Protein AF-A0A4S4LD70-F1 (afdb_monomer_lite)

Foldseek 3Di:
DPDPPPDDDDDDDPDDDDDDDDPDPPDDDDDDDDDDDDDDDDDPDPPPVVVVVVVVVVVVVVVVVVVVVVCVVVVVVVVVVVVVVVVCVPPVPPVVVVVVVVVVVVVVVVVVVVVVVVVVVVVVVVVVVVVVVVVVVVVVVVVVVVVVVVVVVVVVVVVVVVVVVVVVVCVVVVVVVVVVVVVVVVVVVVVVVVVVVVVVVVDPDDDDDDDDDPPPVVVPPPDDPDPVVLPVVPPPDPDPSVVVVVVVVCCVPPPNPDCPHDQDPALLSNLVVVVVCVVVVHAEEAEDDDADDPCQQAPPDDPVLVVQLVVVLVRLLVNLVSQLVSVVVVVVPDPDPDDRDYHYDDDLNSNFRHSVLVLLLQLQLVVPDDPPDPDFPPDDDDPCSLVVLVDPDDPDDGSHDPVSSVRVVSSVVSVVVSVVSSCVSPVVVVVQVVCCVVVVDDDDDDDDLDDCLVLQVVLLVCVVPPPDPPRSDSHPDPDGPHDNDPVVSVVD

Sequence (492 aa):
MLNTVLTQYPIFQLTIHPSLPQIHSALTHPFSPSKKATDPEEEERSVPSVLTSKLQSAFTNSSWRAKEEIVQYLLSPMHRIHGAHSKLAAGTDHDIAAGVLGFDGVCKCFEELELCREGELAQVLSESQIHLKTLFSELQKRYKHRDQLQIEFEAWLTEKAEQMREQINALPADIEHLIASLEKKAKELERMTAVQRKCRRSSRDSYRECKVPQGIASILAGFDSDLAFPLVLCSSAKGNCLKQITKAFVRRTFFAQSVQFIGGDTAHECVPLLESLCAKNKGTLFTYSVEVDEVEATGGGSKKSVLVYKQIVQEMIGSIDVAADFKDQRASRSSFTAGRRMWVAVKLSALLLDAQSLANLSVYLIKVHPAQSAITFPRYPRASDLDCLTSDQIKGETPLTEQDIYDIKDLHLDLVKICSHAQENLEYLEQSLKDAKASNYALGVKLVRGAYHLHEMIAHETATFGHNNMSLSISPDPHPPIWPTKPETNMC

Structure (mmCIF, N/CA/C/O backbone):
data_AF-A0A4S4LD70-F1
#
_entry.id   AF-A0A4S4LD70-F1
#
loop_
_atom_site.group_PDB
_atom_site.id
_atom_site.type_symbol
_atom_site.label_atom_id
_atom_site.label_alt_id
_atom_site.label_comp_id
_atom_site.label_asym_id
_atom_site.label_entity_id
_atom_site.label_seq_id
_atom_site.pdbx_PDB_ins_code
_atom_site.Cartn_x
_atom_site.Cartn_y
_atom_site.Cartn_z
_atom_site.occupancy
_atom_site.B_iso_or_equiv
_atom_site.auth_seq_id
_atom_site.auth_comp_id
_atom_site.auth_asym_id
_atom_site.auth_atom_id
_atom_site.pdbx_PDB_model_num
ATOM 1 N N . MET A 1 1 ? -30.820 7.039 20.838 1.00 37.97 1 MET A N 1
ATOM 2 C CA . MET A 1 1 ? -31.864 6.298 21.583 1.00 37.97 1 MET A CA 1
ATOM 3 C C . MET A 1 1 ? -31.243 5.193 22.458 1.00 37.97 1 MET A C 1
ATOM 5 O O . MET A 1 1 ? -31.610 4.037 22.346 1.00 37.97 1 MET A O 1
ATOM 9 N N . LEU A 1 2 ? -30.285 5.536 23.331 1.00 28.11 2 LEU A N 1
ATOM 10 C CA . LEU A 1 2 ? -29.690 4.619 24.324 1.00 28.11 2 LEU A CA 1
ATOM 11 C C . LEU A 1 2 ? -28.865 5.449 25.324 1.00 28.11 2 LEU A C 1
ATOM 13 O O . LEU A 1 2 ? -27.643 5.432 25.317 1.00 28.11 2 LEU A O 1
ATOM 17 N N . ASN A 1 3 ? -29.552 6.289 26.104 1.00 29.23 3 ASN A N 1
ATOM 18 C CA . ASN A 1 3 ? -28.925 7.073 27.176 1.00 29.23 3 ASN A CA 1
ATOM 19 C C . ASN A 1 3 ? -29.899 7.337 28.344 1.00 29.23 3 ASN A C 1
ATOM 21 O O . ASN A 1 3 ? -29.872 8.395 28.960 1.00 29.23 3 ASN A O 1
ATOM 25 N N . THR A 1 4 ? -30.823 6.407 28.624 1.00 31.30 4 THR A N 1
ATOM 26 C CA . THR A 1 4 ? -31.954 6.682 29.543 1.00 31.30 4 THR A CA 1
ATOM 27 C C . THR A 1 4 ? -32.299 5.536 30.502 1.00 31.30 4 THR A C 1
ATOM 29 O O . THR A 1 4 ? -33.419 5.485 30.986 1.00 31.30 4 THR A O 1
ATOM 32 N N . VAL A 1 5 ? -31.390 4.600 30.813 1.00 34.59 5 VAL A N 1
ATOM 33 C CA . VAL A 1 5 ? -31.757 3.434 31.663 1.00 34.59 5 VAL A CA 1
ATOM 34 C C . VAL A 1 5 ? -30.829 3.184 32.865 1.00 34.59 5 VAL A C 1
ATOM 36 O O . VAL A 1 5 ? -30.966 2.176 33.539 1.00 34.59 5 VAL A O 1
ATOM 39 N N . LEU A 1 6 ? -29.930 4.101 33.244 1.00 33.09 6 LEU A N 1
ATOM 40 C CA . LEU A 1 6 ? -29.049 3.873 34.410 1.00 33.09 6 LEU A CA 1
ATOM 41 C C . LEU A 1 6 ? -29.034 4.996 35.454 1.00 33.09 6 LEU A C 1
ATOM 43 O O . LEU A 1 6 ? -27.982 5.342 35.977 1.00 33.09 6 LEU A O 1
ATOM 47 N N . THR A 1 7 ? -30.207 5.508 35.830 1.00 32.62 7 THR A N 1
ATOM 48 C CA . THR A 1 7 ? -30.375 6.298 37.065 1.00 32.62 7 THR A CA 1
ATOM 49 C C . THR A 1 7 ? -31.773 6.115 37.665 1.00 32.62 7 THR A C 1
ATOM 51 O O . THR A 1 7 ? -32.602 7.019 37.640 1.00 32.62 7 THR A O 1
ATOM 54 N N . GLN A 1 8 ? -32.062 4.940 38.232 1.00 29.11 8 GLN A N 1
ATOM 55 C CA . GLN A 1 8 ? -33.254 4.757 39.071 1.00 29.11 8 GLN A CA 1
ATOM 56 C C . GLN A 1 8 ? -33.024 3.702 40.165 1.00 29.11 8 GLN A C 1
ATOM 58 O O . GLN A 1 8 ? -33.501 2.580 40.083 1.00 29.11 8 GLN A O 1
ATOM 63 N N . TYR A 1 9 ? -32.310 4.090 41.224 1.00 30.62 9 TYR A N 1
ATOM 64 C CA . TYR A 1 9 ? -32.499 3.518 42.560 1.00 30.62 9 TYR A CA 1
ATOM 65 C C . TYR A 1 9 ? -32.407 4.651 43.595 1.00 30.62 9 TYR A C 1
ATOM 67 O O . TYR A 1 9 ? -31.395 5.355 43.626 1.00 30.62 9 TYR A O 1
ATOM 75 N N . PRO A 1 10 ? -33.448 4.882 44.417 1.00 35.09 10 PRO A N 1
ATOM 76 C CA . PRO A 1 10 ? -33.406 5.895 45.459 1.00 35.09 10 PRO A CA 1
ATOM 77 C C . PRO A 1 10 ? -32.559 5.406 46.640 1.00 35.09 10 PRO A C 1
ATOM 79 O O . PRO A 1 10 ? -32.846 4.385 47.263 1.00 35.09 10 PRO A O 1
ATOM 82 N N . ILE A 1 11 ? -31.518 6.174 46.956 1.00 30.72 11 ILE A N 1
ATOM 83 C CA . ILE A 1 11 ? -30.788 6.095 48.221 1.00 30.72 11 ILE A CA 1
ATOM 84 C C . ILE A 1 11 ? -31.770 6.497 49.328 1.00 30.72 11 ILE A C 1
ATOM 86 O O . ILE A 1 11 ? -32.279 7.618 49.333 1.00 30.72 11 ILE A O 1
ATOM 90 N N . PHE A 1 12 ? -32.051 5.579 50.254 1.00 27.67 12 PHE A N 1
ATOM 91 C CA . PHE A 1 12 ? -32.821 5.861 51.462 1.00 27.67 12 PHE A CA 1
ATOM 92 C C . PHE A 1 12 ? -32.113 6.951 52.280 1.00 27.67 12 PHE A C 1
ATOM 94 O O . PHE A 1 12 ? -31.063 6.728 52.881 1.00 27.67 12 PHE A O 1
ATOM 101 N N . GLN A 1 13 ? -32.704 8.144 52.290 1.00 27.38 13 GLN A N 1
ATOM 102 C CA . GLN A 1 13 ? -32.365 9.232 53.198 1.00 27.38 13 GLN A CA 1
ATOM 103 C C . GLN A 1 13 ? -32.792 8.836 54.616 1.00 27.38 13 GLN A C 1
ATOM 105 O O . GLN A 1 13 ? -33.979 8.728 54.918 1.00 27.38 13 GLN A O 1
ATOM 110 N N . LEU A 1 14 ? -31.815 8.616 55.493 1.00 25.86 14 LEU A N 1
ATOM 111 C CA . LEU A 1 14 ? -32.036 8.436 56.923 1.00 25.86 14 LEU A CA 1
ATOM 112 C C . LEU A 1 14 ? -32.331 9.814 57.543 1.00 25.86 14 LEU A C 1
ATOM 114 O O . LEU A 1 14 ? -31.420 10.566 57.885 1.00 25.86 14 LEU A O 1
ATOM 118 N N . THR A 1 15 ? -33.605 10.189 57.641 1.00 25.92 15 THR A N 1
ATOM 119 C CA . THR A 1 15 ? -34.026 11.398 58.360 1.00 25.92 15 THR A CA 1
ATOM 120 C C . THR A 1 15 ? -34.048 11.097 59.859 1.00 25.92 15 THR A C 1
ATOM 122 O O . THR A 1 15 ? -34.952 10.433 60.360 1.00 25.92 15 THR A O 1
ATOM 125 N N . ILE A 1 16 ? -33.037 11.571 60.589 1.00 30.20 16 ILE A N 1
ATOM 126 C CA . ILE A 1 16 ? -33.043 11.573 62.056 1.00 30.20 16 ILE A CA 1
ATOM 127 C C . ILE A 1 16 ? -34.003 12.679 62.504 1.00 30.20 16 ILE A C 1
ATOM 129 O O . ILE A 1 16 ? -33.741 13.860 62.295 1.00 30.20 16 ILE A O 1
ATOM 133 N N . HIS A 1 17 ? -35.127 12.284 63.094 1.00 28.38 17 HIS A N 1
ATOM 134 C CA . HIS A 1 17 ? -36.124 13.182 63.670 1.00 28.38 17 HIS A CA 1
ATOM 135 C C . HIS A 1 17 ? -35.733 13.503 65.127 1.00 28.38 17 HIS A C 1
ATOM 137 O O . HIS A 1 17 ? -35.689 12.580 65.944 1.00 28.38 17 HIS A O 1
ATOM 143 N N . PRO A 1 18 ? -35.455 14.763 65.510 1.00 32.62 18 PRO A N 1
ATOM 144 C CA . PRO A 1 18 ? -35.261 15.123 66.904 1.00 32.62 18 PRO A CA 1
ATOM 145 C C . PRO A 1 18 ? -36.601 15.581 67.483 1.00 32.62 18 PRO A C 1
ATOM 147 O O . PRO A 1 18 ? -37.015 16.725 67.325 1.00 32.62 18 PRO A O 1
ATOM 150 N N . SER A 1 19 ? -37.298 14.681 68.167 1.00 30.94 19 SER A N 1
ATOM 151 C CA . SER A 1 19 ? -38.428 15.047 69.023 1.00 30.94 19 SER A CA 1
ATOM 152 C C . SER A 1 19 ? -38.286 14.349 70.371 1.00 30.94 19 SER A C 1
ATOM 154 O O . SER A 1 19 ? -38.843 13.277 70.592 1.00 30.94 19 SER A O 1
ATOM 156 N N . LEU A 1 20 ? -37.502 14.970 71.257 1.00 33.19 20 LEU A N 1
ATOM 157 C CA . LEU A 1 20 ? -37.539 14.723 72.697 1.00 33.19 20 LEU A CA 1
ATOM 158 C C . LEU A 1 20 ? -38.496 15.757 73.325 1.00 33.19 20 LEU A C 1
ATOM 160 O O . LEU A 1 20 ? -38.310 16.953 73.078 1.00 33.19 20 LEU A O 1
ATOM 164 N N . PRO A 1 21 ? -39.503 15.358 74.119 1.00 40.47 21 PRO A N 1
ATOM 165 C CA . PRO A 1 21 ? -40.355 16.308 74.818 1.00 40.47 21 PRO A CA 1
ATOM 166 C C . PRO A 1 21 ? -39.636 16.969 75.996 1.00 40.47 21 PRO A C 1
ATOM 168 O O . PRO A 1 21 ? -38.846 16.362 76.717 1.00 40.47 21 PRO A O 1
ATOM 171 N N . GLN A 1 22 ? -39.985 18.235 76.179 1.00 35.44 22 GLN A N 1
ATOM 172 C CA . GLN A 1 22 ? -39.567 19.151 77.226 1.00 35.44 22 GLN A CA 1
ATOM 173 C C . GLN A 1 22 ? -39.858 18.599 78.632 1.00 35.44 22 GLN A C 1
ATOM 175 O O . GLN A 1 22 ? -41.012 18.398 79.002 1.00 35.44 22 GLN A O 1
ATOM 180 N N . ILE A 1 23 ? -38.817 18.462 79.456 1.00 36.59 23 ILE A N 1
ATOM 181 C CA . ILE A 1 23 ? -38.931 18.507 80.920 1.00 36.59 23 ILE A CA 1
ATOM 182 C C . ILE A 1 23 ? -38.159 19.746 81.376 1.00 36.59 23 ILE A C 1
ATOM 184 O O . ILE A 1 23 ? -37.008 19.684 81.788 1.00 36.59 23 ILE A O 1
ATOM 188 N N . HIS A 1 24 ? -38.800 20.902 81.239 1.00 33.75 24 HIS A N 1
ATOM 189 C CA . HIS A 1 24 ? -38.368 22.160 81.843 1.00 33.75 24 HIS A CA 1
ATOM 190 C C . HIS A 1 24 ? -39.611 22.842 82.425 1.00 33.75 24 HIS A C 1
ATOM 192 O O . HIS A 1 24 ? -40.172 23.753 81.831 1.00 33.75 24 HIS A O 1
ATOM 198 N N . SER A 1 25 ? -40.102 22.336 83.561 1.00 39.16 25 SER A N 1
ATOM 199 C CA . SER A 1 25 ? -41.159 23.000 84.346 1.00 39.16 25 SER A CA 1
ATOM 200 C C . SER A 1 25 ? -41.253 22.461 85.782 1.00 39.16 25 SER A C 1
ATOM 202 O O . SER A 1 25 ? -42.330 22.140 86.281 1.00 39.16 25 SER A O 1
ATOM 204 N N . ALA A 1 26 ? -40.125 22.357 86.474 1.00 35.53 26 ALA A N 1
ATOM 205 C CA . ALA A 1 26 ? -40.116 22.268 87.929 1.00 35.53 26 ALA A CA 1
ATOM 206 C C . ALA A 1 26 ? -38.748 22.738 88.406 1.00 35.53 26 ALA A C 1
ATOM 208 O O . ALA A 1 26 ? -37.808 21.957 88.362 1.00 35.53 26 ALA A O 1
ATOM 209 N N . LEU A 1 27 ? -38.640 24.031 88.730 1.00 35.47 27 LEU A N 1
ATOM 210 C CA . LEU A 1 27 ? -37.676 24.679 89.643 1.00 35.47 27 LEU A CA 1
ATOM 211 C C . LEU A 1 27 ? -37.533 26.165 89.268 1.00 35.47 27 LEU A C 1
ATOM 213 O O . LEU A 1 27 ? -36.461 26.653 88.932 1.00 35.47 27 LEU A O 1
ATOM 217 N N . THR A 1 28 ? -38.639 26.903 89.338 1.00 33.50 28 THR A N 1
ATOM 218 C CA . THR A 1 28 ? -38.625 28.369 89.388 1.00 33.50 28 THR A CA 1
ATOM 219 C C . THR A 1 28 ? -39.731 28.825 90.328 1.00 33.50 28 THR A C 1
ATOM 221 O O . THR A 1 28 ? -40.881 28.896 89.916 1.00 33.50 28 THR A O 1
ATOM 224 N N . HIS A 1 29 ? -39.394 29.059 91.598 1.00 34.31 29 HIS A N 1
ATOM 225 C CA . HIS A 1 29 ? -39.866 30.190 92.411 1.00 34.31 29 HIS A CA 1
ATOM 226 C C . HIS A 1 29 ? -39.107 30.237 93.757 1.00 34.31 29 HIS A C 1
ATOM 228 O O . HIS A 1 29 ? -38.503 29.240 94.151 1.00 34.31 29 HIS A O 1
ATOM 234 N N . PRO A 1 30 ? -39.013 31.421 94.392 1.00 42.38 30 PRO A N 1
ATOM 235 C CA . PRO A 1 30 ? -37.763 31.931 94.943 1.00 42.38 30 PRO A CA 1
ATOM 236 C C . PRO A 1 30 ? -37.738 31.909 96.475 1.00 42.38 30 PRO A C 1
ATOM 238 O O . PRO A 1 30 ? -38.753 32.146 97.124 1.00 42.38 30 PRO A O 1
ATOM 241 N N . PHE A 1 31 ? -36.555 31.716 97.060 1.00 31.84 31 PHE A N 1
ATOM 242 C CA . PHE A 1 31 ? -36.331 31.961 98.485 1.00 31.84 31 PHE A CA 1
ATOM 243 C C . PHE A 1 31 ? -35.659 33.323 98.688 1.00 31.84 31 PHE A C 1
ATOM 245 O O . PHE A 1 31 ? -34.518 33.540 98.280 1.00 31.84 31 PHE A O 1
ATOM 252 N N . SER A 1 32 ? -36.387 34.244 99.324 1.00 33.91 32 SER A N 1
ATOM 253 C CA . SER A 1 32 ? -35.847 35.475 99.912 1.00 33.91 32 SER A CA 1
ATOM 254 C C . SER A 1 32 ? -35.203 35.189 101.278 1.00 33.91 32 SER A C 1
ATOM 256 O O . SER A 1 32 ? -35.685 34.315 102.000 1.00 33.91 32 SER A O 1
ATOM 258 N N . PRO A 1 33 ? -34.162 35.941 101.686 1.00 46.41 33 PRO A N 1
ATOM 259 C CA . PRO A 1 33 ? -33.491 35.735 102.963 1.00 46.41 33 PRO A CA 1
ATOM 260 C C . PRO A 1 33 ? -34.044 36.667 104.052 1.00 46.41 33 PRO A C 1
ATOM 262 O O . PRO A 1 33 ? -34.195 37.869 103.832 1.00 46.41 33 PRO A O 1
ATOM 265 N N . SER A 1 34 ? -34.252 36.153 105.268 1.00 33.19 34 SER A N 1
ATOM 266 C CA . SER A 1 34 ? -34.301 36.998 106.468 1.00 33.19 34 SER A CA 1
ATOM 267 C C . SER A 1 34 ? -33.831 36.264 107.731 1.00 33.19 34 SER A C 1
ATOM 269 O O . SER A 1 34 ? -34.464 35.340 108.221 1.00 33.19 34 SER A O 1
ATOM 271 N N . LYS A 1 35 ? -32.664 36.724 108.192 1.00 42.84 35 LYS A N 1
ATOM 272 C CA . LYS A 1 35 ? -32.090 36.850 109.545 1.00 42.84 35 LYS A CA 1
ATOM 273 C C . LYS A 1 35 ? -32.611 36.028 110.750 1.00 42.84 35 LYS A C 1
ATOM 275 O O . LYS A 1 35 ? -33.718 36.227 111.226 1.00 42.84 35 LYS A O 1
ATOM 280 N N . LYS A 1 36 ? -31.579 35.460 111.400 1.00 39.50 36 LYS A N 1
ATOM 281 C CA . LYS A 1 36 ? -31.213 35.432 112.839 1.00 39.50 36 LYS A CA 1
ATOM 282 C C . LYS A 1 36 ? -31.698 34.276 113.736 1.00 39.50 36 LYS A C 1
ATOM 284 O O . LYS A 1 36 ? -32.803 34.292 114.248 1.00 39.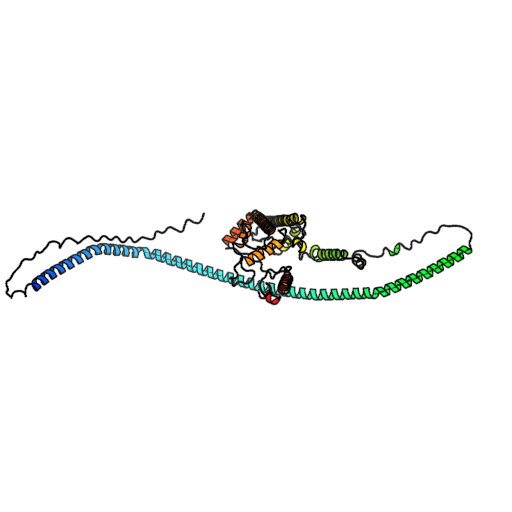50 36 LYS A O 1
ATOM 289 N N . ALA A 1 37 ? -30.692 33.451 114.056 1.00 44.53 37 ALA A N 1
ATOM 290 C CA . ALA A 1 37 ? -30.210 33.065 115.389 1.00 44.53 37 ALA A CA 1
ATOM 291 C C . ALA A 1 37 ? -31.118 32.222 116.290 1.00 44.53 37 ALA A C 1
ATOM 293 O O . ALA A 1 37 ? -31.974 32.776 116.969 1.00 44.53 37 ALA A O 1
ATOM 294 N N . THR A 1 38 ? -30.788 30.933 116.432 1.00 38.50 38 THR A N 1
ATOM 295 C CA . THR A 1 38 ? -30.469 30.284 117.725 1.00 38.50 38 THR A CA 1
ATOM 296 C C . THR A 1 38 ? -29.926 28.865 117.484 1.00 38.50 38 THR A C 1
ATOM 298 O O . THR A 1 38 ? -30.529 28.106 116.735 1.00 38.50 38 THR A O 1
ATOM 301 N N . ASP A 1 39 ? -28.786 28.539 118.100 1.00 44.09 39 ASP A N 1
ATOM 302 C CA . ASP A 1 39 ? -28.367 27.164 118.448 1.00 44.09 39 ASP A CA 1
ATOM 303 C C . ASP A 1 39 ? -29.426 26.533 119.386 1.00 44.09 39 ASP A C 1
ATOM 305 O O . ASP A 1 39 ? -30.077 27.301 120.107 1.00 44.09 39 ASP A O 1
ATOM 309 N N . PRO A 1 40 ? -29.623 25.194 119.436 1.00 49.53 40 PRO A N 1
ATOM 310 C CA . PRO A 1 40 ? -28.530 24.243 119.639 1.00 49.53 40 PRO A CA 1
ATOM 311 C C . PRO A 1 40 ? -28.607 22.902 118.887 1.00 49.53 40 PRO A C 1
ATOM 313 O O . PRO A 1 40 ? -29.585 22.533 118.241 1.00 49.53 40 PRO A O 1
ATOM 316 N N . GLU A 1 41 ? -27.478 22.217 119.021 1.00 51.91 41 GLU A N 1
ATOM 317 C CA . GLU A 1 41 ? -27.109 20.867 118.625 1.00 51.91 41 GLU A CA 1
ATOM 318 C C . GLU A 1 41 ? -28.108 19.755 119.013 1.00 51.91 41 GLU A C 1
ATOM 320 O O . GLU A 1 41 ? -28.939 19.910 119.902 1.00 51.91 41 GLU A O 1
ATOM 325 N N . GLU A 1 42 ? -27.899 18.597 118.371 1.00 51.12 42 GLU A N 1
ATOM 326 C CA . GLU A 1 42 ? -28.420 17.257 118.701 1.00 51.12 42 GLU A CA 1
ATOM 327 C C . GLU A 1 42 ? -29.809 16.844 118.175 1.00 51.12 42 GLU A C 1
ATOM 329 O O . GLU A 1 42 ? -30.696 16.528 118.954 1.00 51.12 42 GLU A O 1
ATOM 334 N N . GLU A 1 43 ? -29.972 16.655 116.854 1.00 47.66 43 GLU A N 1
ATOM 335 C CA . GLU A 1 43 ? -30.871 15.579 116.357 1.00 47.66 43 GLU A CA 1
ATOM 336 C C . GLU A 1 43 ? -30.625 15.109 114.904 1.00 47.66 43 GLU A C 1
ATOM 338 O O . GLU A 1 43 ? -31.490 14.523 114.256 1.00 47.66 43 GLU A O 1
ATOM 343 N N . GLU A 1 44 ? -29.428 15.311 114.349 1.00 47.53 44 GLU A N 1
ATOM 344 C CA . GLU A 1 44 ? -29.179 15.104 112.912 1.00 47.53 44 GLU A CA 1
ATOM 345 C C . GLU A 1 44 ? -28.406 13.809 112.592 1.00 47.53 44 GLU A C 1
ATOM 347 O O . GLU A 1 44 ? -27.402 13.808 111.882 1.00 47.53 44 GLU A O 1
ATOM 352 N N . ARG A 1 45 ? -28.854 12.660 113.126 1.00 48.91 45 ARG A N 1
ATOM 353 C CA . ARG A 1 45 ? -28.265 11.344 112.770 1.00 48.91 45 ARG A CA 1
ATOM 354 C C . ARG A 1 45 ? -29.231 10.205 112.423 1.00 48.91 45 ARG A C 1
ATOM 356 O O . ARG A 1 45 ? -28.745 9.136 112.066 1.00 48.91 45 ARG A O 1
ATOM 363 N N . SER A 1 46 ? -30.557 10.391 112.428 1.00 54.25 46 SER A N 1
ATOM 364 C CA . SER A 1 46 ? -31.503 9.303 112.065 1.00 54.25 46 SER A CA 1
ATOM 365 C C . SER A 1 46 ? -32.324 9.527 110.783 1.00 54.25 46 SER A C 1
ATOM 367 O O . SER A 1 46 ? -32.869 8.575 110.225 1.00 54.25 46 SER A O 1
ATOM 369 N N . VAL A 1 47 ? -32.367 10.750 110.246 1.00 56.00 47 VAL A N 1
ATOM 370 C CA . VAL A 1 47 ? -33.188 11.102 109.069 1.00 56.00 47 VAL A CA 1
ATOM 371 C C . VAL A 1 47 ? -32.669 10.522 107.732 1.00 56.00 47 VAL A C 1
ATOM 373 O O . VAL A 1 47 ? -33.495 10.098 106.915 1.00 56.00 47 VAL A O 1
ATOM 376 N N . PRO A 1 48 ? -31.346 10.396 107.477 1.00 57.25 48 PRO A N 1
ATOM 377 C CA . PRO A 1 48 ? -30.861 9.890 106.190 1.00 57.25 48 PRO A CA 1
ATOM 378 C C . PRO A 1 48 ? -31.232 8.423 105.913 1.00 57.25 48 PRO A C 1
ATOM 380 O O . PRO A 1 48 ? -31.509 8.069 104.766 1.00 57.25 48 PRO A O 1
ATOM 383 N N . SER A 1 49 ? -31.301 7.551 106.929 1.00 59.88 49 SER A N 1
ATOM 384 C CA . SER A 1 49 ? -31.537 6.111 106.702 1.00 59.88 49 SER A CA 1
ATOM 385 C C . SER A 1 49 ? -33.000 5.796 106.354 1.00 59.88 49 SER A C 1
ATOM 387 O O . SER A 1 49 ? -33.281 4.931 105.516 1.00 59.88 49 SER A O 1
ATOM 389 N N . VAL A 1 50 ? -33.946 6.556 106.912 1.00 67.62 50 VAL A N 1
ATOM 390 C CA . VAL A 1 50 ? -35.382 6.426 106.613 1.00 67.62 50 VAL A CA 1
ATOM 391 C C . VAL A 1 50 ? -35.698 6.924 105.200 1.00 67.62 50 VAL A C 1
ATOM 393 O O . VAL A 1 50 ? -36.513 6.326 104.495 1.00 67.62 50 VAL A O 1
ATOM 396 N N . LEU A 1 51 ? -35.023 7.981 104.741 1.00 72.12 51 LEU A N 1
ATOM 397 C CA . LEU A 1 51 ? -35.166 8.463 103.367 1.00 72.12 51 LEU A CA 1
ATOM 398 C C . LEU A 1 51 ? -34.533 7.492 102.360 1.00 72.12 51 LEU A C 1
ATOM 400 O O . LEU A 1 51 ? -35.140 7.189 101.333 1.00 72.12 51 LEU A O 1
ATOM 404 N N . THR A 1 52 ? -33.358 6.945 102.686 1.00 71.75 52 THR A N 1
ATOM 405 C CA . THR A 1 52 ? -32.660 5.979 101.822 1.00 71.75 52 THR A CA 1
ATOM 406 C C . THR A 1 52 ? -33.487 4.707 101.626 1.00 71.75 52 THR A C 1
ATOM 408 O O . THR A 1 52 ? -33.661 4.257 100.496 1.00 71.75 52 THR A O 1
ATOM 411 N N . SER A 1 53 ? -34.091 4.168 102.691 1.00 73.56 53 SER A N 1
ATOM 412 C CA . SER A 1 53 ? -34.936 2.966 102.597 1.00 73.56 53 SER A CA 1
ATOM 413 C C . SER A 1 53 ? -36.228 3.190 101.795 1.00 73.56 53 SER A C 1
ATOM 415 O O . SER A 1 53 ? -36.618 2.330 100.999 1.00 73.56 53 SER A O 1
ATOM 417 N N . LYS A 1 54 ? -36.869 4.361 101.924 1.00 74.06 54 LYS A N 1
ATOM 418 C CA . LYS A 1 54 ? -38.052 4.719 101.118 1.00 74.06 54 LYS A CA 1
ATOM 419 C C . LYS A 1 54 ? -37.716 4.926 99.642 1.00 74.06 54 LYS A C 1
ATOM 421 O O . LYS A 1 54 ? -38.448 4.430 98.785 1.00 74.06 54 LYS A O 1
ATOM 426 N N . LEU A 1 55 ? -36.610 5.607 99.338 1.00 77.38 55 LEU A N 1
ATOM 427 C CA . LEU A 1 55 ? -36.146 5.784 97.961 1.00 77.38 55 LEU A CA 1
ATOM 428 C C . LEU A 1 55 ? -35.766 4.444 97.334 1.00 77.38 55 LEU A C 1
ATOM 430 O O . LEU A 1 55 ? -36.184 4.163 96.215 1.00 77.38 55 LEU A O 1
ATOM 434 N N . GLN A 1 56 ? -35.057 3.582 98.063 1.00 80.12 56 GLN A N 1
ATOM 435 C CA . GLN A 1 56 ? -34.677 2.262 97.570 1.00 80.12 56 GLN A CA 1
ATOM 436 C C . GLN A 1 56 ? -35.905 1.421 97.210 1.00 80.12 56 GLN A C 1
ATOM 438 O O . GLN A 1 56 ? -35.969 0.877 96.110 1.00 80.12 56 GLN A O 1
ATOM 443 N N . SER A 1 57 ? -36.921 1.379 98.076 1.00 79.56 57 SER A N 1
ATOM 444 C CA . SER A 1 57 ? -38.195 0.705 97.785 1.00 79.56 57 SER A CA 1
ATOM 445 C C . SER A 1 57 ? -38.882 1.269 96.531 1.00 79.56 57 SER A C 1
ATOM 447 O O . SER A 1 57 ? -39.285 0.511 95.644 1.00 79.56 57 SER A O 1
ATOM 449 N N . ALA A 1 58 ? -38.948 2.597 96.395 1.00 80.00 58 ALA A N 1
ATOM 450 C CA . ALA A 1 58 ? -39.556 3.249 95.236 1.00 80.00 58 ALA A CA 1
ATOM 451 C C . ALA A 1 58 ? -38.799 2.962 93.925 1.00 80.00 58 ALA A C 1
ATOM 453 O O . ALA A 1 58 ? -39.425 2.638 92.914 1.00 80.00 58 ALA A O 1
ATOM 454 N N . PHE A 1 59 ? -37.462 3.007 93.943 1.00 82.25 59 PHE A N 1
ATOM 455 C CA . PHE A 1 59 ? -36.631 2.658 92.788 1.00 82.25 59 PHE A CA 1
ATOM 456 C C . PHE A 1 59 ? -36.755 1.181 92.418 1.00 82.25 59 PHE A C 1
ATOM 458 O O . PHE A 1 59 ? -36.839 0.861 91.235 1.00 82.25 59 PHE A O 1
ATOM 465 N N . THR A 1 60 ? -36.830 0.287 93.406 1.00 83.38 60 THR A N 1
ATOM 466 C CA . THR A 1 60 ? -36.976 -1.155 93.154 1.00 83.38 60 THR A CA 1
ATOM 467 C C . THR A 1 60 ? -38.326 -1.455 92.498 1.00 83.38 60 THR A C 1
ATOM 469 O O . THR A 1 60 ? -38.380 -2.163 91.494 1.00 83.38 60 THR A O 1
ATOM 472 N N . ASN A 1 61 ? -39.404 -0.834 92.984 1.00 80.31 61 ASN A N 1
ATOM 473 C CA . ASN A 1 61 ? -40.743 -0.989 92.410 1.00 80.31 61 ASN A CA 1
ATOM 474 C C . ASN A 1 61 ? -40.870 -0.355 91.015 1.00 80.31 61 ASN A C 1
ATOM 476 O O . ASN A 1 61 ? -41.504 -0.933 90.133 1.00 80.31 61 ASN A O 1
ATOM 480 N N . SER A 1 62 ? -40.254 0.810 90.793 1.00 77.75 62 SER A N 1
ATOM 481 C CA . SER A 1 62 ? -40.215 1.456 89.474 1.00 77.75 62 SER A CA 1
ATOM 482 C C . SER A 1 62 ? -39.410 0.627 88.465 1.00 77.75 62 SER A C 1
ATOM 484 O O . SER A 1 62 ? -39.874 0.367 87.357 1.00 77.75 62 SER A O 1
ATOM 486 N N . SER A 1 63 ? -38.245 0.116 88.882 1.00 75.75 63 SER A N 1
ATOM 487 C CA . SER A 1 63 ? -37.411 -0.773 88.068 1.00 75.75 63 SER A CA 1
ATOM 488 C C . SER A 1 63 ? -38.147 -2.058 87.690 1.00 75.75 63 SER A C 1
ATOM 490 O O . SER A 1 63 ? -38.050 -2.504 86.548 1.00 75.75 63 SER A O 1
ATOM 492 N N . TRP A 1 64 ? -38.907 -2.637 88.625 1.00 90.69 64 TRP A N 1
ATOM 493 C CA . TRP A 1 64 ? -39.709 -3.828 88.362 1.00 90.69 64 TRP A CA 1
ATOM 494 C C . TRP A 1 64 ? -40.788 -3.572 87.303 1.00 90.69 64 TRP A C 1
ATOM 496 O O . TRP A 1 64 ? -40.837 -4.289 86.306 1.00 90.69 64 TRP A O 1
ATOM 506 N N . ARG A 1 65 ? -41.581 -2.502 87.446 1.00 78.81 65 ARG A N 1
ATOM 507 C CA . ARG A 1 65 ? -42.623 -2.155 86.460 1.00 78.81 65 ARG A CA 1
ATOM 508 C C . ARG A 1 65 ? -42.053 -1.851 85.078 1.00 78.81 65 ARG A C 1
ATOM 510 O O . ARG A 1 65 ? -42.597 -2.326 84.090 1.00 78.81 65 ARG A O 1
ATOM 517 N N . ALA A 1 66 ? -40.931 -1.133 85.007 1.00 77.19 66 ALA A N 1
ATOM 518 C CA . ALA A 1 66 ? -40.266 -0.854 83.736 1.00 77.19 66 ALA A CA 1
ATOM 519 C C . ALA A 1 66 ? -39.799 -2.143 83.035 1.00 77.19 66 ALA A C 1
ATOM 521 O O . ALA A 1 66 ? -39.944 -2.276 81.822 1.00 77.19 66 ALA A O 1
ATOM 522 N N . LYS A 1 67 ? -39.281 -3.126 83.785 1.00 80.12 67 LYS A N 1
ATOM 523 C CA . LYS A 1 67 ? -38.929 -4.443 83.227 1.00 80.12 67 LYS A CA 1
ATOM 524 C C . LYS A 1 67 ? -40.159 -5.188 82.718 1.00 80.12 67 LYS A C 1
ATOM 526 O O . LYS A 1 67 ? -40.097 -5.789 81.652 1.00 80.12 67 LYS A O 1
ATOM 531 N N . GLU A 1 68 ? -41.260 -5.140 83.455 1.00 84.75 68 GLU A N 1
ATOM 532 C CA . GLU A 1 68 ? -42.499 -5.836 83.107 1.00 84.75 68 GLU A CA 1
ATOM 533 C C . GLU A 1 68 ? -43.162 -5.235 81.855 1.00 84.75 68 GLU A C 1
ATOM 535 O O . GLU A 1 68 ? -43.594 -5.973 80.970 1.00 84.75 68 GLU A O 1
ATOM 540 N N . GLU A 1 69 ? -43.127 -3.907 81.706 1.00 80.62 69 GLU A N 1
ATOM 541 C CA . GLU A 1 69 ? -43.540 -3.218 80.479 1.00 80.62 69 GLU A CA 1
ATOM 542 C C . GLU A 1 69 ? -42.637 -3.569 79.291 1.00 80.62 69 GLU A C 1
ATOM 544 O O . GLU A 1 69 ? -43.140 -3.916 78.224 1.00 80.62 69 GLU A O 1
ATOM 549 N N . ILE A 1 70 ? -41.309 -3.560 79.462 1.00 77.31 70 ILE A N 1
ATOM 550 C CA . ILE A 1 70 ? -40.370 -3.959 78.399 1.00 77.31 70 ILE A CA 1
ATOM 551 C C . ILE A 1 70 ? -40.637 -5.403 77.955 1.00 77.31 70 ILE A C 1
ATOM 553 O O . ILE A 1 70 ? -40.671 -5.689 76.759 1.00 77.31 70 ILE A O 1
ATOM 557 N N . VAL A 1 71 ? -40.874 -6.313 78.901 1.00 84.75 71 VAL A N 1
ATOM 558 C CA . VAL A 1 71 ? -41.196 -7.715 78.610 1.00 84.75 71 VAL A CA 1
ATOM 559 C C . VAL A 1 71 ? -42.512 -7.826 77.834 1.00 84.75 71 VAL A C 1
ATOM 561 O O . VAL A 1 71 ? -42.549 -8.511 76.812 1.00 84.75 71 VAL A O 1
ATOM 564 N N . GLN A 1 72 ? -43.562 -7.107 78.240 1.00 83.12 72 GLN A N 1
ATOM 565 C CA . GLN A 1 72 ? -44.851 -7.061 77.532 1.00 83.12 72 GLN A CA 1
ATOM 566 C C . GLN A 1 72 ? -44.708 -6.531 76.095 1.00 83.12 72 GLN A C 1
ATOM 568 O O . GLN A 1 72 ? -45.252 -7.121 75.158 1.00 83.12 72 GLN A O 1
ATOM 573 N N . TYR A 1 73 ? -43.930 -5.462 75.901 1.00 81.56 73 TYR A N 1
ATOM 574 C CA . TYR A 1 73 ? -43.707 -4.873 74.580 1.00 81.56 73 TYR A CA 1
ATOM 575 C C . TYR A 1 73 ? -42.833 -5.740 73.667 1.00 81.56 73 TYR A C 1
ATOM 577 O O . TYR A 1 73 ? -43.039 -5.719 72.455 1.00 81.56 73 TYR A O 1
ATOM 585 N N . LEU A 1 74 ? -41.891 -6.519 74.211 1.00 76.88 74 LEU A N 1
ATOM 586 C CA . LEU A 1 74 ? -40.964 -7.340 73.420 1.00 76.88 74 LEU A CA 1
ATOM 587 C C . LEU A 1 74 ? -41.463 -8.767 73.146 1.00 76.88 74 LEU A C 1
ATOM 589 O O . LEU A 1 74 ? -41.117 -9.338 72.109 1.00 76.88 74 LEU A O 1
ATOM 593 N N . LEU A 1 75 ? -42.316 -9.334 74.005 1.00 82.12 75 LEU A N 1
ATOM 594 C CA . LEU A 1 75 ? -42.850 -10.695 73.844 1.00 82.12 75 LEU A CA 1
ATOM 595 C C . LEU A 1 75 ? -43.659 -10.869 72.555 1.00 82.12 75 LEU A C 1
ATOM 597 O O . LEU A 1 75 ? -43.500 -11.860 71.843 1.00 82.12 75 LEU A O 1
ATOM 601 N N . SER A 1 76 ? -44.525 -9.908 72.231 1.00 81.56 76 SER A N 1
ATOM 602 C CA . SER A 1 76 ? -45.381 -9.994 71.041 1.00 81.56 76 SER A CA 1
ATOM 603 C C . SER A 1 76 ? -44.572 -9.925 69.727 1.00 81.56 76 SER A C 1
ATOM 605 O O . SER A 1 76 ? -44.760 -10.795 68.869 1.00 81.56 76 SER A O 1
ATOM 607 N N . PRO A 1 77 ? -43.601 -9.000 69.563 1.00 72.19 77 PRO A N 1
ATOM 608 C CA . PRO A 1 77 ? -42.632 -9.043 68.467 1.00 72.19 77 PRO A CA 1
ATOM 609 C C . PRO A 1 77 ? -41.826 -10.343 68.405 1.00 72.19 77 PRO A C 1
ATOM 611 O O . PRO A 1 77 ? -41.714 -10.919 67.325 1.00 72.19 77 PRO A O 1
ATOM 614 N N . MET A 1 78 ? -41.316 -10.850 69.535 1.00 73.12 78 MET A N 1
ATOM 615 C CA . MET A 1 78 ? -40.534 -12.093 69.546 1.00 73.12 78 MET A CA 1
ATOM 616 C C . MET A 1 78 ? -41.349 -13.302 69.081 1.00 73.12 78 MET A C 1
ATOM 618 O O . MET A 1 78 ? -40.862 -14.083 68.266 1.00 73.12 78 MET A O 1
ATOM 622 N N . HIS A 1 79 ? -42.608 -13.436 69.506 1.00 83.19 79 HIS A N 1
ATOM 623 C CA . HIS A 1 79 ? -43.478 -14.511 69.020 1.00 83.19 79 HIS A CA 1
ATOM 624 C C . HIS A 1 79 ? -43.781 -14.392 67.521 1.00 83.19 79 HIS A C 1
ATOM 626 O O . HIS A 1 79 ? -43.824 -15.405 66.821 1.00 83.19 79 HIS A O 1
ATOM 632 N N . ARG A 1 80 ? -43.943 -13.167 66.998 1.00 78.38 80 ARG A N 1
ATOM 633 C CA . ARG A 1 80 ? -44.118 -12.938 65.554 1.00 78.38 80 ARG A CA 1
ATOM 634 C C . ARG A 1 80 ? -42.865 -13.317 64.764 1.00 78.38 80 ARG A C 1
ATOM 636 O O . ARG A 1 80 ? -42.989 -13.974 63.734 1.00 78.38 80 ARG A O 1
ATOM 643 N N . ILE A 1 81 ? -41.680 -12.965 65.266 1.00 69.06 81 ILE A N 1
ATOM 644 C CA . ILE A 1 81 ? -40.389 -13.333 64.664 1.00 69.06 81 ILE A CA 1
ATOM 645 C C . ILE A 1 81 ? -40.207 -14.856 64.682 1.00 69.06 81 ILE A C 1
ATOM 647 O O . ILE A 1 81 ? -39.904 -15.449 63.650 1.00 69.06 81 ILE A O 1
ATOM 651 N N . HIS A 1 82 ? -40.475 -15.512 65.813 1.00 76.94 82 HIS A N 1
ATOM 652 C CA . HIS A 1 82 ? -40.380 -16.968 65.937 1.00 76.94 82 HIS A CA 1
ATOM 653 C C . HIS A 1 82 ? -41.352 -17.701 64.995 1.00 76.94 82 HIS A C 1
ATOM 655 O O . HIS A 1 82 ? -40.984 -18.678 64.338 1.00 76.94 82 HIS A O 1
ATOM 661 N N . GLY A 1 83 ? -42.589 -17.208 64.881 1.00 75.56 83 GLY A N 1
ATOM 662 C CA . GLY A 1 83 ? -43.581 -17.745 63.950 1.00 75.56 83 GLY A CA 1
ATOM 663 C C . GLY A 1 83 ? -43.188 -17.564 62.481 1.00 75.56 83 GLY A C 1
ATOM 664 O O . GLY A 1 83 ? -43.408 -18.468 61.677 1.00 75.56 83 GLY A O 1
ATOM 665 N N . ALA A 1 84 ? -42.575 -16.431 62.125 1.00 69.19 84 ALA A N 1
ATOM 666 C CA . ALA A 1 84 ? -42.052 -16.194 60.780 1.00 69.19 84 ALA A CA 1
ATOM 667 C C . ALA A 1 84 ? -40.866 -17.120 60.457 1.00 69.19 84 ALA A C 1
ATOM 669 O O . ALA A 1 84 ? -40.859 -17.748 59.400 1.00 69.19 84 ALA A O 1
ATOM 670 N N . HIS A 1 85 ? -39.924 -17.291 61.392 1.00 67.50 85 HIS A N 1
ATOM 671 C CA . HIS A 1 85 ? -38.793 -18.214 61.237 1.00 67.50 85 HIS A CA 1
ATOM 672 C C . HIS A 1 85 ? -39.233 -19.673 61.077 1.00 67.50 85 HIS A C 1
ATOM 674 O O . HIS A 1 85 ? -38.722 -20.373 60.207 1.00 67.50 85 HIS A O 1
ATOM 680 N N . SER A 1 86 ? -40.220 -20.120 61.858 1.00 73.62 86 SER A N 1
ATOM 681 C CA . SER A 1 86 ? -40.746 -21.490 61.753 1.00 73.62 86 SER A CA 1
ATOM 682 C C . SER A 1 86 ? -41.410 -21.757 60.395 1.00 73.62 86 SER A C 1
ATOM 684 O O . SER A 1 86 ? -41.321 -22.862 59.870 1.00 73.62 86 SER A O 1
ATOM 686 N N . LYS A 1 87 ? -42.052 -20.741 59.797 1.00 72.75 87 LYS A N 1
ATOM 687 C CA . LYS A 1 87 ? -42.641 -20.838 58.450 1.00 72.75 87 LYS A CA 1
ATOM 688 C C . LYS A 1 87 ? -41.586 -20.834 57.345 1.00 72.75 87 LYS A C 1
ATOM 690 O O . LYS A 1 87 ? -41.750 -21.561 56.373 1.00 72.75 87 LYS A O 1
ATOM 695 N N . LEU A 1 88 ? -40.508 -20.062 57.504 1.00 62.78 88 LEU A N 1
ATOM 696 C CA . LEU A 1 88 ? -39.381 -20.081 56.570 1.00 62.78 88 LEU A CA 1
ATOM 697 C C . LEU A 1 88 ? -38.682 -21.450 56.557 1.00 62.78 88 LEU A C 1
ATOM 699 O O . LEU A 1 88 ? -38.425 -21.987 55.482 1.00 62.78 88 LEU A O 1
ATOM 703 N N . ALA A 1 89 ? -38.446 -22.043 57.729 1.00 63.53 89 ALA A N 1
ATOM 704 C CA . ALA A 1 89 ? -37.756 -23.329 57.851 1.00 63.53 89 ALA A CA 1
ATOM 705 C C . ALA A 1 89 ? -38.525 -24.519 57.239 1.00 63.53 89 ALA A C 1
ATOM 707 O O . ALA A 1 89 ? -37.918 -25.514 56.863 1.00 63.53 89 ALA A O 1
ATOM 708 N N . ALA A 1 90 ? -39.856 -24.441 57.130 1.00 68.44 90 ALA A N 1
ATOM 709 C CA . ALA A 1 90 ? -40.682 -25.575 56.702 1.00 68.44 90 ALA A CA 1
ATOM 710 C C . ALA A 1 90 ? -40.920 -25.671 55.182 1.00 68.44 90 ALA A C 1
ATOM 712 O O . ALA A 1 90 ? -41.346 -26.724 54.716 1.00 68.44 90 ALA A O 1
ATOM 713 N N . GLY A 1 91 ? -40.688 -24.601 54.410 1.00 61.16 91 GLY A N 1
ATOM 714 C CA . GLY A 1 91 ? -41.038 -24.571 52.980 1.00 61.16 91 GLY A CA 1
ATOM 715 C C . GLY A 1 91 ? -39.988 -23.981 52.044 1.00 61.16 91 GLY A C 1
ATOM 716 O O . GLY A 1 91 ? -40.051 -24.231 50.848 1.00 61.16 91 GLY A O 1
ATOM 717 N N . THR A 1 92 ? -39.018 -23.221 52.554 1.00 59.75 92 THR A N 1
ATOM 718 C CA . THR A 1 92 ? -38.118 -22.439 51.687 1.00 59.75 92 THR A CA 1
ATOM 719 C C . THR A 1 92 ? -36.854 -23.210 51.296 1.00 59.75 92 THR A C 1
ATOM 721 O O . THR A 1 92 ? -36.282 -22.952 50.242 1.00 59.75 92 THR A O 1
ATOM 724 N N . ASP A 1 93 ? -36.433 -24.192 52.098 1.00 67.56 93 ASP A N 1
ATOM 725 C CA . ASP A 1 93 ? -35.136 -24.852 51.903 1.00 67.56 93 ASP A CA 1
ATOM 726 C C . ASP A 1 93 ? -35.111 -25.833 50.727 1.00 67.56 93 ASP A C 1
ATOM 728 O O . ASP A 1 93 ? -34.078 -25.955 50.075 1.00 67.56 93 ASP A O 1
ATOM 732 N N . HIS A 1 94 ? -36.218 -26.506 50.394 1.00 75.81 94 HIS A N 1
ATOM 733 C CA . HIS A 1 94 ? -36.189 -27.507 49.321 1.00 75.81 94 HIS A CA 1
ATOM 734 C C . HIS A 1 94 ? -36.100 -26.865 47.930 1.00 75.81 94 HIS A C 1
ATOM 736 O O . HIS A 1 94 ? -35.300 -27.309 47.106 1.00 75.81 94 HIS A O 1
ATOM 742 N N . ASP A 1 95 ? -36.883 -25.820 47.660 1.00 74.88 95 ASP A N 1
ATOM 743 C CA . ASP A 1 95 ? -36.872 -25.152 46.354 1.00 74.88 95 ASP A CA 1
ATOM 744 C C . ASP A 1 95 ? -35.588 -24.340 46.154 1.00 74.88 95 ASP A C 1
ATOM 746 O O . ASP A 1 95 ? -35.021 -24.337 45.062 1.00 74.88 95 ASP A O 1
ATOM 750 N N . ILE A 1 96 ? -35.070 -23.718 47.222 1.00 76.50 96 ILE A N 1
ATOM 751 C CA . ILE A 1 96 ? -33.764 -23.052 47.183 1.00 76.50 96 ILE A CA 1
ATOM 752 C C . ILE A 1 96 ? -32.652 -24.081 46.969 1.00 76.50 96 ILE A C 1
ATOM 754 O O . ILE A 1 96 ? -31.813 -23.875 46.096 1.00 76.50 96 ILE A O 1
ATOM 758 N N . ALA A 1 97 ? -32.644 -25.206 47.693 1.00 72.75 97 ALA A N 1
ATOM 759 C CA . ALA A 1 97 ? -31.643 -26.254 47.496 1.00 72.75 97 ALA A CA 1
ATOM 760 C C . ALA A 1 97 ? -31.711 -26.856 46.084 1.00 72.75 97 ALA A C 1
ATOM 762 O O . ALA A 1 97 ? -30.674 -27.045 45.451 1.00 72.75 97 ALA A O 1
ATOM 763 N N . ALA A 1 98 ? -32.913 -27.099 45.554 1.00 78.44 98 ALA A N 1
ATOM 764 C CA . ALA A 1 98 ? -33.102 -27.563 44.182 1.00 78.44 98 ALA A CA 1
ATOM 765 C C . ALA A 1 98 ? -32.606 -26.529 43.158 1.00 78.44 98 ALA A C 1
ATOM 767 O O . ALA A 1 98 ? -31.938 -26.897 42.193 1.00 78.44 98 ALA A O 1
ATOM 768 N N . GLY A 1 99 ? -32.864 -25.238 43.391 1.00 76.75 99 GLY A N 1
ATOM 769 C CA . GLY A 1 99 ? -32.348 -24.146 42.567 1.00 76.75 99 GLY A CA 1
ATOM 770 C C . GLY A 1 99 ? -30.822 -24.039 42.602 1.00 76.75 99 GLY A C 1
ATOM 771 O O . GLY A 1 99 ? -30.199 -23.898 41.554 1.00 76.75 99 GLY A O 1
ATOM 772 N N . VAL A 1 100 ? -30.208 -24.171 43.782 1.00 71.38 100 VAL A N 1
ATOM 773 C CA . VAL A 1 100 ? -28.745 -24.147 43.957 1.00 71.38 100 VAL A CA 1
ATOM 774 C C . VAL A 1 100 ? -28.088 -25.351 43.278 1.00 71.38 100 VAL A C 1
ATOM 776 O O . VAL A 1 100 ? -27.092 -25.180 42.581 1.00 71.38 100 VAL A O 1
ATOM 779 N N . LEU A 1 101 ? -28.658 -26.551 43.414 1.00 77.62 101 LEU A N 1
ATOM 780 C CA . LEU A 1 101 ? -28.162 -27.753 42.733 1.00 77.62 101 LEU A CA 1
ATOM 781 C C . LEU A 1 101 ? -28.348 -27.674 41.211 1.00 77.62 101 LEU A C 1
ATOM 783 O O . LEU A 1 101 ? -27.471 -28.094 40.459 1.00 77.62 101 LEU A O 1
ATOM 787 N N . GLY A 1 102 ? -29.465 -27.109 40.746 1.00 84.69 102 GLY A N 1
ATOM 788 C CA . GLY A 1 102 ? -29.694 -26.853 39.324 1.00 84.69 102 GLY A CA 1
ATOM 789 C C . GLY A 1 102 ? -28.687 -25.853 38.755 1.00 84.69 102 GLY A C 1
ATOM 790 O O . GLY A 1 102 ? -28.132 -26.081 37.682 1.00 84.69 102 GLY A O 1
ATOM 791 N N . PHE A 1 103 ? -28.402 -24.781 39.496 1.00 77.25 103 PHE A N 1
ATOM 792 C CA . PHE A 1 103 ? -27.391 -23.796 39.126 1.00 77.25 103 PHE A CA 1
ATOM 793 C C . PHE A 1 103 ? -25.980 -24.404 39.077 1.00 77.25 103 PHE A C 1
ATOM 795 O O . PHE A 1 103 ? -25.280 -24.202 38.090 1.00 77.25 103 PHE A O 1
ATOM 802 N N . ASP A 1 104 ? -25.590 -25.210 40.071 1.00 82.06 104 ASP A N 1
ATOM 803 C CA . ASP A 1 104 ? -24.318 -25.954 40.072 1.00 82.06 104 ASP A CA 1
ATOM 804 C C . ASP A 1 104 ? -24.175 -26.858 38.834 1.00 82.06 104 ASP A C 1
ATOM 806 O O . ASP A 1 104 ? -23.126 -26.877 38.190 1.00 82.06 104 ASP A O 1
ATOM 810 N N . GLY A 1 105 ? -25.250 -27.547 38.436 1.00 86.44 105 GLY A N 1
ATOM 811 C CA . GLY A 1 105 ? -25.268 -28.358 37.215 1.00 86.44 105 GLY A CA 1
ATOM 812 C C . GLY A 1 105 ? -25.044 -27.542 35.936 1.00 86.44 105 GLY A C 1
ATOM 813 O O . GLY A 1 105 ? -24.292 -27.967 35.058 1.00 86.44 105 GLY A O 1
ATOM 814 N N . VAL A 1 106 ? -25.648 -26.353 35.837 1.00 86.12 106 VAL A N 1
ATOM 815 C CA . VAL A 1 106 ? -25.439 -25.442 34.699 1.00 86.12 106 VAL A CA 1
ATOM 816 C C . VAL A 1 106 ? -24.006 -24.908 34.677 1.00 86.12 106 VAL A C 1
ATOM 818 O O . VAL A 1 106 ? -23.397 -24.883 33.610 1.00 86.12 106 VAL A O 1
ATOM 821 N N . CYS A 1 107 ? -23.447 -24.535 35.832 1.00 76.62 107 CYS A N 1
ATOM 822 C CA . CYS A 1 107 ? -22.058 -24.083 35.933 1.00 76.62 107 CYS A CA 1
ATOM 823 C C . CYS A 1 107 ? -21.073 -25.166 35.476 1.00 76.62 107 CYS A C 1
ATOM 825 O O . CYS A 1 107 ? -20.208 -24.877 34.655 1.00 76.62 107 CYS A O 1
ATOM 827 N N . LYS A 1 108 ? -21.251 -26.422 35.904 1.00 86.56 108 LYS A N 1
ATOM 828 C CA . LYS A 1 108 ? -20.415 -27.551 35.450 1.00 86.56 108 LYS A CA 1
ATOM 829 C C . LYS A 1 108 ? -20.511 -27.785 33.944 1.00 86.56 108 LYS A C 1
ATOM 831 O O . LYS A 1 108 ? -19.492 -27.935 33.282 1.00 86.56 108 LYS A O 1
ATOM 836 N N . CYS A 1 109 ? -21.724 -27.755 33.389 1.00 89.19 109 CYS A N 1
ATOM 837 C CA . CYS A 1 109 ? -21.922 -27.884 31.944 1.00 89.19 109 CYS A CA 1
ATOM 838 C C . CYS A 1 109 ? -21.242 -26.742 31.168 1.00 89.19 109 CYS A C 1
ATOM 840 O O . CYS A 1 109 ? -20.717 -26.959 30.077 1.00 89.19 109 CYS A O 1
ATOM 842 N N . PHE A 1 110 ? -21.259 -25.525 31.717 1.00 84.69 110 PHE A N 1
ATOM 843 C CA . PHE A 1 110 ? -20.584 -24.373 31.127 1.00 84.69 110 PHE A CA 1
ATOM 844 C C . PHE A 1 110 ? -19.055 -24.513 31.186 1.00 84.69 110 PHE A C 1
ATOM 846 O O . PHE A 1 110 ? -18.388 -24.278 30.182 1.00 84.69 110 PHE A O 1
ATOM 853 N N . GLU A 1 111 ? -18.501 -24.958 32.317 1.00 84.25 111 GLU A N 1
ATOM 854 C CA . GLU A 1 111 ? -17.066 -25.233 32.473 1.00 84.25 111 GLU A CA 1
ATOM 855 C C . GLU A 1 111 ? -16.574 -26.316 31.498 1.00 84.25 111 GLU A C 1
ATOM 857 O O . GLU A 1 111 ? -15.543 -26.140 30.850 1.00 84.25 111 GLU A O 1
ATOM 862 N N . GLU A 1 112 ? -17.327 -27.407 31.329 1.00 88.19 112 GLU A N 1
ATOM 863 C CA . GLU A 1 112 ? -17.005 -28.470 30.365 1.00 88.19 112 GLU A CA 1
ATOM 864 C C . GLU A 1 112 ? -17.017 -27.966 28.912 1.00 88.19 112 GLU A C 1
ATOM 866 O O . GLU A 1 112 ? -16.153 -28.344 28.114 1.00 88.19 112 GLU A O 1
ATOM 871 N N . LEU A 1 113 ? -17.966 -27.089 28.566 1.00 86.19 113 LEU A N 1
ATOM 872 C CA . LEU A 1 113 ? -18.060 -26.489 27.235 1.00 86.19 113 LEU A CA 1
ATOM 873 C C . LEU A 1 113 ? -16.883 -25.542 26.953 1.00 86.19 113 LEU A C 1
ATOM 875 O O . LEU A 1 113 ? -16.305 -25.595 25.866 1.00 86.19 113 LEU A O 1
ATOM 879 N N . GLU A 1 114 ? -16.505 -24.704 27.921 1.00 82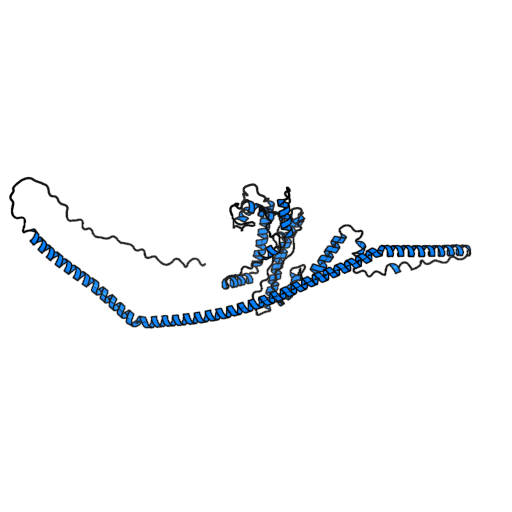.50 114 GLU A N 1
ATOM 880 C CA . GLU A 1 114 ? -15.349 -23.807 27.794 1.00 82.50 114 GLU A CA 1
ATOM 881 C C . GLU A 1 114 ? -14.033 -24.591 27.692 1.00 82.50 114 GLU A C 1
ATOM 883 O O . GLU A 1 114 ? -13.204 -24.275 26.840 1.00 82.50 114 GLU A O 1
ATOM 888 N N . LEU A 1 115 ? -13.872 -25.682 28.452 1.00 85.81 115 LEU A N 1
ATOM 889 C CA . LEU A 1 115 ? -12.714 -26.576 28.324 1.00 85.81 115 LEU A CA 1
ATOM 890 C C . LEU A 1 115 ? -12.632 -27.231 26.936 1.00 85.81 115 LEU A C 1
ATOM 892 O O . LEU A 1 115 ? -11.550 -27.307 26.348 1.00 85.81 115 LEU A O 1
ATOM 896 N N . CYS A 1 116 ? -13.763 -27.680 26.379 1.00 88.81 116 CYS A N 1
ATOM 897 C CA . CYS A 1 116 ? -13.796 -28.215 25.013 1.00 88.81 116 CYS A CA 1
ATOM 898 C C . CYS A 1 116 ? -13.395 -27.147 23.986 1.00 88.81 116 CYS A C 1
ATOM 900 O O . CYS A 1 116 ? -12.582 -27.412 23.097 1.00 88.81 116 CYS A O 1
ATOM 902 N N . ARG A 1 117 ? -13.911 -25.923 24.140 1.00 87.00 117 ARG A N 1
ATOM 903 C CA . ARG A 1 117 ? -13.609 -24.796 23.253 1.00 87.00 117 ARG A CA 1
ATOM 904 C C . ARG A 1 117 ? -12.143 -24.369 23.332 1.00 87.00 117 ARG A C 1
ATOM 906 O O . ARG A 1 117 ? -11.552 -24.038 22.304 1.00 87.00 117 ARG A O 1
ATOM 913 N N . GLU A 1 118 ? -11.543 -24.393 24.519 1.00 88.31 118 GLU A N 1
ATOM 914 C CA . GLU A 1 118 ? -10.113 -24.135 24.706 1.00 88.31 118 GLU A CA 1
ATOM 915 C C . GLU A 1 118 ? -9.261 -25.181 23.970 1.00 88.31 118 GLU A C 1
ATOM 917 O O . GLU A 1 118 ? -8.297 -24.825 23.287 1.00 88.31 118 GLU A O 1
ATOM 922 N N . GLY A 1 119 ? -9.662 -26.457 24.018 1.00 89.69 119 GLY A N 1
ATOM 923 C CA . GLY A 1 119 ? -9.024 -27.539 23.265 1.00 89.69 119 GLY A CA 1
ATOM 924 C C . GLY A 1 119 ? -9.091 -27.345 21.746 1.00 89.69 119 GLY A C 1
ATOM 925 O O . GLY A 1 119 ? -8.066 -27.437 21.064 1.00 89.69 119 GLY A O 1
ATOM 926 N N . GLU A 1 120 ? -10.270 -27.014 21.212 1.00 90.62 120 GLU A N 1
ATOM 927 C CA . GLU A 1 120 ? -10.453 -26.708 19.785 1.00 90.62 120 GLU A CA 1
ATOM 928 C C . GLU A 1 120 ? -9.613 -25.497 19.356 1.00 90.62 120 GLU A C 1
ATOM 930 O O . GLU A 1 120 ? -8.942 -25.527 18.321 1.00 90.62 120 GLU A O 1
ATOM 935 N N . LEU A 1 121 ? -9.589 -24.441 20.174 1.00 84.62 121 LEU A N 1
ATOM 936 C CA . LEU A 1 121 ? -8.802 -23.244 19.898 1.00 84.62 121 LEU A CA 1
ATOM 937 C C . LEU A 1 121 ? -7.296 -23.544 19.898 1.00 84.62 121 LEU A C 1
ATOM 939 O O . LEU A 1 121 ? -6.576 -23.073 19.013 1.00 84.62 121 LEU A O 1
ATOM 943 N N . ALA A 1 122 ? -6.815 -24.353 20.845 1.00 88.94 122 ALA A N 1
ATOM 944 C CA . ALA A 1 122 ? -5.423 -24.789 20.901 1.00 88.94 122 ALA A CA 1
ATOM 945 C C . ALA A 1 122 ? -5.036 -25.630 19.672 1.00 88.94 122 ALA A C 1
ATOM 947 O O . ALA A 1 122 ? -3.944 -25.453 19.119 1.00 88.94 122 ALA A O 1
ATOM 948 N N . GLN A 1 123 ? -5.937 -26.497 19.198 1.00 93.56 123 GLN A N 1
ATOM 949 C CA . GLN A 1 123 ? -5.731 -27.269 17.974 1.00 93.56 123 GLN A CA 1
ATOM 950 C C . GLN A 1 123 ? -5.634 -26.356 16.743 1.00 93.56 123 GLN A C 1
ATOM 952 O O . GLN A 1 123 ? -4.651 -26.436 16.003 1.00 93.56 123 GLN A O 1
ATOM 957 N N . VAL A 1 124 ? -6.591 -25.441 16.554 1.00 87.81 124 VAL A N 1
ATOM 958 C CA . VAL A 1 124 ? -6.597 -24.492 15.424 1.00 87.81 124 VAL A CA 1
ATOM 959 C C . VAL A 1 124 ? -5.354 -23.599 15.440 1.00 87.81 124 VAL A C 1
ATOM 961 O O . VAL A 1 124 ? -4.766 -23.315 14.389 1.00 87.81 124 VAL A O 1
ATOM 964 N N . LEU A 1 125 ? -4.907 -23.177 16.626 1.00 86.38 125 LEU A N 1
ATOM 965 C CA . LEU A 1 125 ? -3.676 -22.410 16.786 1.00 86.38 125 LEU A CA 1
ATOM 966 C C . LEU A 1 125 ? -2.447 -23.228 16.367 1.00 86.38 125 LEU A C 1
ATOM 968 O O . LEU A 1 125 ? -1.602 -22.721 15.627 1.00 86.38 125 LEU A O 1
ATOM 972 N N . SER A 1 126 ? -2.355 -24.489 16.794 1.00 94.12 126 SER A N 1
ATOM 973 C CA . SER A 1 126 ? -1.265 -25.401 16.423 1.00 94.12 126 SER A CA 1
ATOM 974 C C . SER A 1 126 ? -1.212 -25.643 14.909 1.00 94.12 126 SER A C 1
ATOM 976 O O . SER A 1 126 ? -0.158 -25.494 14.284 1.00 94.12 126 SER A O 1
ATOM 978 N N . GLU A 1 127 ? -2.360 -25.915 14.283 1.00 92.88 127 GLU A N 1
ATOM 979 C CA . GLU A 1 127 ? -2.478 -26.085 12.829 1.00 92.88 127 GLU A CA 1
ATOM 980 C C . GLU A 1 127 ? -2.057 -24.815 12.074 1.00 92.88 127 GLU A C 1
ATOM 982 O O . GLU A 1 127 ? -1.274 -24.878 11.120 1.00 92.88 127 GLU A O 1
ATOM 987 N N . SER A 1 128 ? -2.490 -23.644 12.551 1.00 84.50 128 SER A N 1
ATOM 988 C CA . SER A 1 128 ? -2.105 -22.345 11.986 1.00 84.50 128 SER A CA 1
ATOM 989 C C . SER A 1 128 ? -0.599 -22.087 12.104 1.00 84.50 128 SER A C 1
ATOM 991 O O . SER A 1 128 ? 0.029 -21.605 11.158 1.00 84.50 128 SER A O 1
ATOM 993 N N . GLN A 1 129 ? 0.016 -22.446 13.235 1.00 90.88 129 GLN A N 1
ATOM 994 C CA . GLN A 1 129 ? 1.462 -22.329 13.436 1.00 90.88 129 GLN A CA 1
ATOM 995 C C . GLN A 1 129 ? 2.253 -23.253 12.501 1.00 90.88 129 GLN A C 1
ATOM 997 O O . GLN A 1 129 ? 3.275 -22.834 11.948 1.00 90.88 129 GLN A O 1
ATOM 1002 N N . ILE A 1 130 ? 1.796 -24.493 12.296 1.00 94.94 130 ILE A N 1
ATOM 1003 C CA . ILE A 1 130 ? 2.403 -25.428 11.338 1.00 94.94 130 ILE A CA 1
ATOM 1004 C C . ILE A 1 130 ? 2.302 -24.855 9.923 1.00 94.94 130 ILE A C 1
ATOM 1006 O O . ILE A 1 130 ? 3.312 -24.779 9.220 1.00 94.94 130 ILE A O 1
ATOM 1010 N N . HIS A 1 131 ? 1.119 -24.377 9.531 1.00 92.75 131 HIS A N 1
ATOM 1011 C CA . HIS A 1 131 ? 0.897 -23.787 8.215 1.00 92.75 131 HIS A CA 1
ATOM 1012 C C . HIS A 1 131 ? 1.803 -22.573 7.962 1.00 92.75 131 HIS A C 1
ATOM 1014 O O . HIS A 1 131 ? 2.446 -22.485 6.913 1.00 92.75 131 HIS A O 1
ATOM 1020 N N . LEU A 1 132 ? 1.934 -21.676 8.946 1.00 84.94 132 LEU A N 1
ATOM 1021 C CA . LEU A 1 132 ? 2.844 -20.531 8.870 1.00 84.94 132 LEU A CA 1
ATOM 1022 C C . LEU A 1 132 ? 4.300 -20.970 8.687 1.00 84.94 132 LEU A C 1
ATOM 1024 O O . LEU A 1 132 ? 4.983 -20.447 7.807 1.00 84.94 132 LEU A O 1
ATOM 1028 N N . LYS A 1 133 ? 4.778 -21.962 9.450 1.00 92.50 133 LYS A N 1
ATOM 1029 C CA . LYS A 1 133 ? 6.139 -22.507 9.285 1.00 92.50 133 LYS A CA 1
ATOM 1030 C C . LYS A 1 133 ? 6.364 -23.057 7.875 1.00 92.50 133 LYS A C 1
ATOM 1032 O O . LYS A 1 133 ? 7.412 -22.802 7.278 1.00 92.50 133 LYS A O 1
ATOM 1037 N N . THR A 1 134 ? 5.381 -23.764 7.318 1.00 93.44 134 THR A N 1
ATOM 1038 C CA . THR A 1 134 ? 5.437 -24.263 5.938 1.00 93.44 134 THR A CA 1
ATOM 1039 C C . THR A 1 134 ? 5.521 -23.118 4.929 1.00 93.44 134 THR A C 1
ATOM 1041 O O . THR A 1 134 ? 6.385 -23.148 4.050 1.00 93.44 134 THR A O 1
ATOM 1044 N N . LEU A 1 135 ? 4.688 -22.081 5.074 1.00 89.81 135 LEU A N 1
ATOM 1045 C CA . LEU A 1 135 ? 4.713 -20.905 4.200 1.00 89.81 135 LE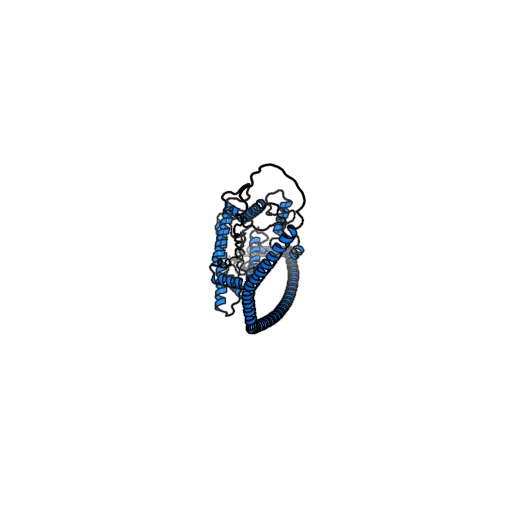U A CA 1
ATOM 1046 C C . LEU A 1 135 ? 6.045 -20.150 4.275 1.00 89.81 135 LEU A C 1
ATOM 1048 O O . LEU A 1 135 ? 6.578 -19.767 3.236 1.00 89.81 135 LEU A O 1
ATOM 1052 N N . PHE A 1 136 ? 6.618 -19.976 5.469 1.00 90.19 136 PHE A N 1
ATOM 1053 C CA . PHE A 1 136 ? 7.932 -19.345 5.630 1.00 90.19 136 PHE A CA 1
ATOM 1054 C C . PHE A 1 136 ? 9.048 -20.154 4.964 1.00 90.19 136 PHE A C 1
ATOM 1056 O O . PHE A 1 136 ? 9.910 -19.574 4.303 1.00 90.19 136 PHE A O 1
ATOM 1063 N N . SER A 1 137 ? 9.015 -21.485 5.076 1.00 94.31 137 SER A N 1
ATOM 1064 C CA . SER A 1 137 ? 9.979 -22.356 4.392 1.00 94.31 137 SER A CA 1
ATOM 1065 C C . SER A 1 137 ? 9.875 -22.230 2.869 1.00 94.31 137 SER A C 1
ATOM 1067 O O . SER A 1 137 ? 10.888 -22.074 2.184 1.00 94.31 137 SER A O 1
ATOM 1069 N N . GLU A 1 138 ? 8.656 -22.237 2.330 1.00 92.38 138 GLU A N 1
ATOM 1070 C CA . GLU A 1 138 ? 8.407 -22.069 0.896 1.00 92.38 138 GLU A CA 1
ATOM 1071 C C . GLU A 1 138 ? 8.831 -20.680 0.400 1.00 92.38 138 GLU A C 1
ATOM 1073 O O . GLU A 1 138 ? 9.480 -20.549 -0.640 1.00 92.38 138 GLU A O 1
ATOM 1078 N N . LEU A 1 139 ? 8.544 -19.633 1.174 1.00 87.06 139 LEU A N 1
ATOM 1079 C CA . LEU A 1 139 ? 8.981 -18.274 0.874 1.00 87.06 139 LEU A CA 1
ATOM 1080 C C . LEU A 1 139 ? 10.514 -18.172 0.843 1.00 87.06 139 LEU A C 1
ATOM 1082 O O . LEU A 1 139 ? 11.075 -17.594 -0.087 1.00 87.06 139 LEU A O 1
ATOM 1086 N N . GLN A 1 140 ? 11.203 -18.785 1.808 1.00 93.06 140 GLN A N 1
ATOM 1087 C CA . GLN A 1 140 ? 12.665 -18.820 1.845 1.00 93.06 140 GLN A CA 1
ATOM 1088 C C . GLN A 1 140 ? 13.253 -19.561 0.634 1.00 93.06 140 GLN A C 1
ATOM 1090 O O . GLN A 1 140 ? 14.247 -19.108 0.066 1.00 93.06 140 GLN A O 1
ATOM 1095 N N . LYS A 1 141 ? 12.631 -20.666 0.193 1.00 95.06 141 LYS A N 1
ATOM 1096 C CA . LYS A 1 141 ? 13.024 -21.368 -1.042 1.00 95.06 141 LYS A CA 1
ATOM 1097 C C . LYS A 1 141 ? 12.879 -20.471 -2.270 1.00 95.06 141 LYS A C 1
ATOM 1099 O O . LYS A 1 141 ? 13.792 -20.415 -3.090 1.00 95.06 141 LYS A O 1
ATOM 1104 N N . ARG A 1 142 ? 11.773 -19.731 -2.380 1.00 89.94 142 ARG A N 1
ATOM 1105 C CA . ARG A 1 142 ? 11.543 -18.800 -3.497 1.00 89.94 142 ARG A CA 1
ATOM 1106 C C . ARG A 1 142 ? 12.520 -17.632 -3.501 1.00 89.94 142 ARG A C 1
ATOM 1108 O O . ARG A 1 142 ? 12.964 -17.244 -4.575 1.00 89.94 142 ARG A O 1
ATOM 1115 N N . TYR A 1 143 ? 12.899 -17.111 -2.333 1.00 91.25 143 TYR A N 1
ATOM 1116 C CA . TYR A 1 143 ? 13.948 -16.092 -2.252 1.00 91.25 143 TYR A CA 1
ATOM 1117 C C . TYR A 1 143 ? 15.299 -16.626 -2.723 1.00 91.25 143 TYR A C 1
ATOM 1119 O O . TYR A 1 143 ? 15.913 -15.997 -3.576 1.00 91.25 143 TYR A O 1
ATOM 1127 N N . LYS A 1 144 ? 15.706 -17.823 -2.279 1.00 95.69 144 LYS A N 1
ATOM 1128 C CA . LYS A 1 144 ? 16.929 -18.469 -2.784 1.00 95.69 144 LYS A CA 1
ATOM 1129 C C . LYS A 1 144 ? 16.897 -18.660 -4.300 1.00 95.69 144 LYS A C 1
ATOM 1131 O O . LYS A 1 144 ? 17.891 -18.409 -4.969 1.00 95.69 144 LYS A O 1
ATOM 1136 N N . HIS A 1 145 ? 15.754 -19.076 -4.844 1.00 95.06 145 HIS A N 1
ATOM 1137 C CA . HIS A 1 145 ? 15.596 -19.232 -6.287 1.00 95.06 145 HIS A CA 1
ATOM 1138 C C . HIS A 1 145 ? 15.695 -17.895 -7.036 1.00 95.06 145 HIS A C 1
ATOM 1140 O O . HIS A 1 145 ? 16.364 -17.822 -8.059 1.00 95.06 145 HIS A O 1
ATOM 1146 N N . ARG A 1 146 ? 15.079 -16.827 -6.517 1.00 95.50 146 ARG A N 1
ATOM 1147 C CA . ARG A 1 146 ? 15.207 -15.480 -7.088 1.00 95.50 146 ARG A CA 1
ATOM 1148 C C . ARG A 1 146 ? 16.660 -15.003 -7.079 1.00 95.50 146 ARG A C 1
ATOM 1150 O O . ARG A 1 146 ? 17.113 -14.472 -8.083 1.00 95.50 146 ARG A O 1
ATOM 1157 N N . ASP A 1 147 ? 17.367 -15.184 -5.968 1.00 92.06 147 ASP A N 1
ATOM 1158 C CA . ASP A 1 147 ? 18.762 -14.751 -5.845 1.00 92.06 147 ASP A CA 1
ATOM 1159 C C . ASP A 1 147 ? 19.654 -15.517 -6.842 1.00 92.06 147 ASP A C 1
ATOM 1161 O O . ASP A 1 147 ? 20.508 -14.924 -7.493 1.00 92.06 147 ASP A O 1
ATOM 1165 N N . GLN A 1 148 ? 19.378 -16.809 -7.054 1.00 95.25 148 GLN A N 1
ATOM 1166 C CA . GLN A 1 148 ? 20.028 -17.611 -8.093 1.00 95.25 148 GLN A CA 1
ATOM 1167 C C . GLN A 1 148 ? 19.732 -17.090 -9.510 1.00 95.25 148 GLN A C 1
ATOM 1169 O O . GLN A 1 148 ? 20.656 -16.913 -10.300 1.00 95.25 148 GLN A O 1
ATOM 1174 N N . LEU A 1 149 ? 18.466 -16.787 -9.824 1.00 91.19 149 LEU A N 1
ATOM 1175 C CA . LEU A 1 149 ? 18.085 -16.202 -11.116 1.00 91.19 149 LEU A CA 1
ATOM 1176 C C . LEU A 1 149 ? 18.751 -14.845 -11.356 1.00 91.19 149 LEU A C 1
ATOM 1178 O O . LEU A 1 149 ? 19.085 -14.522 -12.492 1.00 91.19 149 LEU A O 1
ATOM 1182 N N . GLN A 1 150 ? 18.945 -14.046 -10.306 1.00 91.94 150 GLN A N 1
ATOM 1183 C CA . GLN A 1 150 ? 19.641 -12.770 -10.417 1.00 91.94 150 GLN A CA 1
ATOM 1184 C C . GLN A 1 150 ? 21.116 -12.971 -10.782 1.00 91.94 150 GLN A C 1
ATOM 1186 O O . GLN A 1 150 ? 21.598 -12.312 -11.698 1.00 91.94 150 GLN A O 1
ATOM 1191 N N . ILE A 1 151 ? 21.803 -13.914 -10.130 1.00 94.94 151 ILE A N 1
ATOM 1192 C CA . ILE A 1 151 ? 23.193 -14.264 -10.459 1.00 94.94 151 ILE A CA 1
ATOM 1193 C C . ILE A 1 151 ? 23.296 -14.752 -11.911 1.00 94.94 151 ILE A C 1
ATOM 1195 O O . ILE A 1 151 ? 24.168 -14.308 -12.656 1.00 94.94 151 ILE A O 1
ATOM 1199 N N . GLU A 1 152 ? 22.390 -15.636 -12.335 1.00 94.62 152 GLU A N 1
ATOM 1200 C CA . GLU A 1 152 ? 22.342 -16.141 -13.714 1.00 94.62 152 GLU A CA 1
ATOM 1201 C C . GLU A 1 152 ? 22.089 -15.021 -14.729 1.00 94.62 152 GLU A C 1
ATOM 1203 O O . GLU A 1 152 ? 22.731 -14.973 -15.779 1.00 94.62 152 GLU A O 1
ATOM 1208 N N . PHE A 1 153 ? 21.190 -14.089 -14.408 1.00 91.81 153 PHE A N 1
ATOM 1209 C CA . PHE A 1 153 ? 20.889 -12.943 -15.257 1.00 91.81 153 PHE A CA 1
ATOM 1210 C C . PHE A 1 153 ? 22.071 -11.972 -15.372 1.00 91.81 153 PHE A C 1
ATOM 1212 O O . PHE A 1 153 ? 22.382 -11.526 -16.474 1.00 91.81 153 PHE A O 1
ATOM 1219 N N . GLU A 1 154 ? 22.751 -11.662 -14.267 1.00 92.50 154 GLU A N 1
ATOM 1220 C CA . GLU A 1 154 ? 23.943 -10.804 -14.260 1.00 92.50 154 GLU A CA 1
ATOM 1221 C C . GLU A 1 154 ? 25.097 -11.437 -15.053 1.00 92.50 154 GLU A C 1
ATOM 1223 O O . GLU A 1 154 ? 25.757 -10.751 -15.841 1.00 92.50 154 GLU A O 1
ATOM 1228 N N . ALA A 1 155 ? 25.299 -12.752 -14.918 1.00 94.38 155 ALA A N 1
ATOM 1229 C CA . ALA A 1 155 ? 26.281 -13.495 -15.703 1.00 94.38 155 ALA A CA 1
ATOM 1230 C C . ALA A 1 155 ? 25.954 -13.452 -17.204 1.00 94.38 155 ALA A C 1
ATOM 1232 O O . ALA A 1 155 ? 26.814 -13.107 -18.015 1.00 94.38 155 ALA A O 1
ATOM 1233 N N . TRP A 1 156 ? 24.698 -13.717 -17.570 1.00 96.94 156 TRP A N 1
ATOM 1234 C CA . TRP A 1 156 ? 24.235 -13.637 -18.956 1.00 96.94 156 TRP A CA 1
ATOM 1235 C C . TRP A 1 156 ? 24.392 -12.229 -19.543 1.00 96.94 156 TRP A C 1
ATOM 1237 O O . TRP A 1 156 ? 24.839 -12.067 -20.680 1.00 96.94 156 TRP A O 1
ATOM 1247 N N . LEU A 1 157 ? 24.054 -11.192 -18.772 1.00 90.81 157 LEU A N 1
ATOM 1248 C CA . LEU A 1 157 ? 24.184 -9.805 -19.210 1.00 90.81 157 LEU A CA 1
ATOM 1249 C C . LEU A 1 157 ? 25.653 -9.437 -19.454 1.00 90.81 157 LEU A C 1
ATOM 1251 O O . LEU A 1 157 ? 25.960 -8.769 -20.441 1.00 90.81 157 LEU A O 1
ATOM 1255 N N . THR A 1 158 ? 26.549 -9.904 -18.584 1.00 93.31 158 THR A N 1
ATOM 1256 C CA . THR A 1 158 ? 27.998 -9.706 -18.720 1.00 93.31 158 THR A CA 1
ATOM 1257 C C . THR A 1 158 ? 28.526 -10.392 -19.980 1.00 93.31 158 THR A C 1
ATOM 1259 O O . THR A 1 158 ? 29.168 -9.735 -20.795 1.00 93.31 158 THR A O 1
ATOM 1262 N N . GLU A 1 159 ? 28.151 -11.655 -20.210 1.00 96.94 159 GLU A N 1
ATOM 1263 C CA . GLU A 1 159 ? 28.515 -12.409 -21.418 1.00 96.94 159 GLU A CA 1
ATOM 1264 C C . GLU A 1 159 ? 28.056 -11.684 -22.697 1.00 96.94 159 GLU A C 1
ATOM 1266 O O . GLU A 1 159 ? 28.812 -11.535 -23.659 1.00 96.94 159 GLU A O 1
ATOM 1271 N N . LYS A 1 160 ? 26.815 -11.175 -22.721 1.00 93.44 160 LYS A N 1
ATOM 1272 C CA . LYS A 1 160 ? 26.297 -10.419 -23.873 1.00 93.44 160 LYS A CA 1
ATOM 1273 C C . LYS A 1 160 ? 26.982 -9.074 -24.061 1.00 93.44 160 LYS A C 1
ATOM 1275 O O . LYS A 1 160 ? 27.229 -8.685 -25.203 1.00 93.44 160 LYS A O 1
ATOM 1280 N N . ALA A 1 161 ? 27.318 -8.380 -22.979 1.00 90.38 161 ALA A N 1
ATOM 1281 C CA . ALA A 1 161 ? 28.077 -7.139 -23.052 1.00 90.38 161 ALA A CA 1
ATOM 1282 C C . ALA A 1 161 ? 29.493 -7.371 -23.608 1.00 90.38 161 ALA A C 1
ATOM 1284 O O . ALA A 1 161 ? 29.976 -6.561 -24.400 1.00 90.38 161 ALA A O 1
ATOM 1285 N N . GLU A 1 162 ? 30.140 -8.478 -23.243 1.00 95.75 162 GLU A N 1
ATOM 1286 C CA . GLU A 1 162 ? 31.445 -8.881 -23.776 1.00 95.75 162 GLU A CA 1
ATOM 1287 C C . GLU A 1 162 ? 31.363 -9.237 -25.263 1.00 95.75 162 GLU A C 1
ATOM 1289 O O . GLU A 1 162 ? 32.127 -8.683 -26.051 1.00 95.75 162 GLU A O 1
ATOM 1294 N N . GLN A 1 163 ? 30.369 -10.029 -25.681 1.00 94.31 163 GLN A N 1
ATOM 1295 C CA . GLN A 1 163 ? 30.131 -10.337 -27.101 1.00 94.31 163 GLN A CA 1
ATOM 1296 C C . GLN A 1 163 ? 29.922 -9.067 -27.939 1.00 94.31 163 GLN A C 1
ATOM 1298 O O . GLN A 1 163 ? 30.506 -8.918 -29.013 1.00 94.31 163 GLN A O 1
ATOM 1303 N N . MET A 1 164 ? 29.120 -8.115 -27.451 1.00 91.31 164 MET A N 1
ATOM 1304 C CA . MET A 1 164 ? 28.931 -6.834 -28.142 1.00 91.31 164 MET A CA 1
ATOM 1305 C C . MET A 1 164 ? 30.222 -6.014 -28.183 1.00 91.31 164 MET A C 1
ATOM 1307 O O . MET A 1 164 ? 30.527 -5.400 -29.203 1.00 91.31 164 MET A O 1
ATOM 1311 N N . ARG A 1 165 ? 31.001 -6.005 -27.097 1.00 93.19 165 ARG A N 1
ATOM 1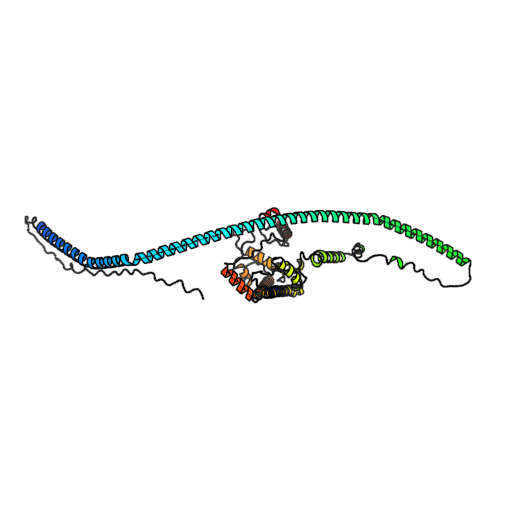312 C CA . ARG A 1 165 ? 32.295 -5.318 -27.048 1.00 93.19 165 ARG A CA 1
ATOM 1313 C C . ARG A 1 165 ? 33.271 -5.899 -28.070 1.00 93.19 165 ARG A C 1
ATOM 1315 O O . ARG A 1 165 ? 33.945 -5.129 -28.747 1.00 93.19 165 ARG A O 1
ATOM 1322 N N . GLU A 1 166 ? 33.329 -7.220 -28.212 1.00 95.25 166 GLU A N 1
ATOM 1323 C CA . GLU A 1 166 ? 34.149 -7.892 -29.225 1.00 95.25 166 GLU A CA 1
ATOM 1324 C C . GLU A 1 166 ? 33.722 -7.511 -30.646 1.00 95.25 166 GLU A C 1
ATOM 1326 O O . GLU A 1 166 ? 34.571 -7.136 -31.453 1.00 95.25 166 GLU A O 1
ATOM 1331 N N . GLN A 1 167 ? 32.417 -7.504 -30.937 1.00 93.56 167 GLN A N 1
ATOM 1332 C CA . GLN A 1 167 ? 31.893 -7.066 -32.237 1.00 93.56 167 GLN A CA 1
ATOM 1333 C C . GLN A 1 167 ? 32.232 -5.600 -32.539 1.00 93.56 167 GLN A C 1
ATOM 1335 O O . GLN A 1 167 ? 32.662 -5.277 -33.645 1.00 93.56 167 GLN A O 1
ATOM 1340 N N . ILE A 1 168 ? 32.088 -4.709 -31.554 1.00 91.50 168 ILE A N 1
ATOM 1341 C CA . ILE A 1 168 ? 32.446 -3.291 -31.699 1.00 91.50 168 ILE A CA 1
ATOM 1342 C C . ILE A 1 168 ? 33.950 -3.134 -31.949 1.00 91.50 168 ILE A C 1
ATOM 1344 O O . ILE A 1 168 ? 34.347 -2.329 -32.788 1.00 91.50 168 ILE A O 1
ATOM 1348 N N . ASN A 1 169 ? 34.786 -3.910 -31.259 1.00 92.44 169 ASN A N 1
ATOM 1349 C CA . ASN A 1 169 ? 36.237 -3.873 -31.437 1.00 92.44 169 ASN A CA 1
ATOM 1350 C C . ASN A 1 169 ? 36.696 -4.486 -32.772 1.00 92.44 169 ASN A C 1
ATOM 1352 O O . ASN A 1 169 ? 37.752 -4.102 -33.270 1.00 92.44 169 ASN A O 1
ATOM 1356 N N . ALA A 1 170 ? 35.926 -5.409 -33.357 1.00 92.88 170 ALA A N 1
ATOM 1357 C CA . ALA A 1 170 ? 36.186 -5.979 -34.682 1.00 92.88 170 ALA A CA 1
ATOM 1358 C C . ALA A 1 170 ? 35.768 -5.040 -35.830 1.00 92.88 170 ALA A C 1
ATOM 1360 O O . ALA A 1 170 ? 36.366 -5.069 -36.907 1.00 92.88 170 ALA A O 1
ATOM 1361 N N . LEU A 1 171 ? 34.798 -4.153 -35.583 1.00 93.06 171 LEU A N 1
ATOM 1362 C CA . LEU A 1 171 ? 34.219 -3.262 -36.589 1.00 93.06 171 LEU A CA 1
ATOM 1363 C C . LEU A 1 171 ? 35.248 -2.417 -37.373 1.00 93.06 171 LEU A C 1
ATOM 1365 O O . LEU A 1 171 ? 35.087 -2.296 -38.587 1.00 93.06 171 LEU A O 1
ATOM 1369 N N . PRO A 1 172 ? 36.314 -1.846 -36.770 1.00 96.06 172 PRO A N 1
ATOM 1370 C CA . PRO A 1 172 ? 37.329 -1.117 -37.531 1.00 96.06 172 PRO A CA 1
ATOM 1371 C C . PRO A 1 172 ? 38.028 -1.987 -38.582 1.00 96.06 172 PRO A C 1
ATOM 1373 O O . PRO A 1 172 ? 38.230 -1.532 -39.703 1.00 96.06 172 PRO A O 1
ATOM 1376 N N . ALA A 1 173 ? 38.352 -3.243 -38.258 1.00 94.81 173 ALA A N 1
ATOM 1377 C CA . ALA A 1 173 ? 38.983 -4.158 -39.208 1.00 94.81 173 ALA A CA 1
ATOM 1378 C C . ALA A 1 173 ? 38.033 -4.508 -40.363 1.00 94.81 173 ALA A C 1
ATOM 1380 O O . ALA A 1 173 ? 38.447 -4.524 -41.524 1.00 94.81 173 ALA A O 1
ATOM 1381 N N . ASP A 1 174 ? 36.748 -4.711 -40.063 1.00 93.00 174 ASP A N 1
ATOM 1382 C CA . ASP A 1 174 ? 35.718 -4.944 -41.079 1.00 93.00 174 ASP A CA 1
ATOM 1383 C C . ASP A 1 174 ? 35.542 -3.728 -42.003 1.00 93.00 174 ASP A C 1
ATOM 1385 O O . ASP A 1 174 ? 35.412 -3.883 -43.222 1.00 93.00 174 ASP A O 1
ATOM 1389 N N . ILE A 1 175 ? 35.596 -2.509 -41.450 1.00 91.94 175 ILE A N 1
ATOM 1390 C CA . ILE A 1 175 ? 35.561 -1.258 -42.221 1.00 91.94 175 ILE A CA 1
ATOM 1391 C C . ILE A 1 175 ? 36.784 -1.157 -43.141 1.00 91.94 175 ILE A C 1
ATOM 1393 O O . ILE A 1 175 ? 36.618 -0.875 -44.328 1.00 91.94 175 ILE A O 1
ATOM 1397 N N . GLU A 1 176 ? 37.991 -1.440 -42.648 1.00 95.62 176 GLU A N 1
ATOM 1398 C CA . GLU A 1 176 ? 39.214 -1.434 -43.466 1.00 95.62 176 GLU A CA 1
ATOM 1399 C C . GLU A 1 176 ? 39.155 -2.478 -44.596 1.00 95.62 176 GLU A C 1
ATOM 1401 O O . GLU A 1 176 ? 39.494 -2.192 -45.749 1.00 95.62 176 GLU A O 1
ATOM 1406 N N . HIS A 1 177 ? 38.636 -3.678 -44.317 1.00 94.31 177 HIS A N 1
ATOM 1407 C CA . HIS A 1 177 ? 38.394 -4.693 -45.343 1.00 94.31 177 HIS A CA 1
ATOM 1408 C C . HIS A 1 177 ? 37.382 -4.232 -46.402 1.00 94.31 177 HIS A C 1
ATOM 1410 O O . HIS A 1 177 ? 37.573 -4.491 -47.599 1.00 94.31 177 HIS A O 1
ATOM 1416 N N . LEU A 1 178 ? 36.323 -3.529 -45.990 1.00 93.06 178 LEU A N 1
ATOM 1417 C CA . LEU A 1 178 ? 35.335 -2.960 -46.902 1.00 93.06 178 LEU A CA 1
ATOM 1418 C C . LEU A 1 178 ? 35.959 -1.871 -47.788 1.00 93.06 178 LEU A C 1
ATOM 1420 O O . LEU A 1 178 ? 35.756 -1.894 -49.004 1.00 93.06 178 LEU A O 1
ATOM 1424 N N . ILE A 1 179 ? 36.754 -0.967 -47.204 1.00 93.62 179 ILE A N 1
ATOM 1425 C CA . ILE A 1 179 ? 37.486 0.084 -47.927 1.00 93.62 179 ILE A CA 1
ATOM 1426 C C . ILE A 1 179 ? 38.401 -0.550 -48.981 1.00 93.62 179 ILE A C 1
ATOM 1428 O O . ILE A 1 179 ? 38.284 -0.229 -50.165 1.00 93.62 179 ILE A O 1
ATOM 1432 N N . ALA A 1 180 ? 39.223 -1.533 -48.603 1.00 95.44 180 ALA A N 1
ATOM 1433 C CA . ALA A 1 180 ? 40.117 -2.228 -49.532 1.00 95.44 180 ALA A CA 1
ATOM 1434 C C . ALA A 1 180 ? 39.363 -2.941 -50.677 1.00 95.44 180 ALA A C 1
ATOM 1436 O O . ALA A 1 180 ? 39.802 -2.943 -51.834 1.00 95.44 180 ALA A O 1
ATOM 1437 N N . SER A 1 181 ? 38.200 -3.534 -50.384 1.00 94.25 181 SER A N 1
ATOM 1438 C CA . SER A 1 181 ? 37.329 -4.164 -51.386 1.00 94.25 181 SER A CA 1
ATOM 1439 C C . SER A 1 181 ? 36.755 -3.142 -52.376 1.00 94.25 181 SER A C 1
ATOM 1441 O O . SER A 1 181 ? 36.743 -3.384 -53.590 1.00 94.25 181 SER A O 1
ATOM 1443 N N . LEU A 1 182 ? 36.327 -1.976 -51.883 1.00 92.00 182 LEU A N 1
ATOM 1444 C CA . LEU A 1 182 ? 35.834 -0.875 -52.711 1.00 92.00 182 LEU A CA 1
ATOM 1445 C C . LEU A 1 182 ? 36.940 -0.291 -53.596 1.00 92.00 182 LEU A C 1
ATOM 1447 O O . LEU A 1 182 ? 36.716 -0.105 -54.792 1.00 92.00 182 LEU A O 1
ATOM 1451 N N . GLU A 1 183 ? 38.148 -0.092 -53.066 1.00 95.50 183 GLU A N 1
ATOM 1452 C CA . GLU A 1 183 ? 39.303 0.357 -53.852 1.00 95.50 183 GLU A CA 1
ATOM 1453 C C . GLU A 1 183 ? 39.669 -0.631 -54.968 1.00 95.50 183 GLU A C 1
ATOM 1455 O O . GLU A 1 183 ? 39.967 -0.231 -56.099 1.00 95.50 183 GLU A O 1
ATOM 1460 N N . LYS A 1 184 ? 39.618 -1.940 -54.684 1.00 96.44 184 LYS A N 1
ATOM 1461 C CA . LYS A 1 184 ? 39.857 -2.986 -55.688 1.00 96.44 184 LYS A CA 1
ATOM 1462 C C . LYS A 1 184 ? 38.827 -2.920 -56.817 1.00 96.44 184 LYS A C 1
ATOM 1464 O O . LYS A 1 184 ? 39.212 -2.961 -57.987 1.00 96.44 184 LYS A O 1
ATOM 1469 N N . LYS A 1 185 ? 37.540 -2.783 -56.479 1.00 94.88 185 LYS A N 1
ATOM 1470 C CA . LYS A 1 185 ? 36.457 -2.641 -57.465 1.00 94.88 185 LYS A CA 1
ATOM 1471 C C . LYS A 1 185 ? 36.583 -1.351 -58.274 1.00 94.88 185 LYS A C 1
ATOM 1473 O O . LYS A 1 185 ? 36.384 -1.383 -59.485 1.00 94.88 185 LYS A O 1
ATOM 1478 N N . ALA A 1 186 ? 36.964 -0.239 -57.645 1.00 93.62 186 ALA A N 1
ATOM 1479 C CA . ALA A 1 186 ? 37.201 1.025 -58.339 1.00 93.62 186 ALA A CA 1
ATOM 1480 C C . ALA A 1 186 ? 38.303 0.884 -59.406 1.00 93.62 186 ALA A C 1
ATOM 1482 O O . ALA A 1 186 ? 38.083 1.231 -60.567 1.00 93.62 186 ALA A O 1
ATOM 1483 N N . LYS A 1 187 ? 39.440 0.261 -59.057 1.00 95.25 187 LYS A N 1
ATOM 1484 C CA . LYS A 1 187 ? 40.540 -0.023 -60.002 1.00 95.25 187 LYS A CA 1
ATOM 1485 C C . LYS A 1 187 ? 40.114 -0.932 -61.161 1.00 95.25 187 LYS A C 1
ATOM 1487 O O . LYS A 1 187 ? 40.585 -0.771 -62.286 1.00 95.25 187 LYS A O 1
ATOM 1492 N N . GLU A 1 188 ? 39.241 -1.906 -60.918 1.00 94.19 188 GLU A N 1
ATOM 1493 C CA . GLU A 1 188 ? 38.692 -2.767 -61.973 1.00 94.19 188 GLU A CA 1
ATOM 1494 C C . GLU A 1 188 ? 37.794 -1.983 -62.941 1.00 94.19 188 GLU A C 1
ATOM 1496 O O . GLU A 1 188 ? 37.919 -2.115 -64.161 1.00 94.19 188 GLU A O 1
ATOM 1501 N N . LEU A 1 189 ? 36.961 -1.088 -62.412 1.00 89.38 189 LEU A N 1
ATOM 1502 C CA . LEU A 1 189 ? 36.069 -0.235 -63.196 1.00 89.38 189 LEU A CA 1
ATOM 1503 C C . LEU A 1 189 ? 36.849 0.778 -64.056 1.00 89.38 189 LEU A C 1
ATOM 1505 O O . LEU A 1 189 ? 36.510 1.020 -65.219 1.00 89.38 189 LEU A O 1
ATOM 1509 N N . GLU A 1 190 ? 37.957 1.311 -63.539 1.00 93.31 190 GLU A N 1
ATOM 1510 C CA . GLU A 1 190 ? 38.905 2.125 -64.311 1.00 93.31 190 GLU A CA 1
ATOM 1511 C C . GLU A 1 190 ? 39.533 1.342 -65.476 1.00 93.31 190 GLU A C 1
ATOM 1513 O O . GLU A 1 190 ? 39.638 1.857 -66.594 1.00 93.31 190 GLU A O 1
ATOM 1518 N N . ARG A 1 191 ? 39.887 0.066 -65.271 1.00 92.44 191 ARG A N 1
ATOM 1519 C CA . ARG A 1 191 ? 40.376 -0.798 -66.362 1.00 92.44 191 ARG A CA 1
ATOM 1520 C C . ARG A 1 191 ? 39.300 -1.032 -67.418 1.00 92.44 191 ARG A C 1
ATOM 1522 O O . ARG A 1 191 ? 39.588 -0.914 -68.609 1.00 92.44 191 ARG A O 1
ATOM 1529 N N . MET A 1 192 ? 38.063 -1.312 -67.008 1.00 86.88 192 MET A N 1
ATOM 1530 C CA . MET A 1 192 ? 36.943 -1.505 -67.937 1.00 86.88 192 MET A CA 1
ATOM 1531 C C . MET A 1 192 ? 36.673 -0.246 -68.770 1.00 86.88 192 MET A C 1
ATOM 1533 O O . MET A 1 192 ? 36.548 -0.321 -69.994 1.00 86.88 192 MET A O 1
ATOM 1537 N N . THR A 1 193 ? 36.653 0.930 -68.138 1.00 86.88 193 THR A N 1
ATOM 1538 C CA . THR A 1 193 ? 36.452 2.206 -68.844 1.00 86.88 193 THR A CA 1
ATOM 1539 C C . THR A 1 193 ? 37.612 2.544 -69.785 1.00 86.88 193 THR A C 1
ATOM 1541 O O . THR A 1 193 ? 37.375 3.054 -70.885 1.00 86.88 193 THR A O 1
ATOM 1544 N N . ALA A 1 194 ? 38.857 2.210 -69.431 1.00 82.38 194 ALA A N 1
ATOM 1545 C CA . ALA A 1 194 ? 40.008 2.345 -70.325 1.00 82.38 194 ALA A CA 1
ATOM 1546 C C . ALA A 1 194 ? 39.895 1.435 -71.566 1.00 82.38 194 ALA A C 1
ATOM 1548 O O . ALA A 1 194 ? 40.125 1.894 -72.690 1.00 82.38 194 ALA A O 1
ATOM 1549 N N . VAL A 1 195 ? 39.468 0.177 -71.395 1.00 80.25 195 VAL A N 1
ATOM 1550 C CA . VAL A 1 195 ? 39.199 -0.759 -72.504 1.00 80.25 195 VAL A CA 1
ATOM 1551 C C . VAL A 1 195 ? 38.072 -0.242 -73.402 1.00 80.25 195 VAL A C 1
ATOM 1553 O O . VAL A 1 195 ? 38.195 -0.260 -74.629 1.00 80.25 195 VAL A O 1
ATOM 1556 N N . GLN A 1 196 ? 37.007 0.308 -72.818 1.00 75.56 196 GLN A N 1
ATOM 1557 C CA . GLN A 1 196 ? 35.881 0.871 -73.563 1.00 75.56 196 GLN A CA 1
ATOM 1558 C C . GLN A 1 196 ? 36.272 2.138 -74.346 1.00 75.56 196 GLN A C 1
ATOM 1560 O O . GLN A 1 196 ? 35.853 2.313 -75.494 1.00 75.56 196 GLN A O 1
ATOM 1565 N N . ARG A 1 197 ? 37.143 2.993 -73.785 1.00 72.19 197 ARG A N 1
ATOM 1566 C CA . ARG A 1 197 ? 37.752 4.131 -74.503 1.00 72.19 197 ARG A CA 1
ATOM 1567 C C . ARG A 1 197 ? 38.638 3.672 -75.665 1.00 72.19 197 ARG A C 1
ATOM 1569 O O . ARG A 1 197 ? 38.640 4.325 -76.708 1.00 72.19 197 ARG A O 1
ATOM 1576 N N . LYS A 1 198 ? 39.348 2.547 -75.519 1.00 68.25 198 LYS A N 1
ATOM 1577 C CA . LYS A 1 198 ? 40.154 1.947 -76.595 1.00 68.25 198 LYS A CA 1
ATOM 1578 C C . LYS A 1 198 ? 39.272 1.357 -77.707 1.00 68.25 198 LYS A C 1
ATOM 1580 O O . LYS A 1 198 ? 39.549 1.608 -78.874 1.00 68.25 198 LYS A O 1
ATOM 1585 N N . CYS A 1 199 ? 38.160 0.698 -77.367 1.00 60.88 199 CYS A N 1
ATOM 1586 C CA . CYS A 1 199 ? 37.186 0.198 -78.349 1.00 60.88 199 CYS A CA 1
ATOM 1587 C C . CYS A 1 199 ? 36.478 1.331 -79.116 1.00 60.88 199 CYS A C 1
ATOM 1589 O O . CYS A 1 199 ? 36.325 1.246 -80.332 1.00 60.88 199 CYS A O 1
ATOM 1591 N N . ARG A 1 200 ? 36.128 2.445 -78.452 1.00 54.75 200 ARG A N 1
ATOM 1592 C CA . ARG A 1 200 ? 35.516 3.621 -79.108 1.00 54.75 200 ARG A CA 1
ATOM 1593 C C . ARG A 1 200 ? 36.423 4.327 -80.122 1.00 54.75 200 ARG A C 1
ATOM 1595 O O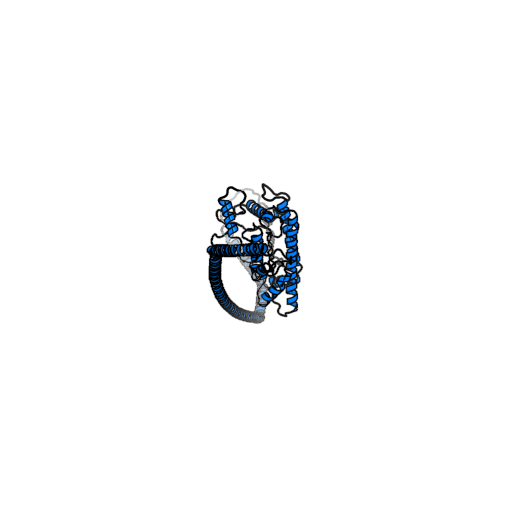 . ARG A 1 200 ? 35.916 5.059 -80.964 1.00 54.75 200 ARG A O 1
ATOM 1602 N N . ARG A 1 201 ? 37.744 4.117 -80.077 1.00 52.28 201 ARG A N 1
ATOM 1603 C CA . ARG A 1 201 ? 38.671 4.637 -81.099 1.00 52.28 201 ARG A CA 1
ATOM 1604 C C . ARG A 1 201 ? 38.782 3.739 -82.336 1.00 52.28 201 ARG A C 1
ATOM 1606 O O . ARG A 1 201 ? 39.323 4.196 -83.333 1.00 52.28 201 ARG A O 1
ATOM 1613 N N . SER A 1 202 ? 38.247 2.515 -82.293 1.00 48.84 202 SER A N 1
ATOM 1614 C CA . SER A 1 202 ? 38.325 1.551 -83.400 1.00 48.84 202 SER A CA 1
ATOM 1615 C C . SER A 1 202 ? 37.005 1.338 -84.150 1.00 48.84 202 SER A C 1
ATOM 1617 O O . SER A 1 202 ? 37.001 0.632 -85.149 1.00 48.84 202 SER A O 1
ATOM 1619 N N . SER A 1 203 ? 35.900 1.945 -83.707 1.00 46.41 203 SER A N 1
ATOM 1620 C CA . SER A 1 203 ? 34.606 1.857 -84.392 1.00 46.41 203 SER A CA 1
ATOM 1621 C C . SER A 1 203 ? 33.887 3.204 -84.326 1.00 46.41 203 SER A C 1
ATOM 1623 O O . SER A 1 203 ? 33.086 3.463 -83.427 1.00 46.41 203 SER A O 1
ATOM 1625 N N . ARG A 1 204 ? 34.188 4.088 -85.286 1.00 43.91 204 ARG A N 1
ATOM 1626 C CA . ARG A 1 204 ? 33.172 5.013 -85.800 1.00 43.91 204 ARG A CA 1
ATOM 1627 C C . ARG A 1 204 ? 32.300 4.170 -86.715 1.00 43.91 204 ARG A C 1
ATOM 1629 O O . ARG A 1 204 ? 32.652 4.016 -87.869 1.00 43.91 204 ARG A O 1
ATOM 1636 N N . ASP A 1 205 ? 31.279 3.544 -86.150 1.00 44.34 205 ASP A N 1
ATOM 1637 C CA . ASP A 1 205 ? 29.989 3.367 -86.808 1.00 44.34 205 ASP A CA 1
ATOM 1638 C C . ASP A 1 205 ? 28.997 2.724 -85.835 1.00 44.34 205 ASP A C 1
ATOM 1640 O O . ASP A 1 205 ? 29.316 1.798 -85.091 1.00 44.34 205 ASP A O 1
ATOM 1644 N N . SER A 1 206 ? 27.784 3.270 -85.874 1.00 44.31 206 SER A N 1
ATOM 1645 C CA . SER A 1 206 ? 26.554 2.839 -85.208 1.00 44.31 206 SER A CA 1
ATOM 1646 C C . SER A 1 206 ? 26.408 3.091 -83.697 1.00 44.31 206 SER A C 1
ATOM 1648 O O . SER A 1 206 ? 26.882 2.358 -82.832 1.00 44.31 206 SER A O 1
ATOM 1650 N N . TYR A 1 207 ? 25.600 4.110 -83.393 1.00 43.12 207 TYR A N 1
ATOM 1651 C CA . TYR A 1 207 ? 24.883 4.282 -82.130 1.00 43.12 207 TYR A CA 1
ATOM 1652 C C . TYR A 1 207 ? 23.994 3.059 -81.835 1.00 43.12 207 TYR A C 1
ATOM 1654 O O . TYR A 1 207 ? 23.197 2.657 -82.682 1.00 43.12 207 TYR A O 1
ATOM 1662 N N . ARG A 1 208 ? 24.060 2.524 -80.610 1.00 43.88 208 ARG A N 1
ATOM 1663 C CA . ARG A 1 208 ? 22.934 1.836 -79.958 1.00 43.88 208 ARG A CA 1
ATOM 1664 C C . ARG A 1 208 ? 23.000 2.005 -78.441 1.00 43.88 208 ARG A C 1
ATOM 1666 O O . ARG A 1 208 ? 24.078 2.082 -77.859 1.00 43.88 208 ARG A O 1
ATOM 1673 N N . GLU A 1 209 ? 21.811 2.121 -77.862 1.00 46.78 209 GLU A N 1
ATOM 1674 C CA . GLU A 1 209 ? 21.475 2.451 -76.476 1.00 46.78 209 GLU A CA 1
ATOM 1675 C C . GLU A 1 209 ? 22.236 1.631 -75.422 1.00 46.78 209 GLU A C 1
ATOM 1677 O O . GLU A 1 209 ? 22.248 0.401 -75.457 1.00 46.78 209 GLU A O 1
ATOM 1682 N N . CYS A 1 210 ? 22.793 2.316 -74.418 1.00 36.09 210 CYS A N 1
ATOM 1683 C CA . CYS A 1 210 ? 23.290 1.684 -73.197 1.00 36.09 210 CYS A CA 1
ATOM 1684 C C . CYS A 1 210 ? 22.218 1.764 -72.100 1.00 36.09 210 CYS A C 1
ATOM 1686 O O . CYS A 1 210 ? 21.964 2.836 -71.553 1.00 36.09 210 CYS A O 1
ATOM 1688 N N . LYS A 1 211 ? 21.628 0.614 -71.754 1.00 47.47 211 LYS A N 1
ATOM 1689 C CA . LYS A 1 211 ? 20.858 0.412 -70.518 1.00 47.47 211 LYS A CA 1
ATOM 1690 C C . LYS A 1 211 ? 21.781 0.492 -69.296 1.00 47.47 211 LYS A C 1
ATOM 1692 O O . LYS A 1 211 ? 22.867 -0.085 -69.290 1.00 47.47 211 LYS A O 1
ATOM 1697 N N . VAL A 1 212 ? 21.317 1.191 -68.262 1.00 35.19 212 VAL A N 1
ATOM 1698 C CA . VAL A 1 212 ? 21.951 1.299 -66.937 1.00 35.19 212 VAL A CA 1
ATOM 1699 C C . VAL A 1 212 ? 21.942 -0.075 -66.234 1.00 35.19 212 VAL A C 1
ATOM 1701 O O . VAL A 1 212 ? 20.920 -0.761 -66.307 1.00 35.19 212 VAL A O 1
ATOM 1704 N N . PRO A 1 213 ? 23.021 -0.510 -65.547 1.00 40.94 213 PRO A N 1
ATOM 1705 C CA . PRO A 1 213 ? 23.055 -1.820 -64.898 1.00 40.94 213 PRO A CA 1
ATOM 1706 C C . PRO A 1 213 ? 22.216 -1.854 -63.611 1.00 40.94 213 PRO A C 1
ATOM 1708 O O . PRO A 1 213 ? 22.416 -1.060 -62.695 1.00 40.94 213 PRO A O 1
ATOM 1711 N N . GLN A 1 214 ? 21.335 -2.849 -63.521 1.00 45.50 214 GLN A N 1
ATOM 1712 C CA . GLN A 1 214 ? 20.436 -3.205 -62.409 1.00 45.50 214 GLN A CA 1
ATOM 1713 C C . GLN A 1 214 ? 21.148 -3.711 -61.126 1.00 45.50 214 GLN A C 1
ATOM 1715 O O . GLN A 1 214 ? 20.581 -4.482 -60.361 1.00 45.50 214 GLN A O 1
ATOM 1720 N N . GLY A 1 215 ? 22.396 -3.308 -60.872 1.00 41.88 215 GLY A N 1
ATOM 1721 C CA . GLY A 1 215 ? 23.246 -3.893 -59.823 1.00 41.88 215 GLY A CA 1
ATOM 1722 C C . GLY A 1 215 ? 23.229 -3.196 -58.457 1.00 41.88 215 GLY A C 1
ATOM 1723 O O . GLY A 1 215 ? 23.858 -3.694 -57.530 1.00 41.88 215 GLY A O 1
ATOM 1724 N N . ILE A 1 216 ? 22.551 -2.052 -58.312 1.00 40.62 216 ILE A N 1
ATOM 1725 C CA . ILE A 1 216 ? 22.593 -1.248 -57.070 1.00 40.62 216 ILE A CA 1
ATOM 1726 C C . ILE A 1 216 ? 21.370 -1.511 -56.165 1.00 40.62 216 ILE A C 1
ATOM 1728 O O . ILE A 1 216 ? 21.437 -1.296 -54.959 1.00 40.62 216 ILE A O 1
ATOM 1732 N N . ALA A 1 217 ? 20.280 -2.073 -56.701 1.00 40.19 217 ALA A N 1
ATOM 1733 C CA . ALA A 1 217 ? 19.057 -2.344 -55.936 1.00 40.19 217 ALA A CA 1
ATOM 1734 C C . ALA A 1 217 ? 19.184 -3.514 -54.933 1.00 40.19 217 ALA A C 1
ATOM 1736 O O . ALA A 1 217 ? 18.429 -3.578 -53.968 1.00 40.19 217 ALA A O 1
ATOM 1737 N N . SER A 1 218 ? 20.150 -4.417 -55.113 1.00 40.75 218 SER A N 1
ATOM 1738 C CA . SER A 1 218 ? 20.242 -5.663 -54.334 1.00 40.75 218 SER A CA 1
ATOM 1739 C C . SER A 1 218 ? 20.938 -5.522 -52.974 1.00 40.75 218 SER A C 1
ATOM 1741 O O . SER A 1 218 ? 20.880 -6.444 -52.170 1.00 40.75 218 SER A O 1
ATOM 1743 N N . ILE A 1 219 ? 21.592 -4.388 -52.695 1.00 41.91 219 ILE A N 1
ATOM 1744 C CA . ILE A 1 219 ? 22.322 -4.167 -51.429 1.00 41.91 219 ILE A CA 1
ATOM 1745 C C . ILE A 1 219 ? 21.397 -3.607 -50.329 1.00 41.91 219 ILE A C 1
ATOM 1747 O O . ILE A 1 219 ? 21.706 -3.717 -49.148 1.00 41.91 219 ILE A O 1
ATOM 1751 N N . LEU A 1 220 ? 20.220 -3.081 -50.689 1.00 36.66 220 LEU A N 1
ATOM 1752 C CA . LEU A 1 220 ? 19.264 -2.492 -49.739 1.00 36.66 220 LEU A CA 1
ATOM 1753 C C . LEU A 1 220 ? 18.192 -3.471 -49.223 1.00 36.66 220 LEU A C 1
ATOM 1755 O O . LEU A 1 220 ? 17.377 -3.084 -48.395 1.00 36.66 220 LEU A O 1
ATOM 1759 N N . ALA A 1 221 ? 18.191 -4.730 -49.673 1.00 39.88 221 ALA A N 1
ATOM 1760 C CA . ALA A 1 221 ? 17.148 -5.711 -49.344 1.00 39.88 221 ALA A CA 1
ATOM 1761 C C . ALA A 1 221 ? 17.545 -6.734 -48.255 1.00 39.88 221 ALA A C 1
ATOM 1763 O O . ALA A 1 221 ? 16.827 -7.706 -48.050 1.00 39.88 221 ALA A O 1
ATOM 1764 N N . GLY A 1 222 ? 18.694 -6.558 -47.590 1.00 36.81 222 GLY A N 1
ATOM 1765 C CA . GLY A 1 222 ? 19.318 -7.605 -46.764 1.00 36.81 222 GLY A CA 1
ATOM 1766 C C . GLY A 1 222 ? 19.255 -7.450 -45.241 1.00 36.81 222 GLY A C 1
ATOM 1767 O O . GLY A 1 222 ? 19.893 -8.244 -44.559 1.00 36.81 222 GLY A O 1
ATOM 1768 N N . PHE A 1 223 ? 18.552 -6.459 -44.687 1.00 35.03 223 PHE A N 1
ATOM 1769 C CA . PHE A 1 223 ? 18.482 -6.275 -43.231 1.00 35.03 223 PHE A CA 1
ATOM 1770 C C . PHE A 1 223 ? 17.071 -6.542 -42.704 1.00 35.03 223 PHE A C 1
ATOM 1772 O O . PHE A 1 223 ? 16.178 -5.717 -42.877 1.00 35.03 223 PHE A O 1
ATOM 1779 N N . ASP A 1 224 ? 16.911 -7.691 -42.040 1.00 35.94 224 ASP A N 1
ATOM 1780 C CA . ASP A 1 224 ? 15.756 -8.031 -41.206 1.00 35.94 224 ASP A CA 1
ATOM 1781 C C . ASP A 1 224 ? 15.581 -6.970 -40.112 1.00 35.94 224 ASP A C 1
ATOM 1783 O O . ASP A 1 224 ? 16.396 -6.802 -39.198 1.00 35.94 224 ASP A O 1
ATOM 1787 N N . SER A 1 225 ? 14.516 -6.197 -40.254 1.00 47.31 225 SER A N 1
ATOM 1788 C CA . SER A 1 225 ? 14.232 -4.998 -39.487 1.00 47.31 225 SER A CA 1
ATOM 1789 C C . SER A 1 225 ? 13.156 -5.274 -38.447 1.00 47.31 225 SER A C 1
ATOM 1791 O O . SER A 1 225 ? 12.013 -4.911 -38.677 1.00 47.31 225 SER A O 1
ATOM 1793 N N . ASP A 1 226 ? 13.516 -5.870 -37.307 1.00 46.28 226 ASP A N 1
ATOM 1794 C CA . ASP A 1 226 ? 12.613 -5.868 -36.138 1.00 46.28 226 ASP A CA 1
ATOM 1795 C C . ASP A 1 226 ? 13.290 -5.704 -34.763 1.00 46.28 226 ASP A C 1
ATOM 1797 O O . ASP A 1 226 ? 12.604 -5.519 -33.762 1.00 46.28 226 ASP A O 1
ATOM 1801 N N . LEU A 1 227 ? 14.626 -5.643 -34.673 1.00 46.50 227 LEU A N 1
ATOM 1802 C CA . LEU A 1 227 ? 15.303 -5.251 -33.417 1.00 46.50 227 LEU A CA 1
ATOM 1803 C C . LEU A 1 227 ? 16.592 -4.427 -33.577 1.00 46.50 227 LEU A C 1
ATOM 1805 O O . LEU A 1 227 ? 17.033 -3.806 -32.613 1.00 46.50 227 LEU A O 1
ATOM 1809 N N . ALA A 1 228 ? 17.187 -4.362 -34.772 1.00 42.50 228 ALA A N 1
ATOM 1810 C CA . ALA A 1 228 ? 18.471 -3.679 -34.975 1.00 42.50 228 ALA A CA 1
ATOM 1811 C C . ALA A 1 228 ? 18.346 -2.175 -35.298 1.00 42.50 228 ALA A C 1
ATOM 1813 O O . ALA A 1 228 ? 19.274 -1.402 -35.053 1.00 42.50 228 ALA A O 1
ATOM 1814 N N . PHE A 1 229 ? 17.197 -1.732 -35.815 1.00 43.97 229 PHE A N 1
ATOM 1815 C CA . PHE A 1 229 ? 17.029 -0.358 -36.305 1.00 43.97 229 PHE A CA 1
ATOM 1816 C C . PHE A 1 229 ? 17.084 0.747 -35.223 1.00 43.97 229 PHE A C 1
ATOM 1818 O O . PHE A 1 229 ? 17.587 1.829 -35.531 1.00 43.97 229 PHE A O 1
ATOM 1825 N N . PRO A 1 230 ? 16.661 0.531 -33.957 1.00 43.91 230 PRO A N 1
ATOM 1826 C CA . PRO A 1 230 ? 16.762 1.581 -32.937 1.00 43.91 230 PRO A CA 1
ATOM 1827 C C . PRO A 1 230 ? 18.174 1.755 -32.355 1.00 43.91 230 PRO A C 1
ATOM 1829 O O . PRO A 1 230 ? 18.504 2.838 -31.881 1.00 43.91 230 PRO A O 1
ATOM 1832 N N . LEU A 1 231 ? 19.012 0.712 -32.376 1.00 44.19 231 LEU A N 1
ATOM 1833 C CA . LEU A 1 231 ? 20.334 0.726 -31.733 1.00 44.19 231 LEU A CA 1
ATOM 1834 C C . LEU A 1 231 ? 21.421 1.337 -32.629 1.00 44.19 231 LEU A C 1
ATOM 1836 O O . LEU A 1 231 ? 22.271 2.077 -32.138 1.00 44.19 231 LEU A O 1
ATOM 1840 N N . VAL A 1 232 ? 21.363 1.104 -33.945 1.00 47.47 232 VAL A N 1
ATOM 1841 C CA . VAL A 1 232 ? 22.399 1.562 -34.895 1.00 47.47 232 VAL A CA 1
ATOM 1842 C C . VAL A 1 232 ? 22.282 3.058 -35.233 1.00 47.47 232 VAL A C 1
ATOM 1844 O O . VAL A 1 232 ? 23.274 3.703 -35.557 1.00 47.47 232 VAL A O 1
ATOM 1847 N N . LEU A 1 233 ? 21.101 3.666 -35.078 1.00 42.66 233 LEU A N 1
ATOM 1848 C CA . LEU A 1 233 ? 20.902 5.114 -35.268 1.00 42.66 233 LEU A CA 1
ATOM 1849 C C . LEU A 1 233 ? 21.278 5.960 -34.037 1.00 42.66 233 LEU A C 1
ATOM 1851 O O . LEU A 1 233 ? 21.276 7.192 -34.101 1.00 42.66 233 LEU A O 1
ATOM 1855 N N . CYS A 1 234 ? 21.615 5.325 -32.912 1.00 44.22 234 CYS A N 1
ATOM 1856 C CA . CYS A 1 234 ? 21.733 6.010 -31.627 1.00 44.22 234 CYS A CA 1
ATOM 1857 C C . CYS A 1 234 ? 23.121 6.630 -31.367 1.00 44.22 234 CYS A C 1
ATOM 1859 O O . CYS A 1 234 ? 23.264 7.438 -30.452 1.00 44.22 234 CYS A O 1
ATOM 1861 N N . SER A 1 235 ? 24.127 6.344 -32.202 1.00 47.97 235 SER A N 1
ATOM 1862 C CA . SER A 1 235 ? 25.487 6.893 -32.062 1.00 47.97 235 SER A CA 1
ATOM 1863 C C . SER A 1 235 ? 25.597 8.388 -32.406 1.00 47.97 235 SER A C 1
ATOM 1865 O O . SER A 1 235 ? 26.648 8.984 -32.185 1.00 47.97 235 SER A O 1
ATOM 1867 N N . SER A 1 236 ? 24.541 9.010 -32.951 1.00 51.31 236 SER A N 1
ATOM 1868 C CA . SER A 1 236 ? 24.578 10.414 -33.402 1.00 51.31 236 SER A CA 1
ATOM 1869 C C . SER A 1 236 ? 23.387 11.282 -32.950 1.00 51.31 236 SER A C 1
ATOM 1871 O O . SER A 1 236 ? 23.380 12.491 -33.177 1.00 51.31 236 SER A O 1
ATOM 1873 N N . ALA A 1 237 ? 22.385 10.724 -32.260 1.00 47.66 237 ALA A N 1
ATOM 1874 C CA . ALA A 1 237 ? 21.161 11.453 -31.910 1.00 47.66 237 ALA A CA 1
ATOM 1875 C C . ALA A 1 237 ? 21.093 11.830 -30.417 1.00 47.66 237 ALA A C 1
ATOM 1877 O O . ALA A 1 237 ? 20.856 10.995 -29.547 1.00 47.66 237 ALA A O 1
ATOM 1878 N N . LYS A 1 238 ? 21.255 13.128 -30.126 1.00 54.16 238 LYS A N 1
ATOM 1879 C CA . LYS A 1 238 ? 21.083 13.749 -28.798 1.00 54.16 238 LYS A CA 1
ATOM 1880 C C . LYS A 1 238 ? 19.770 13.330 -28.106 1.00 54.16 238 LYS A C 1
ATOM 1882 O O . LYS A 1 238 ? 18.705 13.444 -28.707 1.00 54.16 238 LYS A O 1
ATOM 1887 N N . GLY A 1 239 ? 19.857 12.967 -26.818 1.00 56.66 239 GLY A N 1
ATOM 1888 C CA . GLY A 1 239 ? 18.835 13.055 -25.749 1.00 56.66 239 GLY A CA 1
ATOM 1889 C C . GLY A 1 239 ? 17.479 12.346 -25.928 1.00 56.66 239 GLY A C 1
ATOM 1890 O O . GLY A 1 239 ? 17.078 11.542 -25.089 1.00 56.66 239 GLY A O 1
ATOM 1891 N N . ASN A 1 240 ? 16.750 12.630 -27.007 1.00 64.56 240 ASN A N 1
ATOM 1892 C CA . ASN A 1 240 ? 15.368 12.183 -27.199 1.00 64.56 240 ASN A CA 1
ATOM 1893 C C . ASN A 1 240 ? 15.245 10.711 -27.615 1.00 64.56 240 ASN A C 1
ATOM 1895 O O . ASN A 1 240 ? 14.247 10.078 -27.277 1.00 64.56 240 ASN A O 1
ATOM 1899 N N . CYS A 1 241 ? 16.238 10.150 -28.313 1.00 66.31 241 CYS A N 1
ATOM 1900 C CA . CYS A 1 241 ? 16.210 8.739 -28.717 1.00 66.31 241 CYS A CA 1
ATOM 1901 C C . CYS A 1 241 ? 16.336 7.810 -27.497 1.00 66.31 241 CYS A C 1
ATOM 1903 O O . CYS A 1 241 ? 15.518 6.908 -27.318 1.00 66.31 241 CYS A O 1
ATOM 1905 N N . LEU A 1 242 ? 17.263 8.123 -26.584 1.00 74.38 242 LEU A N 1
ATOM 1906 C CA . LEU A 1 242 ? 17.441 7.384 -25.333 1.00 74.38 242 LEU A CA 1
ATOM 1907 C C . LEU A 1 242 ? 16.167 7.405 -24.475 1.00 74.38 242 LEU A C 1
ATOM 1909 O O . LEU A 1 242 ? 15.750 6.365 -23.981 1.00 74.38 242 LEU A O 1
ATOM 1913 N N . LYS A 1 243 ? 15.484 8.555 -24.373 1.00 72.06 243 LYS A N 1
ATOM 1914 C CA . LYS A 1 243 ? 14.202 8.670 -23.652 1.00 72.06 243 LYS A CA 1
ATOM 1915 C C . LYS A 1 243 ? 13.133 7.722 -24.205 1.00 72.06 243 LYS A C 1
ATOM 1917 O O . LYS A 1 243 ? 12.409 7.101 -23.429 1.00 72.06 243 LYS A O 1
ATOM 1922 N N . GLN A 1 244 ? 13.026 7.604 -25.530 1.00 76.06 244 GLN A N 1
ATOM 1923 C CA . GLN A 1 244 ? 12.043 6.718 -26.162 1.00 76.06 244 GLN A CA 1
ATOM 1924 C C . GLN A 1 244 ? 12.397 5.242 -25.976 1.00 76.06 244 GLN A C 1
ATOM 1926 O O . GLN A 1 244 ? 11.510 4.445 -25.679 1.00 76.06 244 GLN A O 1
ATOM 1931 N N . ILE A 1 245 ? 13.682 4.888 -26.075 1.00 79.69 245 ILE A N 1
ATOM 1932 C CA . ILE A 1 245 ? 14.162 3.523 -25.827 1.00 79.69 245 ILE A CA 1
ATOM 1933 C C . ILE A 1 245 ? 13.915 3.130 -24.369 1.00 79.69 245 ILE A C 1
ATOM 1935 O O . ILE A 1 245 ? 13.320 2.086 -24.117 1.00 79.69 245 ILE A O 1
ATOM 1939 N N . THR A 1 246 ? 14.274 3.986 -23.408 1.00 78.44 246 THR A N 1
ATOM 1940 C CA . THR A 1 246 ? 14.015 3.744 -21.983 1.00 78.44 246 THR A CA 1
ATOM 1941 C C . THR A 1 246 ? 12.521 3.603 -21.710 1.00 78.44 246 THR A C 1
ATOM 1943 O O . THR A 1 246 ? 12.110 2.664 -21.035 1.00 78.44 246 THR A O 1
ATOM 1946 N N . LYS A 1 247 ? 11.679 4.474 -22.284 1.00 77.19 247 LYS A N 1
ATOM 1947 C CA . LYS A 1 247 ? 10.217 4.376 -22.147 1.00 77.19 247 LYS A CA 1
ATOM 1948 C C . LYS A 1 247 ? 9.676 3.064 -22.719 1.00 77.19 247 LYS A C 1
ATOM 1950 O O . LYS A 1 247 ? 8.831 2.433 -22.087 1.00 77.19 247 LYS A O 1
ATOM 1955 N N . ALA A 1 248 ? 10.144 2.656 -23.897 1.00 77.38 248 ALA A N 1
ATOM 1956 C CA . ALA A 1 248 ? 9.730 1.412 -24.537 1.00 77.38 248 ALA A CA 1
ATOM 1957 C C . ALA A 1 248 ? 10.178 0.190 -23.729 1.00 77.38 248 ALA A C 1
ATOM 1959 O O . ALA A 1 248 ? 9.376 -0.715 -23.507 1.00 77.38 248 ALA A O 1
ATOM 1960 N N . PHE A 1 249 ? 11.416 0.198 -23.230 1.00 81.81 249 PHE A N 1
ATOM 1961 C CA . PHE A 1 249 ? 11.941 -0.844 -22.358 1.00 81.81 249 PHE A CA 1
ATOM 1962 C C . PHE A 1 249 ? 11.107 -0.949 -21.083 1.00 81.81 249 PHE A C 1
ATOM 1964 O O . PHE A 1 249 ? 10.580 -2.020 -20.810 1.00 81.81 249 PHE A O 1
ATOM 1971 N N . VAL A 1 250 ? 10.890 0.164 -20.372 1.00 77.56 250 VAL A N 1
ATOM 1972 C CA . VAL A 1 250 ? 10.093 0.201 -19.138 1.00 77.56 250 VAL A CA 1
ATOM 1973 C C . VAL A 1 250 ? 8.663 -0.285 -19.382 1.00 77.56 250 VAL A C 1
ATOM 1975 O O . VAL A 1 250 ? 8.188 -1.160 -18.662 1.00 77.56 250 VAL A O 1
ATOM 1978 N N . ARG A 1 251 ? 7.981 0.200 -20.433 1.00 74.88 251 ARG A N 1
ATOM 1979 C CA . ARG A 1 251 ? 6.635 -0.291 -20.782 1.00 74.88 251 ARG A CA 1
ATOM 1980 C C . ARG A 1 251 ? 6.647 -1.778 -21.125 1.00 74.88 251 ARG A C 1
ATOM 1982 O O . ARG A 1 251 ? 5.752 -2.507 -20.712 1.00 74.88 251 ARG A O 1
ATOM 1989 N N . ARG A 1 252 ? 7.647 -2.269 -21.855 1.00 73.81 252 ARG A N 1
ATOM 1990 C CA . ARG A 1 252 ? 7.686 -3.681 -22.240 1.00 73.81 252 ARG A CA 1
ATOM 1991 C C . ARG A 1 252 ? 7.936 -4.592 -21.042 1.00 73.81 252 ARG A C 1
ATOM 1993 O O . ARG A 1 252 ? 7.220 -5.578 -20.889 1.00 73.81 252 ARG A O 1
ATOM 2000 N N . THR A 1 253 ? 8.906 -4.258 -20.198 1.00 68.88 253 THR A N 1
ATOM 2001 C CA . THR A 1 253 ? 9.345 -5.114 -19.091 1.00 68.88 253 THR A CA 1
ATOM 2002 C C . THR A 1 253 ? 8.443 -5.014 -17.869 1.00 68.88 253 THR A C 1
ATOM 2004 O O . THR A 1 253 ? 8.142 -6.049 -17.278 1.00 68.88 253 THR A O 1
ATOM 2007 N N . PHE A 1 254 ? 7.957 -3.820 -17.519 1.00 64.94 254 PHE A N 1
ATOM 2008 C CA . PHE A 1 254 ? 7.160 -3.603 -16.305 1.00 64.94 254 PHE A CA 1
ATOM 2009 C C . PHE A 1 254 ? 5.643 -3.535 -16.542 1.00 64.94 254 PHE A C 1
ATOM 2011 O O . PHE A 1 254 ? 4.902 -3.810 -15.603 1.00 64.94 254 PHE A O 1
ATOM 2018 N N . PHE A 1 255 ? 5.175 -3.211 -17.759 1.00 64.38 255 PHE A N 1
ATOM 2019 C CA . PHE A 1 255 ? 3.736 -3.060 -18.050 1.00 64.38 255 PHE A CA 1
ATOM 2020 C C . PHE A 1 255 ? 3.183 -4.195 -18.928 1.00 64.38 255 PHE A C 1
ATOM 2022 O O . PHE A 1 255 ? 2.136 -4.750 -18.622 1.00 64.38 255 PHE A O 1
ATOM 2029 N N . ALA A 1 256 ? 3.860 -4.557 -20.025 1.00 58.97 256 ALA A N 1
ATOM 2030 C CA . ALA A 1 256 ? 3.274 -5.434 -21.047 1.00 58.97 256 ALA A CA 1
ATOM 2031 C C . ALA A 1 256 ? 3.604 -6.926 -20.879 1.00 58.97 256 ALA A C 1
ATOM 2033 O O . ALA A 1 256 ? 2.770 -7.779 -21.167 1.00 58.97 256 ALA A O 1
ATOM 2034 N N . GLN A 1 257 ? 4.832 -7.260 -20.476 1.00 49.44 257 GLN A N 1
ATOM 2035 C CA . GLN A 1 257 ? 5.301 -8.652 -20.420 1.00 49.44 257 GLN A CA 1
ATOM 2036 C C . GLN A 1 257 ? 5.283 -9.225 -18.995 1.00 49.44 257 GLN A C 1
ATOM 2038 O O . GLN A 1 257 ? 5.305 -10.441 -18.813 1.00 49.44 257 GLN A O 1
ATOM 2043 N N . SER A 1 258 ? 5.157 -8.349 -17.996 1.00 47.50 258 SER A N 1
ATOM 2044 C CA . SER A 1 258 ? 5.085 -8.706 -16.586 1.00 47.50 258 SER A CA 1
ATOM 2045 C C . SER A 1 258 ? 3.807 -8.133 -15.985 1.00 47.50 258 SER A C 1
ATOM 2047 O O . SER A 1 258 ? 3.793 -6.999 -15.525 1.00 47.50 258 SER A O 1
ATOM 2049 N N . VAL A 1 259 ? 2.765 -8.954 -15.841 1.00 53.72 259 VAL A N 1
ATOM 2050 C CA . VAL A 1 259 ? 1.605 -8.676 -14.955 1.00 53.72 259 VAL A CA 1
ATOM 2051 C C . VAL A 1 259 ? 2.034 -8.663 -13.464 1.00 53.72 259 VAL A C 1
ATOM 2053 O O . VAL A 1 259 ? 1.259 -8.929 -12.552 1.00 53.72 259 VAL A O 1
ATOM 2056 N N . GLN A 1 260 ? 3.322 -8.446 -13.186 1.00 57.62 260 GLN A N 1
ATOM 2057 C CA . GLN A 1 260 ? 3.912 -8.490 -11.855 1.00 57.62 260 GLN A CA 1
ATOM 2058 C C . GLN A 1 260 ? 3.695 -7.183 -11.089 1.00 57.62 260 GLN A C 1
ATOM 2060 O O . GLN A 1 260 ? 3.625 -7.231 -9.864 1.00 57.62 260 GLN A O 1
ATOM 2065 N N . PHE A 1 261 ? 3.577 -6.045 -11.785 1.00 63.12 261 PHE A N 1
ATOM 2066 C CA . PHE A 1 261 ? 3.573 -4.726 -11.141 1.00 63.12 261 PHE A CA 1
ATOM 2067 C C . PHE A 1 261 ? 2.348 -3.866 -11.463 1.00 63.12 261 PHE A C 1
ATOM 2069 O O . PHE A 1 261 ? 1.938 -3.090 -10.605 1.00 63.12 261 PHE A O 1
ATOM 2076 N N . ILE A 1 262 ? 1.747 -4.006 -12.650 1.00 71.31 262 ILE A N 1
ATOM 2077 C CA . ILE A 1 262 ? 0.621 -3.170 -13.094 1.00 71.31 262 ILE A CA 1
ATOM 2078 C C . ILE A 1 262 ? -0.487 -4.068 -13.641 1.00 71.31 262 ILE A C 1
ATOM 2080 O O . ILE A 1 262 ? -0.228 -4.972 -14.433 1.00 71.31 262 ILE A O 1
ATOM 2084 N N . GLY A 1 263 ? -1.713 -3.852 -13.157 1.00 74.44 263 GLY A N 1
ATOM 2085 C CA . GLY A 1 263 ? -2.871 -4.681 -13.500 1.00 74.44 263 GLY A CA 1
ATOM 2086 C C . GLY A 1 263 ? -3.580 -4.289 -14.796 1.00 74.44 263 GLY A C 1
ATOM 2087 O O . GLY A 1 263 ? -4.226 -5.143 -15.394 1.00 74.44 263 GLY A O 1
ATOM 2088 N N . GLY A 1 264 ? -3.441 -3.033 -15.223 1.00 82.31 264 GLY A N 1
ATOM 2089 C CA . GLY A 1 264 ? -4.075 -2.447 -16.403 1.00 82.31 264 GLY A CA 1
ATOM 2090 C C . GLY A 1 264 ? -3.836 -0.935 -16.446 1.00 82.31 264 GLY A C 1
ATOM 2091 O O . GLY A 1 264 ? -3.425 -0.358 -15.436 1.00 82.31 264 GLY A O 1
ATOM 2092 N N . ASP A 1 265 ? -4.088 -0.304 -17.595 1.00 83.19 265 ASP A N 1
ATOM 2093 C CA . ASP A 1 265 ? -4.019 1.158 -17.740 1.00 83.19 265 ASP A CA 1
ATOM 2094 C C . ASP A 1 265 ? -5.289 1.827 -17.161 1.00 83.19 265 ASP A C 1
ATOM 2096 O O . ASP A 1 265 ? -5.271 3.011 -16.829 1.00 83.19 265 ASP A O 1
ATOM 2100 N N . THR A 1 266 ? -6.377 1.064 -16.972 1.00 86.44 266 THR A N 1
ATOM 2101 C CA . THR A 1 266 ? -7.619 1.502 -16.307 1.00 86.44 266 THR A CA 1
ATOM 2102 C C . THR A 1 266 ? -8.063 0.530 -15.206 1.00 86.44 266 THR A C 1
ATOM 2104 O O . THR A 1 266 ? -7.651 -0.634 -15.167 1.00 86.44 266 THR A O 1
ATOM 2107 N N . ALA A 1 267 ? -8.959 0.978 -14.317 1.00 87.31 267 ALA A N 1
ATOM 2108 C CA . ALA A 1 267 ? -9.533 0.116 -13.279 1.00 87.31 267 ALA A CA 1
ATOM 2109 C C . ALA A 1 267 ? -10.269 -1.104 -13.872 1.00 87.31 267 ALA A C 1
ATOM 2111 O O . ALA A 1 267 ? -10.126 -2.219 -13.369 1.00 87.31 267 ALA A O 1
ATOM 2112 N N . HIS A 1 268 ? -10.990 -0.919 -14.983 1.00 88.81 268 HIS A N 1
ATOM 2113 C CA . HIS A 1 268 ? -11.712 -1.991 -15.677 1.00 88.81 268 HIS A CA 1
ATOM 2114 C C . HIS A 1 268 ? -10.770 -3.040 -16.280 1.00 88.81 268 HIS A C 1
ATOM 2116 O O . HIS A 1 268 ? -11.031 -4.238 -16.186 1.00 88.81 268 HIS A O 1
ATOM 2122 N N . GLU A 1 269 ? -9.644 -2.613 -16.853 1.00 88.56 269 GLU A N 1
ATOM 2123 C CA . GLU A 1 269 ? -8.641 -3.530 -17.409 1.00 88.56 269 GLU A CA 1
ATOM 2124 C C . GLU A 1 269 ? -7.997 -4.425 -16.345 1.00 88.56 269 GLU A C 1
ATOM 2126 O O . GLU A 1 269 ? -7.527 -5.516 -16.661 1.00 88.56 269 GLU A O 1
ATOM 2131 N N . CYS A 1 270 ? -8.029 -4.018 -15.073 1.00 87.44 270 CYS A N 1
ATOM 2132 C CA . CYS A 1 270 ? -7.538 -4.838 -13.972 1.00 87.44 270 CYS A CA 1
ATOM 2133 C C . CYS A 1 270 ? -8.470 -6.015 -13.624 1.00 87.44 270 CYS A C 1
ATOM 2135 O O . CYS A 1 270 ? -8.032 -6.946 -12.943 1.00 87.44 270 CYS A O 1
ATOM 2137 N N . VAL A 1 271 ? -9.739 -6.012 -14.058 1.00 87.19 271 VAL A N 1
ATOM 2138 C CA . VAL A 1 271 ? -10.752 -7.003 -13.641 1.00 87.19 271 VAL A CA 1
ATOM 2139 C C . VAL A 1 271 ? -10.332 -8.456 -13.914 1.00 87.19 271 VAL A C 1
ATOM 2141 O O . VAL A 1 271 ? -10.374 -9.251 -12.971 1.00 87.19 271 VAL A O 1
ATOM 2144 N N . PRO A 1 272 ? -9.830 -8.840 -15.105 1.00 87.19 272 PRO A N 1
ATOM 2145 C CA . PRO A 1 272 ? -9.375 -10.214 -15.348 1.00 87.19 272 PRO A CA 1
ATOM 2146 C C . PRO A 1 272 ? -8.242 -10.658 -14.405 1.00 87.19 272 PRO A C 1
ATOM 2148 O O . PRO A 1 272 ? -8.176 -11.815 -13.974 1.00 87.19 272 PRO A O 1
ATOM 2151 N N . LEU A 1 273 ? -7.347 -9.737 -14.030 1.00 83.88 273 LEU A N 1
ATOM 2152 C CA . LEU A 1 273 ? -6.301 -10.021 -13.047 1.00 83.88 273 LEU A CA 1
ATOM 2153 C C . LEU A 1 273 ? -6.897 -10.223 -11.649 1.00 83.88 273 LEU A C 1
ATOM 2155 O O . LEU A 1 273 ? -6.504 -11.158 -10.944 1.00 83.88 273 LEU A O 1
ATOM 2159 N N . LEU A 1 274 ? -7.863 -9.391 -11.254 1.00 83.12 274 LEU A N 1
ATOM 2160 C CA . LEU A 1 274 ? -8.583 -9.550 -9.990 1.00 83.12 274 LEU A CA 1
ATOM 2161 C C . LEU A 1 274 ? -9.303 -10.897 -9.913 1.00 83.12 274 LEU A C 1
ATOM 2163 O O . LEU A 1 274 ? -9.250 -11.556 -8.872 1.00 83.12 274 LEU A O 1
ATOM 2167 N N . GLU A 1 275 ? -9.921 -11.353 -11.005 1.00 83.62 275 GLU A N 1
ATOM 2168 C CA . GLU A 1 275 ? -10.538 -12.679 -11.081 1.00 83.62 275 GLU A CA 1
ATOM 2169 C C . GLU A 1 275 ? -9.522 -13.785 -10.791 1.00 83.62 275 GLU A C 1
ATOM 2171 O O . GLU A 1 275 ? -9.767 -14.633 -9.928 1.00 83.62 275 GLU A O 1
ATOM 2176 N N . SER A 1 276 ? -8.361 -13.733 -11.449 1.00 84.19 276 SER A N 1
ATOM 2177 C CA . SER A 1 276 ? -7.266 -14.698 -11.286 1.00 84.19 276 SER A CA 1
ATOM 2178 C C . SER A 1 276 ? -6.691 -14.709 -9.866 1.00 84.19 276 SER A C 1
ATOM 2180 O O . SER A 1 276 ? -6.440 -15.775 -9.294 1.00 84.19 276 SER A O 1
ATOM 2182 N N . LEU A 1 277 ? -6.495 -13.534 -9.260 1.00 82.69 277 LEU A N 1
ATOM 2183 C CA . LEU A 1 277 ? -5.998 -13.411 -7.887 1.00 82.69 277 LEU A CA 1
ATOM 2184 C C . LEU A 1 277 ? -7.037 -13.899 -6.872 1.00 82.69 277 LEU A C 1
ATOM 2186 O O . LEU A 1 277 ? -6.703 -14.655 -5.956 1.00 82.69 277 LEU A O 1
ATOM 2190 N N . CYS A 1 278 ? -8.304 -13.545 -7.068 1.00 77.25 278 CYS A N 1
ATOM 2191 C CA . CYS A 1 278 ? -9.384 -13.950 -6.181 1.00 77.25 278 CYS A CA 1
ATOM 2192 C C . CYS A 1 278 ? -9.687 -15.456 -6.286 1.00 77.25 278 CYS A C 1
ATOM 2194 O O . CYS A 1 278 ? -9.924 -16.106 -5.264 1.00 77.25 278 CYS A O 1
ATOM 2196 N N . ALA A 1 279 ? -9.593 -16.052 -7.482 1.00 79.25 279 ALA A N 1
ATOM 2197 C CA . ALA A 1 279 ? -9.667 -17.506 -7.670 1.00 79.25 279 ALA A CA 1
ATOM 2198 C C . ALA A 1 279 ? -8.583 -18.251 -6.869 1.00 79.25 279 ALA A C 1
ATOM 2200 O O . ALA A 1 279 ? -8.801 -19.369 -6.414 1.00 79.25 279 ALA A O 1
ATOM 2201 N N . LYS A 1 280 ? -7.441 -17.599 -6.621 1.00 80.81 280 LYS A N 1
ATOM 2202 C CA . LYS A 1 280 ? -6.334 -18.104 -5.791 1.00 80.81 280 LYS A CA 1
ATOM 2203 C C . LYS A 1 280 ? -6.435 -17.693 -4.318 1.00 80.81 280 LYS A C 1
ATOM 2205 O O . LYS A 1 280 ? -5.448 -17.801 -3.597 1.00 80.81 280 LYS A O 1
ATOM 2210 N N . ASN A 1 281 ? -7.593 -17.201 -3.874 1.00 74.62 281 ASN A N 1
ATOM 2211 C CA . ASN A 1 281 ? -7.831 -16.729 -2.507 1.00 74.62 281 ASN A CA 1
ATOM 2212 C C . ASN A 1 281 ? -6.870 -15.610 -2.051 1.00 74.62 281 ASN A C 1
ATOM 2214 O O . ASN A 1 281 ? -6.435 -15.582 -0.903 1.00 74.62 281 ASN A O 1
ATOM 2218 N N . LYS A 1 282 ? -6.520 -14.683 -2.953 1.00 76.19 282 LYS A N 1
ATOM 2219 C CA . LYS A 1 282 ? -5.700 -13.509 -2.622 1.00 76.19 282 LYS A CA 1
ATOM 2220 C C . LYS A 1 282 ? -6.573 -12.266 -2.479 1.00 76.19 282 LYS A C 1
ATOM 2222 O O . LYS A 1 282 ? -7.399 -11.995 -3.347 1.00 76.19 282 LYS A O 1
ATOM 2227 N N . GLY A 1 283 ? -6.370 -11.513 -1.396 1.00 74.94 283 GLY A N 1
ATOM 2228 C CA . GLY A 1 283 ? -6.939 -10.174 -1.234 1.00 74.94 283 GLY A CA 1
ATOM 2229 C C . GLY A 1 283 ? -6.265 -9.174 -2.173 1.00 74.94 283 GLY A C 1
ATOM 2230 O O . GLY A 1 283 ? -5.077 -9.306 -2.474 1.00 74.94 283 GLY A O 1
ATOM 2231 N N . THR A 1 284 ? -7.021 -8.185 -2.643 1.00 78.00 284 THR A N 1
ATOM 2232 C CA . THR A 1 284 ? -6.561 -7.213 -3.640 1.00 78.00 284 THR A CA 1
ATOM 2233 C C . THR A 1 284 ? -6.822 -5.785 -3.168 1.00 78.00 284 THR A C 1
ATOM 2235 O O . THR A 1 284 ? -7.888 -5.475 -2.635 1.00 78.00 284 THR A O 1
ATOM 2238 N N . LEU A 1 285 ? -5.830 -4.923 -3.382 1.00 81.06 285 LEU A N 1
ATOM 2239 C CA . LEU A 1 285 ? -5.869 -3.488 -3.117 1.00 81.06 285 LEU A CA 1
ATOM 2240 C C . LEU A 1 285 ? -5.670 -2.775 -4.455 1.00 81.06 285 LEU A C 1
ATOM 2242 O O . LEU A 1 285 ? -4.607 -2.912 -5.061 1.00 81.06 285 LEU A O 1
ATOM 2246 N N . PHE A 1 286 ? -6.671 -2.026 -4.906 1.00 83.00 286 PHE A N 1
ATOM 2247 C CA . PHE A 1 286 ? -6.514 -1.117 -6.032 1.00 83.00 286 PHE A CA 1
ATOM 2248 C C . PHE A 1 286 ? -5.611 0.027 -5.609 1.00 83.00 286 PHE A C 1
ATOM 2250 O O . PHE A 1 286 ? -5.894 0.723 -4.640 1.00 83.00 286 PHE A O 1
ATOM 2257 N N . THR A 1 287 ? -4.503 0.198 -6.316 1.00 82.56 287 THR A N 1
ATOM 2258 C CA . THR A 1 287 ? -3.593 1.319 -6.096 1.00 82.56 287 THR A CA 1
ATOM 2259 C C . THR A 1 287 ? -3.502 2.071 -7.404 1.00 82.56 287 THR A C 1
ATOM 2261 O O . THR A 1 287 ? -2.963 1.545 -8.374 1.00 82.56 287 THR A O 1
ATOM 2264 N N . TYR A 1 288 ? -4.065 3.273 -7.442 1.00 79.81 288 TYR A N 1
ATOM 2265 C CA . TYR A 1 288 ? -3.932 4.137 -8.602 1.00 79.81 288 TYR A CA 1
ATOM 2266 C C . TYR A 1 288 ? -2.584 4.862 -8.517 1.00 79.81 288 TYR A C 1
ATOM 2268 O O . TYR A 1 288 ? -2.360 5.698 -7.641 1.00 79.81 288 TYR A O 1
ATOM 2276 N N . SER A 1 289 ? -1.650 4.460 -9.376 1.00 69.44 289 SER A N 1
ATOM 2277 C CA . SER A 1 289 ? -0.231 4.828 -9.299 1.00 69.44 289 SER A CA 1
ATOM 2278 C C . SER A 1 289 ? 0.107 6.053 -10.148 1.00 69.44 289 SER A C 1
ATOM 2280 O O . SER A 1 289 ? 0.970 5.984 -11.020 1.00 69.44 289 SER A O 1
ATOM 2282 N N . VAL A 1 290 ? -0.566 7.177 -9.897 1.00 69.75 290 VAL A N 1
ATOM 2283 C CA . VAL A 1 290 ? -0.168 8.473 -10.464 1.00 69.75 290 VAL A CA 1
ATOM 2284 C C . VAL A 1 290 ? 0.516 9.294 -9.381 1.00 69.75 290 VAL A C 1
ATOM 2286 O O . VAL A 1 290 ? -0.033 9.498 -8.299 1.00 69.75 290 VAL A O 1
ATOM 2289 N N . GLU A 1 291 ? 1.731 9.743 -9.677 1.00 64.06 291 GLU A N 1
ATOM 2290 C CA . GLU A 1 291 ? 2.483 10.687 -8.855 1.00 64.06 291 GLU A CA 1
ATOM 2291 C C . GLU A 1 291 ? 2.651 11.979 -9.653 1.00 64.06 291 GLU A C 1
ATOM 2293 O O . GLU A 1 291 ? 2.828 11.934 -10.873 1.00 64.06 291 GLU A O 1
ATOM 2298 N N . VAL A 1 292 ? 2.550 13.123 -8.977 1.00 60.69 292 VAL A N 1
ATOM 2299 C CA . VAL A 1 292 ? 2.874 14.420 -9.579 1.00 60.69 292 VAL A CA 1
ATOM 2300 C C . VAL A 1 292 ? 4.394 14.472 -9.769 1.00 60.69 292 VAL A C 1
ATOM 2302 O O . VAL A 1 292 ? 5.131 14.039 -8.883 1.00 60.69 292 VAL A O 1
ATOM 2305 N N . ASP A 1 293 ? 4.858 14.946 -10.928 1.00 58.12 293 ASP A N 1
ATOM 2306 C CA . ASP A 1 293 ? 6.286 15.173 -11.201 1.00 58.12 293 ASP A CA 1
ATOM 2307 C C . ASP A 1 293 ? 6.872 16.089 -10.112 1.00 58.12 293 ASP A C 1
ATOM 2309 O O . ASP A 1 293 ? 6.251 17.094 -9.785 1.00 58.12 293 ASP A O 1
ATOM 2313 N N . GLU A 1 294 ? 8.043 15.774 -9.547 1.00 55.72 294 GLU A N 1
ATOM 2314 C CA . GLU A 1 294 ? 8.677 16.554 -8.468 1.00 55.72 294 GLU A CA 1
ATOM 2315 C C . GLU A 1 294 ? 8.829 18.045 -8.819 1.00 55.72 294 GLU A C 1
ATOM 2317 O O . GLU A 1 294 ? 8.704 18.910 -7.952 1.00 55.72 294 GLU A O 1
ATOM 2322 N N . VAL A 1 295 ? 9.047 18.368 -10.098 1.00 53.81 295 VAL A N 1
ATOM 2323 C CA . VAL A 1 295 ? 9.188 19.755 -10.574 1.00 53.81 295 VAL A CA 1
ATOM 2324 C C . VAL A 1 295 ? 7.827 20.447 -10.727 1.00 53.81 295 VAL A C 1
ATOM 2326 O O . VAL A 1 295 ? 7.707 21.657 -10.529 1.00 53.81 295 VAL A O 1
ATOM 2329 N N . GLU A 1 296 ? 6.776 19.693 -11.055 1.00 55.16 296 GLU A N 1
ATOM 2330 C CA . GLU A 1 296 ? 5.402 20.211 -11.087 1.00 55.16 296 GLU A CA 1
ATOM 2331 C C . GLU A 1 296 ? 4.807 20.315 -9.671 1.00 55.16 296 GLU A C 1
ATOM 2333 O O . GLU A 1 296 ? 4.046 21.241 -9.403 1.00 55.16 296 GLU A O 1
ATOM 2338 N N . ALA A 1 297 ? 5.223 19.429 -8.761 1.00 50.09 297 ALA A N 1
ATOM 2339 C CA . ALA A 1 297 ? 4.831 19.343 -7.354 1.00 50.09 297 ALA A CA 1
ATOM 2340 C C . ALA A 1 297 ? 5.537 20.353 -6.434 1.00 50.09 297 ALA A C 1
ATOM 2342 O O . ALA A 1 297 ? 5.275 20.346 -5.238 1.00 50.09 297 ALA A O 1
ATOM 2343 N N . THR A 1 298 ? 6.445 21.174 -6.973 1.00 50.50 298 THR A N 1
ATOM 2344 C CA . THR A 1 298 ? 7.143 22.263 -6.266 1.00 50.50 298 THR A CA 1
ATOM 2345 C C . THR A 1 298 ? 6.787 23.650 -6.834 1.00 50.50 298 THR A C 1
ATOM 2347 O O . THR A 1 298 ? 7.563 24.601 -6.737 1.00 50.50 298 THR A O 1
ATOM 2350 N N . GLY A 1 299 ? 5.599 23.784 -7.443 1.00 48.09 299 GLY A N 1
ATOM 2351 C CA . GLY A 1 299 ? 5.009 25.079 -7.820 1.00 48.09 299 GLY A CA 1
ATOM 2352 C C . GLY A 1 299 ? 5.343 25.601 -9.227 1.00 48.09 299 GLY A C 1
ATOM 2353 O O . GLY A 1 299 ? 4.966 26.720 -9.574 1.00 48.09 299 GLY A O 1
ATOM 2354 N N . GLY A 1 300 ? 6.011 24.813 -10.080 1.00 49.31 300 GLY A N 1
ATOM 2355 C CA . GLY A 1 300 ? 6.329 25.197 -11.467 1.00 49.31 300 GLY A CA 1
ATOM 2356 C C . GLY A 1 300 ? 5.183 25.035 -12.484 1.00 49.31 300 GLY A C 1
ATOM 2357 O O . GLY A 1 300 ? 5.348 25.358 -13.665 1.00 49.31 300 GLY A O 1
ATOM 2358 N N . GLY A 1 301 ? 4.030 24.502 -12.068 1.00 50.88 301 GLY A N 1
ATOM 2359 C CA . GLY A 1 301 ? 2.956 24.054 -12.960 1.00 50.88 301 GLY A CA 1
ATOM 2360 C C . GLY A 1 301 ? 2.010 25.157 -13.457 1.00 50.88 301 GLY A C 1
ATOM 2361 O O . GLY A 1 301 ? 1.394 25.882 -12.683 1.00 50.88 301 GLY A O 1
ATOM 2362 N N . SER A 1 302 ? 1.820 25.248 -14.780 1.00 52.53 302 SER A N 1
ATOM 2363 C CA . SER A 1 302 ? 0.772 26.081 -15.404 1.00 52.53 302 SER A CA 1
ATOM 2364 C C . SER A 1 302 ? -0.650 25.583 -15.071 1.00 52.53 302 SER A C 1
ATOM 2366 O O . SER A 1 302 ? -0.818 24.416 -14.735 1.00 52.53 302 SER A O 1
ATOM 2368 N N . LYS A 1 303 ? -1.688 26.409 -15.317 1.00 54.09 303 LYS A N 1
ATOM 2369 C CA . LYS A 1 303 ? -3.148 26.140 -15.153 1.00 54.09 303 LYS A CA 1
ATOM 2370 C C . LYS A 1 303 ? -3.669 24.746 -15.573 1.00 54.09 303 LYS A C 1
ATOM 2372 O O . LYS A 1 303 ? -4.784 24.381 -15.214 1.00 54.09 303 LYS A O 1
ATOM 2377 N N . LYS A 1 304 ? -2.906 23.979 -16.353 1.00 57.59 304 LYS A N 1
ATOM 2378 C CA . LYS A 1 304 ? -3.203 22.596 -16.744 1.00 57.59 304 LYS A CA 1
ATOM 2379 C C . LYS A 1 304 ? -3.199 21.615 -15.556 1.00 57.59 304 LYS A C 1
ATOM 2381 O O . LYS A 1 304 ? -3.951 20.648 -15.607 1.00 57.59 304 LYS A O 1
ATOM 2386 N N . SER A 1 305 ? -2.421 21.869 -14.501 1.00 59.62 305 SER A N 1
ATOM 2387 C CA . SER A 1 305 ? -2.315 20.995 -13.318 1.00 59.62 305 SER A CA 1
ATOM 2388 C C . SER A 1 305 ? -3.614 20.910 -12.506 1.00 59.62 305 SER A C 1
ATOM 2390 O O . SER A 1 305 ? -3.951 19.831 -12.023 1.00 59.62 305 SER A O 1
ATOM 2392 N N . VAL A 1 306 ? -4.408 21.992 -12.461 1.00 61.84 306 VAL A N 1
ATOM 2393 C CA . VAL A 1 306 ? -5.691 22.035 -11.729 1.00 61.84 306 VAL A CA 1
ATOM 2394 C C . VAL A 1 306 ? -6.682 20.973 -12.218 1.00 61.84 306 VAL A C 1
ATOM 2396 O O . VAL A 1 306 ? -7.436 20.398 -11.439 1.00 61.84 306 VAL A O 1
ATOM 2399 N N . LEU A 1 307 ? -6.671 20.664 -13.517 1.00 71.56 307 LEU A N 1
ATOM 2400 C CA . LEU A 1 307 ? -7.555 19.644 -14.082 1.00 71.56 307 LEU A CA 1
ATOM 2401 C C . LEU A 1 307 ? -7.056 18.220 -13.822 1.00 71.56 307 LEU A C 1
ATOM 2403 O O . LEU A 1 307 ? -7.871 17.303 -13.767 1.00 71.56 307 LEU A O 1
ATOM 2407 N N . VAL A 1 308 ? -5.747 18.022 -13.657 1.00 81.19 308 VAL A N 1
ATOM 2408 C CA . VAL A 1 308 ? -5.162 16.680 -13.538 1.00 81.19 308 VAL A CA 1
ATOM 2409 C C . VAL A 1 308 ? -5.487 16.065 -12.181 1.00 81.19 308 VAL A C 1
ATOM 2411 O O . VAL A 1 308 ? -6.022 14.962 -12.148 1.00 81.19 308 VAL A O 1
ATOM 2414 N N . TYR A 1 309 ? -5.261 16.762 -11.062 1.00 84.19 309 TYR A N 1
ATOM 2415 C CA . TYR A 1 309 ? -5.558 16.181 -9.742 1.00 84.19 309 TYR A CA 1
ATOM 2416 C C . TYR A 1 309 ? -7.063 15.919 -9.553 1.00 84.19 309 TYR A C 1
ATOM 2418 O O . TYR A 1 309 ? -7.457 14.889 -9.008 1.00 84.19 309 TYR A O 1
ATOM 2426 N N . LYS A 1 310 ? -7.932 16.775 -10.109 1.00 88.81 310 LYS A N 1
ATOM 2427 C CA . LYS A 1 310 ? -9.384 16.538 -10.116 1.00 88.81 310 LYS A CA 1
ATOM 2428 C C . LYS A 1 310 ? -9.788 15.349 -10.990 1.00 88.81 310 LYS A C 1
ATOM 2430 O O . LYS A 1 310 ? -10.706 14.620 -10.618 1.00 88.81 310 LYS A O 1
ATOM 2435 N N . GLN A 1 311 ? -9.107 15.113 -12.115 1.00 87.88 311 GLN A N 1
ATOM 2436 C CA . GLN A 1 311 ? -9.275 13.874 -12.885 1.00 87.88 311 GLN A CA 1
ATOM 2437 C C . GLN A 1 311 ? -8.875 12.658 -12.046 1.00 87.88 311 GLN A C 1
ATOM 2439 O O . GLN A 1 311 ? -9.626 11.693 -12.009 1.00 87.88 311 GLN A O 1
ATOM 2444 N N . ILE A 1 312 ? -7.769 12.730 -11.298 1.00 88.44 312 ILE A N 1
ATOM 2445 C CA . ILE A 1 312 ? -7.343 11.654 -10.390 1.00 88.44 312 ILE A CA 1
ATOM 2446 C C . ILE A 1 312 ? -8.421 11.370 -9.333 1.00 88.44 312 ILE A C 1
ATOM 2448 O O . ILE A 1 312 ? -8.733 10.209 -9.091 1.00 88.44 312 ILE A O 1
ATOM 2452 N N . VAL A 1 313 ? -9.055 12.396 -8.754 1.00 89.75 313 VAL A N 1
ATOM 2453 C CA . VAL A 1 313 ? -10.203 12.215 -7.841 1.00 89.75 313 VAL A CA 1
ATOM 2454 C C . VAL A 1 313 ? -11.347 11.455 -8.525 1.00 89.75 313 VAL A C 1
ATOM 2456 O O . VAL A 1 313 ? -11.941 10.569 -7.913 1.00 89.75 313 VAL A O 1
ATOM 2459 N N . GLN A 1 314 ? -11.666 11.772 -9.786 1.00 90.62 314 GLN A N 1
ATOM 2460 C CA . GLN A 1 314 ? -12.705 11.050 -10.534 1.00 90.62 314 GLN A CA 1
ATOM 2461 C C . GLN A 1 314 ? -12.305 9.601 -10.836 1.00 90.62 314 GLN A C 1
ATOM 2463 O O . GLN A 1 314 ? -13.127 8.707 -10.668 1.00 90.62 314 GLN A O 1
ATOM 2468 N N . GLU A 1 315 ? -11.048 9.343 -11.196 1.00 89.56 315 GLU A N 1
ATOM 2469 C CA . GLU A 1 315 ? -10.538 7.982 -11.415 1.00 89.56 315 GLU A CA 1
ATOM 2470 C C . GLU A 1 315 ? -10.529 7.150 -10.122 1.00 89.56 315 GLU A C 1
ATOM 2472 O O . GLU A 1 315 ? -10.815 5.951 -10.147 1.00 89.56 315 GLU A O 1
ATOM 2477 N N . MET A 1 316 ? -10.263 7.771 -8.966 1.00 89.50 316 MET A N 1
ATOM 2478 C CA . MET A 1 316 ? -10.380 7.113 -7.658 1.00 89.50 316 MET A CA 1
ATOM 2479 C C . MET A 1 316 ? -11.823 6.697 -7.370 1.00 89.50 316 MET A C 1
ATOM 2481 O O . MET A 1 316 ? -12.056 5.569 -6.938 1.00 89.50 316 MET A O 1
ATOM 2485 N N . ILE A 1 317 ? -12.784 7.583 -7.643 1.00 89.88 317 ILE A N 1
ATOM 2486 C CA . ILE A 1 317 ? -14.219 7.291 -7.525 1.00 89.88 317 ILE A CA 1
ATOM 2487 C C . ILE A 1 317 ? -14.614 6.158 -8.482 1.00 89.88 317 ILE A C 1
ATOM 2489 O O . ILE A 1 317 ? -15.164 5.157 -8.036 1.00 89.88 317 ILE A O 1
ATOM 2493 N N . GLY A 1 318 ? -14.225 6.232 -9.757 1.00 90.25 318 GLY A N 1
ATOM 2494 C CA . GLY A 1 318 ? -14.493 5.162 -10.723 1.00 90.25 318 GLY A CA 1
ATOM 2495 C C . GLY A 1 318 ? -13.845 3.826 -10.341 1.00 90.25 318 GLY A C 1
ATOM 2496 O O . GLY A 1 318 ? -14.411 2.762 -10.577 1.00 90.25 318 GLY A O 1
ATOM 2497 N N . SER A 1 319 ? -12.682 3.848 -9.686 1.00 89.88 319 SER A N 1
ATOM 2498 C CA . SER A 1 319 ? -12.044 2.635 -9.153 1.00 89.88 319 SER A CA 1
ATOM 2499 C C . SER A 1 319 ? -12.829 2.020 -7.989 1.00 89.88 319 SER A C 1
ATOM 2501 O O . SER A 1 319 ? -12.812 0.797 -7.827 1.00 89.88 319 SER A O 1
ATOM 2503 N N . ILE A 1 320 ? -13.512 2.841 -7.182 1.00 87.81 320 ILE A N 1
ATOM 2504 C CA . ILE A 1 320 ? -14.438 2.369 -6.142 1.00 87.81 320 ILE A CA 1
ATOM 2505 C C . ILE A 1 320 ? -15.631 1.670 -6.795 1.00 87.81 320 ILE A C 1
ATOM 2507 O O . ILE A 1 320 ? -15.956 0.562 -6.373 1.00 87.81 320 ILE A O 1
ATOM 2511 N N . ASP A 1 321 ? -16.206 2.257 -7.847 1.00 88.44 321 ASP A N 1
ATOM 2512 C CA . ASP A 1 321 ? -17.336 1.670 -8.580 1.00 88.44 321 ASP A CA 1
ATOM 2513 C C . ASP A 1 321 ? -16.965 0.313 -9.182 1.00 88.44 321 ASP A C 1
ATOM 2515 O O . ASP A 1 321 ? -17.617 -0.692 -8.912 1.00 88.44 321 ASP A O 1
ATOM 2519 N N . VAL A 1 322 ? -15.831 0.232 -9.885 1.00 88.62 322 VAL A N 1
ATOM 2520 C CA . VAL A 1 322 ? -15.335 -1.038 -10.443 1.00 88.62 322 VAL A CA 1
ATOM 2521 C C . VAL A 1 322 ? -15.115 -2.089 -9.352 1.00 88.62 322 VAL A C 1
ATOM 2523 O O . VAL A 1 322 ? -15.394 -3.275 -9.550 1.00 88.62 322 VAL A O 1
ATOM 2526 N N . ALA A 1 323 ? -14.600 -1.682 -8.190 1.00 84.19 323 ALA A N 1
ATOM 2527 C CA . ALA A 1 323 ? -14.396 -2.587 -7.066 1.00 84.19 323 ALA A CA 1
ATOM 2528 C C . ALA A 1 323 ? -15.717 -3.047 -6.422 1.00 84.19 323 ALA A C 1
ATOM 2530 O O . ALA A 1 323 ? -15.782 -4.180 -5.937 1.00 84.19 323 ALA A O 1
ATOM 2531 N N . ALA A 1 324 ? -16.742 -2.192 -6.397 1.00 81.31 324 ALA A N 1
ATOM 2532 C CA . ALA A 1 324 ? -18.082 -2.526 -5.927 1.00 81.31 324 ALA A CA 1
ATOM 2533 C C . ALA A 1 324 ? -18.772 -3.496 -6.900 1.00 81.31 324 ALA A C 1
ATOM 2535 O O . ALA A 1 324 ? -19.102 -4.616 -6.504 1.00 81.31 324 ALA A O 1
ATOM 2536 N N . ASP A 1 325 ? -18.830 -3.151 -8.189 1.00 84.00 325 ASP A N 1
ATOM 2537 C CA . ASP A 1 325 ? -19.433 -3.965 -9.250 1.00 84.00 325 ASP A CA 1
ATOM 2538 C C . ASP A 1 325 ? -18.826 -5.372 -9.318 1.00 84.00 325 ASP A C 1
ATOM 2540 O O . ASP A 1 325 ? -19.529 -6.383 -9.426 1.00 84.00 325 ASP A O 1
ATOM 2544 N N . PHE A 1 326 ? -17.495 -5.464 -9.220 1.00 82.25 326 PHE A N 1
ATOM 2545 C CA . PHE A 1 326 ? -16.791 -6.744 -9.213 1.00 82.25 326 PHE A CA 1
ATOM 2546 C C . PHE A 1 326 ? -17.236 -7.655 -8.060 1.00 82.25 326 PHE A C 1
ATOM 2548 O O . PHE A 1 326 ? -17.283 -8.882 -8.206 1.00 82.25 326 PHE A O 1
ATOM 2555 N N . LYS A 1 327 ? -17.551 -7.078 -6.895 1.00 73.69 327 LYS A N 1
ATOM 2556 C CA . LYS A 1 327 ? -18.065 -7.841 -5.754 1.00 73.69 327 LYS A CA 1
ATOM 2557 C C . LYS A 1 327 ? -19.521 -8.234 -5.941 1.00 73.69 327 LYS A C 1
ATOM 2559 O O . LYS A 1 327 ? -19.837 -9.395 -5.676 1.00 73.69 327 LYS A O 1
ATOM 2564 N N . ASP A 1 328 ? -20.367 -7.327 -6.419 1.00 74.62 328 ASP A N 1
ATOM 2565 C CA . ASP A 1 328 ? -21.800 -7.573 -6.631 1.00 74.62 328 ASP A CA 1
ATOM 2566 C C . ASP A 1 328 ? -22.032 -8.755 -7.572 1.00 74.62 328 ASP A C 1
ATOM 2568 O O . ASP A 1 328 ? -22.770 -9.698 -7.259 1.00 74.62 328 ASP A O 1
ATOM 2572 N N . GLN A 1 329 ? -21.285 -8.791 -8.679 1.00 75.44 329 GLN A N 1
ATOM 2573 C CA . GLN A 1 329 ? -21.304 -9.905 -9.630 1.00 75.44 329 GLN A CA 1
ATOM 2574 C C . GLN A 1 329 ? -20.930 -11.250 -8.989 1.00 75.44 329 GLN A C 1
ATOM 2576 O O . GLN A 1 329 ? -21.328 -12.313 -9.475 1.00 75.44 329 GLN A O 1
ATOM 2581 N N . ARG A 1 330 ? -20.161 -11.236 -7.897 1.00 68.19 330 ARG A N 1
ATOM 2582 C CA . ARG A 1 330 ? -19.725 -12.436 -7.177 1.00 68.19 330 ARG A CA 1
ATOM 2583 C C . ARG A 1 330 ? -20.697 -12.853 -6.080 1.00 68.19 330 ARG A C 1
ATOM 2585 O O . ARG A 1 330 ? -20.928 -14.052 -5.930 1.00 68.19 330 ARG A O 1
ATOM 2592 N N . ALA A 1 331 ? -21.284 -11.895 -5.365 1.00 63.16 331 ALA A N 1
ATOM 2593 C CA . ALA A 1 331 ? -22.328 -12.150 -4.375 1.00 63.16 331 ALA A CA 1
ATOM 2594 C C . ALA A 1 331 ? -23.526 -12.878 -5.010 1.00 63.16 331 ALA A C 1
ATOM 2596 O O . ALA A 1 331 ? -24.043 -13.836 -4.444 1.00 63.16 331 ALA A O 1
ATOM 2597 N N . SER A 1 332 ? -23.884 -12.512 -6.246 1.00 59.62 332 SER A N 1
ATOM 2598 C CA . SER A 1 332 ? -24.946 -13.174 -7.016 1.00 59.62 332 SER A CA 1
ATOM 2599 C C . SER A 1 332 ? -24.613 -14.621 -7.441 1.00 59.62 332 SER A C 1
ATOM 2601 O O . SER A 1 332 ? -25.515 -15.427 -7.662 1.00 59.62 332 SER A O 1
ATOM 2603 N N . ARG A 1 333 ? -23.324 -14.991 -7.544 1.00 60.12 333 ARG A N 1
ATOM 2604 C CA . ARG A 1 333 ? -22.876 -16.273 -8.135 1.00 60.12 333 ARG A CA 1
ATOM 2605 C C . ARG A 1 333 ? -22.464 -17.345 -7.124 1.00 60.12 333 ARG A C 1
ATOM 2607 O O . ARG A 1 333 ? -22.262 -18.487 -7.532 1.00 60.12 333 ARG A O 1
ATOM 2614 N N . SER A 1 334 ? -22.324 -17.033 -5.834 1.00 51.59 334 SER A N 1
ATOM 2615 C CA . SER A 1 334 ? -21.924 -18.029 -4.830 1.00 51.59 334 SER A CA 1
ATOM 2616 C C . SER A 1 334 ? -22.698 -17.908 -3.520 1.00 51.59 334 SER A C 1
ATOM 2618 O O . SER A 1 334 ? -22.649 -16.871 -2.873 1.00 51.59 334 SER A O 1
ATOM 2620 N N . SER A 1 335 ? -23.284 -19.022 -3.061 1.00 46.84 335 SER A N 1
ATOM 2621 C CA . SER A 1 335 ? -23.896 -19.185 -1.726 1.00 46.84 335 SER A CA 1
ATOM 2622 C C . SER A 1 335 ? -22.892 -19.093 -0.558 1.00 46.84 335 SER A C 1
ATOM 2624 O O . SER A 1 335 ? -23.278 -19.261 0.597 1.00 46.84 335 SER A O 1
ATOM 2626 N N . PHE A 1 336 ? -21.603 -18.856 -0.831 1.00 44.84 336 PHE A N 1
ATOM 2627 C CA . PHE A 1 336 ? -20.584 -18.618 0.189 1.00 44.84 336 PHE A CA 1
ATOM 2628 C C . PHE A 1 336 ? -20.504 -17.124 0.515 1.00 44.84 336 PHE A C 1
ATOM 2630 O O . PHE A 1 336 ? -19.759 -16.355 -0.092 1.00 44.84 336 PHE A O 1
ATOM 2637 N N . THR A 1 337 ? -21.266 -16.732 1.526 1.00 48.22 337 THR A N 1
ATOM 2638 C CA . THR A 1 337 ? -21.145 -15.465 2.245 1.00 48.22 337 THR A CA 1
ATOM 2639 C C . THR A 1 337 ? -19.857 -15.463 3.076 1.00 48.22 337 THR A C 1
ATOM 2641 O O . THR A 1 337 ? -19.854 -15.917 4.216 1.00 48.22 337 THR A O 1
ATOM 2644 N N . ALA A 1 338 ? -18.737 -14.989 2.523 1.00 45.69 338 ALA A N 1
ATOM 2645 C CA . ALA A 1 338 ? -17.534 -14.732 3.323 1.00 45.69 338 ALA A CA 1
ATOM 2646 C C . ALA A 1 338 ? -16.650 -13.614 2.736 1.00 45.69 338 ALA A C 1
ATOM 2648 O O . ALA A 1 338 ? -15.624 -13.852 2.100 1.00 45.69 338 ALA A O 1
ATOM 2649 N N . GLY A 1 339 ? -17.052 -12.364 2.978 1.00 50.06 339 GLY A N 1
ATOM 2650 C CA . GLY A 1 339 ? -16.168 -11.357 3.581 1.00 50.06 339 GLY A CA 1
ATOM 2651 C C . GLY A 1 339 ? -14.927 -10.852 2.833 1.00 50.06 339 GLY A C 1
ATOM 2652 O O . GLY A 1 339 ? -14.092 -10.202 3.464 1.00 50.06 339 GLY A O 1
ATOM 2653 N N . ARG A 1 340 ? -14.740 -11.091 1.529 1.00 56.03 340 ARG A N 1
ATOM 2654 C CA . ARG A 1 340 ? -13.545 -10.561 0.841 1.00 56.03 340 ARG A CA 1
ATOM 2655 C C . ARG A 1 340 ? -13.698 -9.083 0.498 1.00 56.03 340 ARG A C 1
ATOM 2657 O O . ARG A 1 340 ? -14.386 -8.691 -0.441 1.00 56.03 340 ARG A O 1
ATOM 2664 N N . ARG A 1 341 ? -13.018 -8.255 1.289 1.00 65.06 341 ARG A N 1
ATOM 2665 C CA . ARG A 1 341 ? -12.963 -6.802 1.136 1.00 65.06 341 ARG A CA 1
ATOM 2666 C C . ARG A 1 341 ? -11.916 -6.435 0.083 1.00 65.06 341 ARG A C 1
ATOM 2668 O O . ARG A 1 341 ? -10.751 -6.799 0.207 1.00 65.06 341 ARG A O 1
ATOM 2675 N N . MET A 1 342 ? -12.355 -5.736 -0.957 1.00 71.44 342 MET A N 1
ATOM 2676 C CA . MET A 1 342 ? -11.492 -4.932 -1.817 1.00 71.44 342 MET A CA 1
ATOM 2677 C C . MET A 1 342 ? -11.299 -3.567 -1.183 1.00 71.44 342 MET A C 1
ATOM 2679 O O . MET A 1 342 ? -12.185 -3.075 -0.482 1.00 71.44 342 MET A O 1
ATOM 2683 N N . TRP A 1 343 ? -10.142 -2.991 -1.458 1.00 77.50 343 TRP A N 1
ATOM 2684 C CA . TRP A 1 343 ? -9.691 -1.730 -0.903 1.00 77.50 343 TRP A CA 1
ATOM 2685 C C . TRP A 1 343 ? -9.189 -0.859 -2.048 1.00 77.50 343 TRP A C 1
ATOM 2687 O O . TRP A 1 343 ? -8.623 -1.392 -3.005 1.00 77.50 343 TRP A O 1
ATOM 2697 N N . VAL A 1 344 ? -9.349 0.454 -1.930 1.00 83.31 344 VAL A N 1
ATOM 2698 C CA . VAL A 1 344 ? -8.751 1.439 -2.836 1.00 83.31 344 VAL A CA 1
ATOM 2699 C C . VAL A 1 344 ? -7.762 2.267 -2.020 1.00 83.31 344 VAL A C 1
ATOM 2701 O O . VAL A 1 344 ? -8.107 2.789 -0.961 1.00 83.31 344 VAL A O 1
ATOM 2704 N N . ALA A 1 345 ? -6.510 2.324 -2.464 1.00 84.00 345 ALA A N 1
ATOM 2705 C CA . ALA A 1 345 ? -5.467 3.138 -1.863 1.00 84.00 345 ALA A CA 1
ATOM 2706 C C . ALA A 1 345 ? -5.499 4.544 -2.458 1.00 84.00 345 ALA A C 1
ATOM 2708 O O . ALA A 1 345 ? -5.494 4.709 -3.677 1.00 84.00 345 ALA A O 1
ATOM 2709 N N . VAL A 1 346 ? -5.457 5.543 -1.583 1.00 83.88 346 VAL A N 1
ATOM 2710 C CA . VAL A 1 346 ? -5.416 6.956 -1.954 1.00 83.88 346 VAL A CA 1
ATOM 2711 C C . VAL A 1 346 ? -4.030 7.514 -1.648 1.00 83.88 346 VAL A C 1
ATOM 2713 O O . VAL A 1 346 ? -3.498 7.293 -0.558 1.00 83.88 346 VAL A O 1
ATOM 2716 N N . LYS A 1 347 ? -3.443 8.249 -2.597 1.00 86.12 347 LYS A N 1
ATOM 2717 C CA . LYS A 1 347 ? -2.184 8.976 -2.405 1.00 86.12 347 LYS A CA 1
ATOM 2718 C C . LYS A 1 347 ? -2.480 10.468 -2.294 1.00 86.12 347 LYS A C 1
ATOM 2720 O O . LYS A 1 347 ? -2.863 11.083 -3.280 1.00 86.12 347 LYS A O 1
ATOM 2725 N N . LEU A 1 348 ? -2.295 11.040 -1.101 1.00 85.56 348 LEU A N 1
ATOM 2726 C CA . LEU A 1 348 ? -2.668 12.433 -0.820 1.00 85.56 348 LEU A CA 1
ATOM 2727 C C . LEU A 1 348 ? -1.985 13.423 -1.763 1.00 85.56 348 LEU A C 1
ATOM 2729 O O . LEU A 1 348 ? -2.658 14.288 -2.305 1.00 85.56 348 LEU A O 1
ATOM 2733 N N . SER A 1 349 ? -0.689 13.241 -2.030 1.00 84.31 349 SER A N 1
ATOM 2734 C CA . SER A 1 349 ? 0.085 14.136 -2.899 1.00 84.31 349 SER A CA 1
ATOM 2735 C C . SER A 1 349 ? -0.390 14.181 -4.356 1.00 84.31 349 SER A C 1
ATOM 2737 O O . SER A 1 349 ? -0.015 15.091 -5.081 1.00 84.31 349 SER A O 1
ATOM 2739 N N . ALA A 1 350 ? -1.208 13.219 -4.792 1.00 84.31 350 ALA A N 1
ATOM 2740 C CA . ALA A 1 350 ? -1.797 13.194 -6.129 1.00 84.31 350 ALA A CA 1
ATOM 2741 C C . ALA A 1 350 ? -3.172 13.884 -6.199 1.00 84.31 350 ALA A C 1
ATOM 2743 O O . ALA A 1 350 ? -3.732 14.024 -7.283 1.00 84.31 350 ALA A O 1
ATOM 2744 N N . LEU A 1 351 ? -3.737 14.273 -5.051 1.00 87.12 351 LEU A N 1
ATOM 2745 C CA . LEU A 1 351 ? -5.080 14.844 -4.926 1.00 87.12 351 LEU A CA 1
ATOM 2746 C C . LEU A 1 351 ? -5.078 16.351 -4.642 1.00 87.12 351 LEU A C 1
ATOM 2748 O O . LEU A 1 351 ? -6.119 16.907 -4.311 1.00 87.12 351 LEU A O 1
ATOM 2752 N N . LEU A 1 352 ? -3.930 17.011 -4.751 1.00 86.69 352 LEU A N 1
ATOM 2753 C CA . LEU A 1 352 ? -3.826 18.459 -4.620 1.00 86.69 352 LEU A CA 1
ATOM 2754 C C . LEU A 1 352 ? -2.932 19.040 -5.711 1.00 86.69 352 LEU A C 1
ATOM 2756 O O . LEU A 1 352 ? -2.194 18.316 -6.380 1.00 86.69 352 LEU A O 1
ATOM 2760 N N . LEU A 1 353 ? -3.041 20.353 -5.888 1.00 82.56 353 LEU A N 1
ATOM 2761 C CA . LEU A 1 353 ? -2.319 21.101 -6.908 1.00 82.56 353 LEU A CA 1
ATOM 2762 C C . LEU A 1 353 ? -0.812 21.147 -6.638 1.00 82.56 353 LEU A C 1
ATOM 2764 O O . LEU A 1 353 ? -0.025 20.904 -7.551 1.00 82.56 353 LEU A O 1
ATOM 2768 N N . ASP A 1 354 ? -0.441 21.459 -5.396 1.00 83.06 354 ASP A N 1
ATOM 2769 C CA . ASP A 1 354 ? 0.939 21.600 -4.948 1.00 83.06 354 ASP A CA 1
ATOM 2770 C C . ASP A 1 354 ? 1.178 20.749 -3.693 1.00 83.06 354 ASP A C 1
ATOM 2772 O O . ASP A 1 354 ? 0.620 20.996 -2.624 1.00 83.06 354 ASP A O 1
ATOM 2776 N N . ALA A 1 355 ? 2.023 19.722 -3.808 1.00 84.38 355 ALA A N 1
ATOM 2777 C CA . ALA A 1 355 ? 2.348 18.862 -2.674 1.00 84.38 355 ALA A CA 1
ATOM 2778 C C . ALA A 1 355 ? 3.141 19.612 -1.589 1.00 84.38 355 ALA A C 1
ATOM 2780 O O . ALA A 1 355 ? 3.124 19.193 -0.425 1.00 84.38 355 ALA A O 1
ATOM 2781 N N . GLN A 1 356 ? 3.781 20.736 -1.936 1.00 85.19 356 GLN A N 1
ATOM 2782 C CA . GLN A 1 356 ? 4.483 21.595 -0.991 1.00 85.19 356 GLN A CA 1
ATOM 2783 C C . GLN A 1 356 ? 3.546 22.147 0.090 1.00 85.19 356 GLN A C 1
ATOM 2785 O O . GLN A 1 356 ? 3.985 22.332 1.226 1.00 85.19 356 GLN A O 1
ATOM 2790 N N . SER A 1 357 ? 2.248 22.301 -0.184 1.00 89.12 357 SER A N 1
ATOM 2791 C CA . SER A 1 357 ? 1.270 22.712 0.829 1.00 89.12 357 SER A CA 1
ATOM 2792 C C . SER A 1 357 ? 1.190 21.726 2.002 1.00 89.12 357 SER A C 1
ATOM 2794 O O . SER A 1 357 ? 1.076 22.143 3.155 1.00 89.12 357 SER A O 1
ATOM 2796 N N . LEU A 1 358 ? 1.344 20.416 1.753 1.00 89.38 358 LEU A N 1
ATOM 2797 C CA . LEU A 1 358 ? 1.407 19.400 2.817 1.00 89.38 358 LEU A CA 1
ATOM 2798 C C . LEU A 1 358 ? 2.714 19.481 3.617 1.00 89.38 358 LEU A C 1
ATOM 2800 O O . LEU A 1 358 ? 2.713 19.273 4.835 1.00 89.38 358 LEU A O 1
ATOM 2804 N N . ALA A 1 359 ? 3.826 19.804 2.956 1.00 86.50 359 ALA A N 1
ATOM 2805 C CA . ALA A 1 359 ? 5.102 20.027 3.627 1.00 86.50 359 ALA A CA 1
ATOM 2806 C C . ALA A 1 359 ? 5.047 21.290 4.504 1.00 86.50 359 ALA A C 1
ATOM 2808 O O . ALA A 1 359 ? 5.409 21.236 5.680 1.00 86.50 359 ALA A O 1
ATOM 2809 N N . ASN A 1 360 ? 4.498 22.393 3.989 1.00 88.94 360 ASN A N 1
ATOM 2810 C CA . ASN A 1 360 ? 4.298 23.640 4.729 1.00 88.94 360 ASN A CA 1
ATOM 2811 C C . ASN A 1 360 ? 3.363 23.437 5.931 1.00 88.94 360 ASN A C 1
ATOM 2813 O O . ASN A 1 360 ? 3.650 23.942 7.020 1.00 88.94 360 ASN A O 1
ATOM 2817 N N . LEU A 1 361 ? 2.297 22.639 5.773 1.00 88.69 361 LEU A N 1
ATOM 2818 C CA . LEU A 1 361 ? 1.428 22.224 6.879 1.00 88.69 361 LEU A CA 1
ATOM 2819 C C . LEU A 1 361 ? 2.209 21.443 7.934 1.00 88.69 361 LEU A C 1
ATOM 2821 O O . LEU A 1 361 ? 2.095 21.731 9.122 1.00 88.69 361 LEU A O 1
ATOM 2825 N N . SER A 1 362 ? 3.053 20.504 7.516 1.00 87.75 362 SER A N 1
ATOM 2826 C CA . SER A 1 362 ? 3.877 19.723 8.442 1.00 87.75 362 SER A CA 1
ATOM 2827 C C . SER A 1 362 ? 4.844 20.619 9.229 1.00 87.75 362 SER A C 1
ATOM 2829 O O . SER A 1 362 ? 4.929 20.510 10.451 1.00 87.75 362 SER A O 1
ATOM 2831 N N . VAL A 1 363 ? 5.506 21.577 8.567 1.00 86.44 363 VAL A N 1
ATOM 2832 C CA . VAL A 1 363 ? 6.373 22.571 9.229 1.00 86.44 363 VAL A CA 1
ATOM 2833 C C . VAL A 1 363 ? 5.577 23.441 10.205 1.00 86.44 363 VAL A C 1
ATOM 2835 O O . VAL A 1 363 ? 6.046 23.715 11.313 1.00 86.44 363 VAL A O 1
ATOM 2838 N N . TYR A 1 364 ? 4.371 23.868 9.826 1.00 87.25 364 TYR A N 1
ATOM 2839 C CA . TYR A 1 364 ? 3.479 24.618 10.708 1.00 87.25 364 TYR A CA 1
ATOM 2840 C C . TYR A 1 364 ? 3.137 23.819 11.972 1.00 87.25 364 TYR A C 1
ATOM 2842 O O . TYR A 1 364 ? 3.315 24.331 13.079 1.00 87.25 364 TYR A O 1
ATOM 2850 N N . LEU A 1 365 ? 2.736 22.552 11.830 1.00 85.81 365 LEU A N 1
ATOM 2851 C CA . LEU A 1 365 ? 2.403 21.683 12.962 1.00 85.81 365 LEU A CA 1
ATOM 2852 C C . LEU A 1 365 ? 3.594 21.506 13.908 1.00 85.81 365 LEU A C 1
ATOM 2854 O O . LEU A 1 365 ? 3.451 21.650 15.123 1.00 85.81 365 LEU A O 1
ATOM 2858 N N . ILE A 1 366 ? 4.796 21.288 13.369 1.00 81.88 366 ILE A N 1
ATOM 2859 C CA . ILE A 1 366 ? 6.021 21.165 14.174 1.00 81.88 366 ILE A CA 1
ATOM 2860 C C . ILE A 1 366 ? 6.265 22.425 15.019 1.00 81.88 366 ILE A C 1
ATOM 2862 O O . ILE A 1 366 ? 6.619 22.296 16.194 1.00 81.88 366 ILE A O 1
ATOM 2866 N N . LYS A 1 367 ? 6.048 23.622 14.449 1.00 82.06 367 LYS A N 1
ATOM 2867 C CA . LYS A 1 367 ? 6.215 24.913 15.143 1.00 82.06 367 LYS A CA 1
ATOM 2868 C C . LYS A 1 367 ? 5.150 25.160 16.214 1.00 82.06 367 LYS A C 1
ATOM 2870 O O . LYS A 1 367 ? 5.468 25.700 17.270 1.00 82.06 367 LYS A O 1
ATOM 2875 N N . VAL A 1 368 ? 3.896 24.796 15.944 1.00 80.50 368 VAL A N 1
ATOM 2876 C CA . VAL A 1 368 ? 2.761 25.049 16.852 1.00 80.50 368 VAL A CA 1
ATOM 2877 C C . VAL A 1 368 ? 2.725 24.056 18.014 1.00 80.50 368 VAL A C 1
ATOM 2879 O O . VAL A 1 368 ? 2.248 24.383 19.103 1.00 80.50 368 VAL A O 1
ATOM 2882 N N . HIS A 1 369 ? 3.267 22.851 17.835 1.00 76.69 369 HIS A N 1
ATOM 2883 C CA . HIS A 1 369 ? 3.374 21.890 18.923 1.00 76.69 369 HIS A CA 1
ATOM 2884 C C . HIS A 1 369 ? 4.485 22.272 19.920 1.00 76.69 369 HIS A C 1
ATOM 2886 O O . HIS A 1 369 ? 5.658 22.327 19.541 1.00 76.69 369 HIS A O 1
ATOM 2892 N N . PRO A 1 370 ? 4.168 22.453 21.220 1.00 66.94 370 PRO A N 1
ATOM 2893 C CA . PRO A 1 370 ? 5.171 22.783 22.229 1.00 66.94 370 PRO A CA 1
ATOM 2894 C C . PRO A 1 370 ? 6.237 21.683 22.328 1.00 66.94 370 PRO A C 1
ATOM 2896 O O . PRO A 1 370 ? 5.912 20.496 22.371 1.00 66.94 370 PRO A O 1
ATOM 2899 N N . ALA A 1 371 ? 7.508 22.085 22.427 1.00 61.31 371 ALA A N 1
ATOM 2900 C CA . ALA A 1 371 ? 8.694 21.216 22.435 1.00 61.31 371 ALA A CA 1
ATOM 2901 C C . ALA A 1 371 ? 8.811 20.252 23.642 1.00 61.31 371 ALA A C 1
ATOM 2903 O O . ALA A 1 371 ? 9.842 19.618 23.830 1.00 61.31 371 ALA A O 1
ATOM 2904 N N . GLN A 1 372 ? 7.779 20.146 24.482 1.00 55.00 372 GLN A N 1
ATOM 2905 C CA . GLN A 1 372 ? 7.822 19.463 25.779 1.00 55.00 372 GLN A CA 1
ATOM 2906 C C . GLN A 1 372 ? 7.400 17.986 25.750 1.00 55.00 372 GLN A C 1
ATOM 2908 O O . GLN A 1 372 ? 7.427 17.335 26.791 1.00 55.00 372 GLN A O 1
ATOM 2913 N N . SER A 1 373 ? 7.017 17.418 24.604 1.00 54.91 373 SER A N 1
ATOM 2914 C CA . SER A 1 373 ? 6.748 15.977 24.537 1.00 54.91 373 SER A CA 1
ATOM 2915 C C . SER A 1 373 ? 8.053 15.196 24.386 1.00 54.91 373 SER A C 1
ATOM 2917 O O . SER A 1 373 ? 8.747 15.380 23.391 1.00 54.91 373 SER A O 1
ATOM 2919 N N . ALA A 1 374 ? 8.331 14.261 25.299 1.00 59.66 374 ALA A N 1
ATOM 2920 C CA . ALA A 1 374 ? 9.435 13.286 25.232 1.00 59.66 374 ALA A CA 1
ATOM 2921 C C . ALA A 1 374 ? 9.336 12.286 24.050 1.00 59.66 374 ALA A C 1
ATOM 2923 O O . ALA A 1 374 ? 9.964 11.233 24.062 1.00 59.66 374 ALA A O 1
ATOM 2924 N N . ILE A 1 375 ? 8.498 12.587 23.058 1.00 59.25 375 ILE A N 1
ATOM 2925 C CA . ILE A 1 375 ? 8.203 11.750 21.902 1.00 59.25 375 ILE A CA 1
ATOM 2926 C C . ILE A 1 375 ? 8.957 12.337 20.714 1.00 59.25 375 ILE A C 1
ATOM 2928 O O . ILE A 1 375 ? 8.748 13.500 20.354 1.00 59.25 375 ILE A O 1
ATOM 2932 N N . THR A 1 376 ? 9.827 11.517 20.137 1.00 63.94 376 THR A N 1
ATOM 2933 C CA . THR A 1 376 ? 10.622 11.805 18.942 1.00 63.94 376 THR A CA 1
ATOM 2934 C C . THR A 1 376 ? 9.726 12.102 17.732 1.00 63.94 376 THR A C 1
ATOM 2936 O O . THR A 1 376 ? 8.552 11.714 17.690 1.00 63.94 376 THR A O 1
ATOM 2939 N N . PHE A 1 377 ? 10.261 12.818 16.742 1.00 65.19 377 PHE A N 1
ATOM 2940 C CA . PHE A 1 377 ? 9.591 13.052 15.460 1.00 65.19 377 PHE A CA 1
ATOM 2941 C C . PHE A 1 377 ? 9.100 11.719 14.836 1.00 65.19 377 PHE A C 1
ATOM 2943 O O . PHE A 1 377 ? 9.820 10.724 14.950 1.00 65.19 377 PHE A O 1
ATOM 2950 N N . PRO A 1 378 ? 7.904 11.640 14.201 1.00 57.88 378 PRO A N 1
ATOM 2951 C CA . PRO A 1 378 ? 6.997 12.722 13.778 1.00 57.88 378 PRO A CA 1
ATOM 2952 C C . PRO A 1 378 ? 5.895 13.152 14.776 1.00 57.88 378 PRO A C 1
ATOM 2954 O O . PRO A 1 378 ? 5.003 13.902 14.389 1.00 57.88 378 PRO A O 1
ATOM 2957 N N . ARG A 1 379 ? 5.964 12.776 16.066 1.00 70.62 379 ARG A N 1
ATOM 2958 C CA . ARG A 1 379 ? 4.922 13.059 17.093 1.00 70.62 379 ARG A CA 1
ATOM 2959 C C . ARG A 1 379 ? 3.529 12.473 16.739 1.00 70.62 379 ARG A C 1
ATOM 2961 O O . ARG A 1 379 ? 3.354 11.816 15.719 1.00 70.62 379 ARG A O 1
ATOM 2968 N N . TYR A 1 380 ? 2.543 12.639 17.633 1.00 69.88 380 TYR A N 1
ATOM 2969 C CA . TYR A 1 380 ? 1.161 12.161 17.439 1.00 69.88 380 TYR A CA 1
ATOM 2970 C C . TYR A 1 380 ? 0.231 13.280 16.942 1.00 69.88 380 TYR A C 1
ATOM 2972 O O . TYR A 1 380 ? 0.342 14.396 17.461 1.00 69.88 380 TYR A O 1
ATOM 2980 N N . PRO A 1 381 ? -0.725 12.977 16.039 1.00 71.94 381 PRO A N 1
ATOM 2981 C CA . PRO A 1 381 ? -1.728 13.943 15.600 1.00 71.94 381 PRO A CA 1
ATOM 2982 C C . PRO A 1 381 ? -2.673 14.333 16.749 1.00 71.94 381 PRO A C 1
ATOM 2984 O O . PRO A 1 381 ? -3.042 13.492 17.576 1.00 71.94 381 PRO A O 1
ATOM 2987 N N . ARG A 1 382 ? -3.094 15.600 16.799 1.00 76.31 382 ARG A N 1
ATOM 2988 C CA . ARG A 1 382 ? -4.085 16.135 17.748 1.00 76.31 382 ARG A CA 1
ATOM 2989 C C . ARG A 1 382 ? -5.344 16.584 17.015 1.00 76.31 382 ARG A C 1
ATOM 2991 O O . ARG A 1 382 ? -5.306 17.005 15.866 1.00 76.31 382 ARG A O 1
ATOM 2998 N N . ALA A 1 383 ? -6.473 16.564 17.722 1.00 76.12 383 ALA A N 1
ATOM 2999 C CA . ALA A 1 383 ? -7.754 17.014 17.173 1.00 76.12 383 ALA A CA 1
ATOM 3000 C C . ALA A 1 383 ? -7.736 18.483 16.695 1.00 76.12 383 ALA A C 1
ATOM 3002 O O . ALA A 1 383 ? -8.528 18.838 15.833 1.00 76.12 383 ALA A O 1
ATOM 3003 N N . SER A 1 384 ? -6.824 19.303 17.229 1.00 80.12 384 SER A N 1
ATOM 3004 C CA . SER A 1 384 ? -6.657 20.724 16.899 1.00 80.12 384 SER A CA 1
ATOM 3005 C C . SER A 1 384 ? -5.709 21.004 15.723 1.00 80.12 384 SER A C 1
ATOM 3007 O O . SER A 1 384 ? -5.501 22.161 15.373 1.00 80.12 384 SER A O 1
ATOM 3009 N N . ASP A 1 385 ? -5.067 19.989 15.134 1.00 81.81 385 ASP A N 1
ATOM 3010 C CA . ASP A 1 385 ? -4.004 20.193 14.130 1.00 81.81 385 ASP A CA 1
ATOM 3011 C C . ASP A 1 385 ? -4.521 20.882 12.857 1.00 81.81 385 ASP A C 1
ATOM 3013 O O . ASP A 1 385 ? -3.807 21.644 12.205 1.00 81.81 385 ASP A O 1
ATOM 3017 N N . LEU A 1 386 ? -5.798 20.673 12.534 1.00 84.31 386 LEU A N 1
ATOM 3018 C CA . LEU A 1 386 ? -6.450 21.267 11.367 1.00 84.31 386 LEU A CA 1
ATOM 3019 C C . LEU A 1 386 ? -7.220 22.560 11.682 1.00 84.31 386 LEU A C 1
ATOM 3021 O O . LEU A 1 386 ? -7.789 23.153 10.766 1.00 84.31 386 LEU A O 1
ATOM 3025 N N . ASP A 1 387 ? -7.192 23.058 12.926 1.00 83.94 387 ASP A N 1
ATOM 3026 C CA . ASP A 1 387 ? -7.880 24.306 13.312 1.00 83.94 387 ASP A CA 1
ATOM 3027 C C . ASP A 1 387 ? -7.358 25.517 12.518 1.00 83.94 387 ASP A C 1
ATOM 3029 O O . ASP A 1 387 ? -8.086 26.489 12.287 1.00 83.94 387 ASP A O 1
ATOM 3033 N N . CYS A 1 388 ? -6.109 25.439 12.041 1.00 81.38 388 CYS A N 1
ATOM 3034 C CA . CYS A 1 388 ? -5.483 26.429 11.164 1.00 81.38 388 CYS A CA 1
ATOM 3035 C C . CYS A 1 388 ? -6.215 26.622 9.829 1.00 81.38 388 CYS A C 1
ATOM 3037 O O . CYS A 1 388 ? -6.114 27.688 9.231 1.00 81.38 388 CYS A O 1
ATOM 3039 N N . LEU A 1 389 ? -6.988 25.628 9.384 1.00 80.81 389 LEU A N 1
ATOM 3040 C CA . LEU A 1 389 ? -7.809 25.735 8.184 1.00 80.81 389 LEU A CA 1
ATOM 3041 C C . LEU A 1 389 ? -9.094 26.523 8.467 1.00 80.81 389 LEU A C 1
ATOM 3043 O O . LEU A 1 389 ? -9.622 27.187 7.582 1.00 80.81 389 LEU A O 1
ATOM 3047 N N . THR A 1 390 ? -9.621 26.476 9.686 1.00 77.00 390 THR A N 1
ATOM 3048 C CA . THR A 1 390 ? -10.905 27.107 10.037 1.00 77.00 390 THR A CA 1
ATOM 3049 C C . THR A 1 390 ? -10.774 28.474 10.701 1.00 77.00 390 THR A C 1
ATOM 3051 O O . THR A 1 390 ? -11.748 29.218 10.739 1.00 77.00 390 THR A O 1
ATOM 3054 N N . SER A 1 391 ? -9.601 28.807 11.241 1.00 73.50 391 SER A N 1
ATOM 3055 C CA . SER A 1 391 ? -9.365 30.076 11.932 1.00 73.50 391 SER A CA 1
ATOM 3056 C C . SER A 1 391 ? -9.075 31.210 10.946 1.00 73.50 391 SER A C 1
ATOM 3058 O O . SER A 1 391 ? -8.102 31.144 10.200 1.00 73.50 391 SER A O 1
ATOM 3060 N N . ASP A 1 392 ? -9.840 32.303 11.024 1.00 63.94 392 ASP A N 1
ATOM 3061 C CA . ASP A 1 392 ? -9.583 33.548 10.274 1.00 63.94 392 ASP A CA 1
ATOM 3062 C C . ASP A 1 392 ? -8.320 34.296 10.753 1.00 63.94 392 ASP A C 1
ATOM 3064 O O . ASP A 1 392 ? -7.919 35.307 10.179 1.00 63.94 392 ASP A O 1
ATOM 3068 N N . GLN A 1 393 ? -7.683 33.828 11.832 1.00 59.19 393 GLN A N 1
ATOM 3069 C CA . GLN A 1 393 ? -6.453 34.401 12.371 1.00 59.19 393 GLN A CA 1
ATOM 3070 C C . GLN A 1 393 ? -5.396 33.315 12.527 1.00 59.19 393 GLN A C 1
ATOM 3072 O O . GLN A 1 393 ? -5.376 32.581 13.522 1.00 59.19 393 GLN A O 1
ATOM 3077 N N . ILE A 1 394 ? -4.479 33.243 11.568 1.00 64.38 394 ILE A N 1
ATOM 3078 C CA . ILE A 1 394 ? -3.225 32.521 11.755 1.00 64.38 394 ILE A CA 1
ATOM 3079 C C . ILE A 1 394 ? -2.304 33.442 12.559 1.00 64.38 394 ILE A C 1
ATOM 3081 O O . ILE A 1 394 ? -1.944 34.530 12.115 1.00 64.38 394 ILE A O 1
ATOM 3085 N N . LYS A 1 395 ? -1.992 33.065 13.800 1.00 59.06 395 LYS A N 1
ATOM 3086 C CA . LYS A 1 395 ? -1.172 33.892 14.695 1.00 59.06 395 LYS A CA 1
ATOM 3087 C C . LYS A 1 395 ? 0.318 33.622 14.449 1.00 59.06 395 LYS A C 1
ATOM 3089 O O . LYS A 1 395 ? 0.755 32.487 14.609 1.00 59.06 395 LYS A O 1
ATOM 3094 N N . GLY A 1 396 ? 1.093 34.672 14.161 1.00 66.88 396 GLY A N 1
ATOM 3095 C CA . GLY A 1 396 ? 2.564 34.640 14.074 1.00 66.88 396 GLY A CA 1
ATOM 3096 C C . GLY A 1 396 ? 3.130 34.479 12.656 1.00 66.88 396 GLY A C 1
ATOM 3097 O O . GLY A 1 396 ? 2.393 34.523 11.678 1.00 66.88 396 GLY A O 1
ATOM 3098 N N . GLU A 1 397 ? 4.454 34.313 12.548 1.00 72.38 397 GLU A N 1
ATOM 3099 C CA . GLU A 1 397 ? 5.138 34.002 11.282 1.00 72.38 397 GLU A CA 1
ATOM 3100 C C . GLU A 1 397 ? 4.840 32.557 10.861 1.00 72.38 397 GLU A C 1
ATOM 3102 O O . GLU A 1 397 ? 5.324 31.600 11.478 1.00 72.38 397 GLU A O 1
ATOM 3107 N N . THR A 1 398 ? 4.034 32.380 9.813 1.00 82.06 398 THR A N 1
ATOM 3108 C CA . THR A 1 398 ? 3.554 31.058 9.395 1.00 82.06 398 THR A CA 1
ATOM 3109 C C . THR A 1 398 ? 4.183 30.633 8.075 1.00 82.06 398 THR A C 1
ATOM 3111 O O . THR A 1 398 ? 4.285 31.448 7.164 1.00 82.06 398 THR A O 1
ATOM 3114 N N . PRO A 1 399 ? 4.591 29.358 7.932 1.00 85.31 399 PRO A N 1
ATOM 3115 C CA . PRO A 1 399 ? 5.064 28.834 6.650 1.00 85.31 399 PRO A CA 1
ATOM 3116 C C . PRO A 1 399 ? 3.916 28.597 5.652 1.00 85.31 399 PRO A C 1
ATOM 3118 O O . PRO A 1 399 ? 4.181 28.330 4.490 1.00 85.31 399 PRO A O 1
ATOM 3121 N N . LEU A 1 400 ? 2.659 28.665 6.109 1.00 88.50 400 LEU A N 1
ATOM 3122 C CA . LEU A 1 400 ? 1.464 28.483 5.290 1.00 88.50 400 LEU A CA 1
ATOM 3123 C C . LEU A 1 400 ? 1.093 29.778 4.567 1.00 88.50 400 LEU A C 1
ATOM 3125 O O . LEU A 1 400 ? 0.919 30.818 5.207 1.00 88.50 400 LEU A O 1
ATOM 3129 N N . THR A 1 401 ? 0.928 29.684 3.252 1.00 89.12 401 THR A N 1
ATOM 3130 C CA . THR A 1 401 ? 0.345 30.726 2.401 1.00 89.12 401 THR A CA 1
ATOM 3131 C C . THR A 1 401 ? -1.182 30.599 2.332 1.00 89.12 401 THR A C 1
ATOM 3133 O O . THR A 1 401 ? -1.756 29.569 2.690 1.00 89.12 401 THR A O 1
ATOM 3136 N N . GLU A 1 402 ? -1.870 31.632 1.837 1.00 87.31 402 GLU A N 1
ATOM 3137 C CA . GLU A 1 402 ? -3.320 31.553 1.581 1.00 87.31 402 GLU A CA 1
ATOM 3138 C C . GLU A 1 402 ? -3.666 30.451 0.566 1.00 87.31 402 GLU A C 1
ATOM 3140 O O . GLU A 1 402 ? -4.681 29.768 0.719 1.00 87.31 402 GLU A O 1
ATOM 3145 N N . GLN A 1 403 ? -2.797 30.243 -0.431 1.00 87.38 403 GLN A N 1
ATOM 3146 C CA . GLN A 1 403 ? -2.956 29.178 -1.419 1.00 87.38 403 GLN A CA 1
ATOM 3147 C C . GLN A 1 403 ? -2.814 27.795 -0.775 1.00 87.38 403 GLN A C 1
ATOM 3149 O O . GLN A 1 403 ? -3.641 26.933 -1.047 1.00 87.38 403 GLN A O 1
ATOM 3154 N N . ASP A 1 404 ? -1.857 27.604 0.142 1.00 89.50 404 ASP A N 1
ATOM 3155 C CA . ASP A 1 404 ? -1.705 26.328 0.856 1.00 89.50 404 ASP A CA 1
ATOM 3156 C C . ASP A 1 404 ? -2.982 25.960 1.616 1.00 89.50 404 ASP A C 1
ATOM 3158 O O . ASP A 1 404 ? -3.446 24.824 1.572 1.00 89.50 404 ASP A O 1
ATOM 3162 N N . ILE A 1 405 ? -3.591 26.933 2.297 1.00 89.81 405 ILE A N 1
ATOM 3163 C CA . ILE A 1 405 ? -4.831 26.715 3.053 1.00 89.81 405 ILE A CA 1
ATOM 3164 C C . ILE A 1 405 ? -5.981 26.368 2.113 1.00 89.81 405 ILE A C 1
ATOM 3166 O O . ILE A 1 405 ? -6.794 25.502 2.441 1.00 89.81 405 ILE A O 1
ATOM 3170 N N . TYR A 1 406 ? -6.062 27.039 0.963 1.00 90.25 406 TYR A N 1
ATOM 3171 C CA . TYR A 1 406 ? -7.047 26.720 -0.062 1.00 90.25 406 TYR A CA 1
ATOM 3172 C C . TYR A 1 406 ? -6.858 25.292 -0.589 1.00 90.25 406 TYR A C 1
ATOM 3174 O O . TYR A 1 406 ? -7.816 24.522 -0.582 1.00 90.25 406 TYR A O 1
ATOM 3182 N N . ASP A 1 407 ? -5.634 24.912 -0.955 1.00 89.50 407 ASP A N 1
ATOM 3183 C CA . ASP A 1 407 ? -5.317 23.596 -1.517 1.00 89.50 407 ASP A CA 1
ATOM 3184 C C . ASP A 1 407 ? -5.572 22.470 -0.504 1.00 89.50 407 ASP A C 1
ATOM 3186 O O . ASP A 1 407 ? -6.154 21.440 -0.847 1.00 89.50 407 ASP A O 1
ATOM 3190 N N . ILE A 1 408 ? -5.228 22.674 0.773 1.00 91.19 408 ILE A N 1
ATOM 3191 C CA . ILE A 1 408 ? -5.497 21.700 1.842 1.00 91.19 408 ILE A CA 1
ATOM 3192 C C . ILE A 1 408 ? -7.006 21.581 2.117 1.00 91.19 408 ILE A C 1
ATOM 3194 O O . ILE A 1 408 ? -7.507 20.478 2.354 1.00 91.19 408 ILE A O 1
ATOM 3198 N N . LYS A 1 409 ? -7.758 22.690 2.074 1.00 90.31 409 LYS A N 1
ATOM 3199 C CA . LYS A 1 409 ? -9.227 22.658 2.193 1.00 90.31 409 LYS A CA 1
ATOM 3200 C C . LYS A 1 409 ? -9.867 21.914 1.030 1.00 90.31 409 LYS A C 1
ATOM 3202 O O . LYS A 1 409 ? -10.759 21.101 1.256 1.00 90.31 409 LYS A O 1
ATOM 3207 N N . ASP A 1 410 ? -9.425 22.190 -0.191 1.00 90.88 410 ASP A N 1
ATOM 3208 C CA . ASP A 1 410 ? -9.930 21.535 -1.394 1.00 90.88 410 ASP A CA 1
ATOM 3209 C C . ASP A 1 410 ? -9.625 20.028 -1.370 1.00 90.88 410 ASP A C 1
ATOM 3211 O O . ASP A 1 410 ? -10.527 19.217 -1.580 1.00 90.88 410 ASP A O 1
ATOM 3215 N N . LEU A 1 411 ? -8.410 19.641 -0.961 1.00 90.94 411 LEU A N 1
ATOM 3216 C CA . LEU A 1 411 ? -8.039 18.247 -0.700 1.00 90.94 411 LEU A CA 1
ATOM 3217 C C . LEU A 1 411 ? -8.965 17.593 0.334 1.00 90.94 411 LEU A C 1
ATOM 3219 O O . LEU A 1 411 ? -9.429 16.471 0.132 1.00 90.94 411 LEU A O 1
ATOM 3223 N N . HIS A 1 412 ? -9.251 18.275 1.446 1.00 89.12 412 HIS A N 1
ATOM 3224 C CA . HIS A 1 412 ? -10.171 17.761 2.460 1.00 89.12 412 HIS A CA 1
ATOM 3225 C C . HIS A 1 412 ? -11.576 17.530 1.881 1.00 89.12 412 HIS A C 1
ATOM 3227 O O . HIS A 1 412 ? -12.178 16.488 2.140 1.00 89.12 412 HIS A O 1
ATOM 3233 N N . LEU A 1 413 ? -12.094 18.457 1.068 1.00 90.75 413 LEU A N 1
ATOM 3234 C CA . LEU A 1 413 ? -13.389 18.295 0.400 1.00 90.75 413 LEU A CA 1
ATOM 3235 C C . LEU A 1 413 ? -13.389 17.115 -0.582 1.00 90.75 413 LEU A C 1
ATOM 3237 O O . LEU A 1 413 ? -14.344 16.336 -0.590 1.00 90.75 413 LEU A O 1
ATOM 3241 N N . ASP A 1 414 ? -12.321 16.933 -1.360 1.00 92.12 414 ASP A N 1
ATOM 3242 C CA . ASP A 1 414 ? -12.182 15.792 -2.269 1.00 92.12 414 ASP A CA 1
ATOM 3243 C C . ASP A 1 414 ? -12.110 14.460 -1.511 1.00 92.12 414 ASP A C 1
ATOM 3245 O O . ASP A 1 414 ? -12.761 13.490 -1.903 1.00 92.12 414 ASP A O 1
ATOM 3249 N N . LEU A 1 415 ? -11.383 14.402 -0.392 1.00 88.31 415 LEU A N 1
ATOM 3250 C CA . LEU A 1 415 ? -11.341 13.220 0.473 1.00 88.31 415 LEU A CA 1
ATOM 3251 C C . LEU A 1 415 ? -12.713 12.912 1.074 1.00 88.31 415 LEU A C 1
ATOM 3253 O O . LEU A 1 415 ? -13.126 11.754 1.082 1.00 88.31 415 LEU A O 1
ATOM 3257 N N . VAL A 1 416 ? -13.443 13.930 1.540 1.00 86.62 416 VAL A N 1
ATOM 3258 C CA . VAL A 1 416 ? -14.824 13.764 2.015 1.00 86.62 416 VAL A CA 1
ATOM 3259 C C . VAL A 1 416 ? -15.710 13.234 0.893 1.00 86.62 416 VAL A C 1
ATOM 3261 O O . VAL A 1 416 ? -16.493 12.319 1.140 1.00 86.62 416 VAL A O 1
ATOM 3264 N N . LYS A 1 417 ? -15.566 13.735 -0.338 1.00 90.19 417 LYS A N 1
ATOM 3265 C CA . LYS A 1 417 ? -16.307 13.247 -1.508 1.00 90.19 417 LYS A CA 1
ATOM 3266 C C . LYS A 1 417 ? -16.000 11.775 -1.801 1.00 90.19 417 LYS A C 1
ATOM 3268 O O . LYS A 1 417 ? -16.932 10.989 -1.930 1.00 90.19 417 LYS A O 1
ATOM 3273 N N . ILE A 1 418 ? -14.723 11.389 -1.855 1.00 87.88 418 ILE A N 1
ATOM 3274 C CA . ILE A 1 418 ? -14.293 9.994 -2.071 1.00 87.88 418 ILE A CA 1
ATOM 3275 C C . ILE A 1 418 ? -14.848 9.086 -0.966 1.00 87.88 418 ILE A C 1
ATOM 3277 O O . ILE A 1 418 ? -15.416 8.035 -1.254 1.00 87.88 418 ILE A O 1
ATOM 3281 N N . CYS A 1 419 ? -14.715 9.493 0.298 1.00 83.00 419 CYS A N 1
ATOM 3282 C CA . CYS A 1 419 ? -15.216 8.735 1.441 1.00 83.00 419 CYS A CA 1
ATOM 3283 C C . CYS A 1 419 ? -16.742 8.616 1.431 1.00 83.00 419 CYS A C 1
ATOM 3285 O O . CYS A 1 419 ? -17.254 7.537 1.703 1.00 83.00 419 CYS A O 1
ATOM 3287 N N . SER A 1 420 ? -17.462 9.691 1.105 1.00 82.69 420 SER A N 1
ATOM 3288 C CA . SER A 1 420 ? -18.928 9.682 1.023 1.00 82.69 420 SER A CA 1
ATOM 3289 C C . SER A 1 420 ? -19.397 8.756 -0.095 1.00 82.69 420 SER A C 1
ATOM 3291 O O . SER A 1 420 ? -20.257 7.922 0.139 1.00 82.69 420 SER A O 1
ATOM 3293 N N . HIS A 1 421 ? -18.752 8.794 -1.264 1.00 85.50 421 HIS A N 1
ATOM 3294 C CA . HIS A 1 421 ? -19.044 7.876 -2.370 1.00 85.50 421 HIS A CA 1
ATOM 3295 C C . HIS A 1 421 ? -18.756 6.410 -2.009 1.00 85.5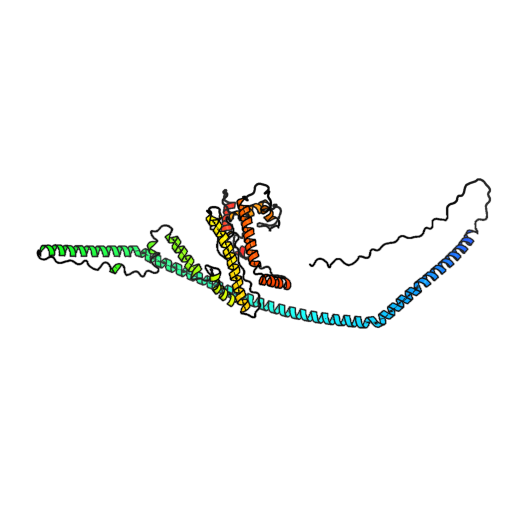0 421 HIS A C 1
ATOM 3297 O O . HIS A 1 421 ? -19.546 5.505 -2.280 1.00 85.50 421 HIS A O 1
ATOM 3303 N N . ALA A 1 422 ? -17.635 6.155 -1.326 1.00 80.25 422 ALA A N 1
ATOM 3304 C CA . ALA A 1 422 ? -17.327 4.829 -0.796 1.00 80.25 422 ALA A CA 1
ATOM 3305 C C . ALA A 1 422 ? -18.356 4.367 0.249 1.00 80.25 422 ALA A C 1
ATOM 3307 O O . ALA A 1 422 ? -18.628 3.172 0.349 1.00 80.25 422 ALA A O 1
ATOM 3308 N N . GLN A 1 423 ? -18.921 5.300 1.023 1.00 70.38 423 GLN A N 1
ATOM 3309 C CA . GLN A 1 423 ? -19.998 5.020 1.965 1.00 70.38 423 GLN A CA 1
ATOM 3310 C C . GLN A 1 423 ? -21.318 4.752 1.244 1.00 70.38 423 GLN A C 1
ATOM 3312 O O . GLN A 1 423 ? -21.959 3.783 1.605 1.00 70.38 423 GLN A O 1
ATOM 3317 N N . GLU A 1 424 ? -21.710 5.532 0.232 1.00 69.88 424 GLU A N 1
ATOM 3318 C CA . GLU A 1 424 ? -22.970 5.397 -0.528 1.00 69.88 424 GLU A CA 1
ATOM 3319 C C . GLU A 1 424 ? -23.156 4.023 -1.188 1.00 69.88 424 GLU A C 1
ATOM 3321 O O . GLU A 1 424 ? -24.288 3.574 -1.368 1.00 69.88 424 GLU A O 1
ATOM 3326 N N . ASN A 1 425 ? -22.069 3.281 -1.403 1.00 61.72 425 ASN A N 1
ATOM 3327 C CA . ASN A 1 425 ? -22.071 1.841 -1.688 1.00 61.72 425 ASN A CA 1
ATOM 3328 C C . ASN A 1 425 ? -22.426 0.994 -0.425 1.00 61.72 425 ASN A C 1
ATOM 3330 O O . ASN A 1 425 ? -21.775 0.002 -0.078 1.00 61.72 425 ASN A O 1
ATOM 3334 N N . LEU A 1 426 ? -23.466 1.437 0.297 1.00 50.22 426 LEU A N 1
ATOM 3335 C CA . LEU A 1 426 ? -23.673 1.347 1.753 1.00 50.22 426 LEU A CA 1
ATOM 3336 C C . LEU A 1 426 ? -24.154 -0.015 2.262 1.00 50.22 426 LEU A C 1
ATOM 3338 O O . LEU A 1 426 ? -23.942 -0.321 3.438 1.00 50.22 426 LEU A O 1
ATOM 3342 N N . GLU A 1 427 ? -24.723 -0.866 1.403 1.00 56.72 427 GLU A N 1
ATOM 3343 C CA . GLU A 1 427 ? -25.181 -2.213 1.790 1.00 56.72 427 GLU A CA 1
ATOM 3344 C C . GLU A 1 427 ? -24.033 -3.041 2.401 1.00 56.72 427 GLU A C 1
ATOM 3346 O O . GLU A 1 427 ? -24.201 -3.759 3.391 1.00 56.72 427 GLU A O 1
ATOM 3351 N N . TYR A 1 428 ? -22.812 -2.844 1.899 1.00 55.28 428 TYR A N 1
ATOM 3352 C CA . TYR A 1 428 ? -21.612 -3.506 2.406 1.00 55.28 428 TYR A CA 1
ATOM 3353 C C . TYR A 1 428 ? -21.001 -2.833 3.625 1.00 55.28 428 TYR A C 1
ATOM 3355 O O . TYR A 1 428 ? -20.370 -3.518 4.437 1.00 55.28 428 TYR A O 1
ATOM 3363 N N . LEU A 1 429 ? -21.152 -1.515 3.764 1.00 50.38 429 LEU A N 1
ATOM 3364 C CA . LEU A 1 429 ? -20.681 -0.791 4.937 1.00 50.38 429 LEU A CA 1
ATOM 3365 C C . LEU A 1 429 ? -21.547 -1.149 6.139 1.00 50.38 429 LEU A C 1
ATOM 3367 O O . LEU A 1 429 ? -20.992 -1.421 7.195 1.00 50.38 429 LEU A O 1
ATOM 3371 N N . GLU A 1 430 ? -22.870 -1.233 5.973 1.00 52.75 430 GLU A N 1
ATOM 3372 C CA . GLU A 1 430 ? -23.800 -1.630 7.030 1.00 52.75 430 GLU A CA 1
ATOM 3373 C C . GLU A 1 430 ? -23.578 -3.086 7.457 1.00 52.75 430 GLU A C 1
ATOM 3375 O O . GLU A 1 430 ? -23.511 -3.357 8.657 1.00 52.75 430 GLU A O 1
ATOM 3380 N N . GLN A 1 431 ? -23.366 -4.009 6.509 1.00 57.62 431 GLN A N 1
ATOM 3381 C CA . GLN A 1 431 ? -22.981 -5.387 6.830 1.00 57.62 431 GLN A CA 1
ATOM 3382 C C . GLN A 1 431 ? -21.599 -5.445 7.492 1.00 57.62 431 GLN A C 1
ATOM 3384 O O . GLN A 1 431 ? -21.440 -6.106 8.510 1.00 57.62 431 GLN A O 1
ATOM 3389 N N . SER A 1 432 ? -20.612 -4.687 7.003 1.00 52.47 432 SER A N 1
ATOM 3390 C CA . SER A 1 432 ? -19.284 -4.610 7.627 1.00 52.47 432 SER A CA 1
ATOM 3391 C C . SER A 1 432 ? -19.334 -3.985 9.021 1.00 52.47 432 SER A C 1
ATOM 3393 O O . SER A 1 432 ? -18.545 -4.378 9.874 1.00 52.47 432 SER A O 1
ATOM 3395 N N . LEU A 1 433 ? -20.254 -3.045 9.269 1.00 52.81 433 LEU A N 1
ATOM 3396 C CA . LEU A 1 433 ? -20.517 -2.439 10.573 1.00 52.81 433 LEU A CA 1
ATOM 3397 C C . LEU A 1 433 ? -21.251 -3.407 11.498 1.00 52.81 433 LEU A C 1
ATOM 3399 O O . LEU A 1 433 ? -20.953 -3.422 12.686 1.00 52.81 433 LEU A O 1
ATOM 3403 N N . LYS A 1 434 ? -22.191 -4.206 10.981 1.00 60.81 434 LYS A N 1
ATOM 3404 C CA . LYS A 1 434 ? -22.857 -5.285 11.724 1.00 60.81 434 LYS A CA 1
ATOM 3405 C C . LYS A 1 434 ? -21.859 -6.378 12.088 1.00 60.81 434 LYS A C 1
ATOM 3407 O O . LYS A 1 434 ? -21.793 -6.727 13.257 1.00 60.81 434 LYS A O 1
ATOM 3412 N N . ASP A 1 435 ? -21.011 -6.813 11.160 1.00 56.75 435 ASP A N 1
ATOM 3413 C CA . ASP A 1 435 ? -19.938 -7.785 11.400 1.00 56.75 435 ASP A CA 1
ATOM 3414 C C . ASP A 1 435 ? -18.901 -7.231 12.384 1.00 56.75 435 ASP A C 1
ATOM 3416 O O . ASP A 1 435 ? -18.481 -7.922 13.307 1.00 56.75 435 ASP A O 1
ATOM 3420 N N . ALA A 1 436 ? -18.516 -5.960 12.236 1.00 58.16 436 ALA A N 1
ATOM 3421 C CA . ALA A 1 436 ? -17.609 -5.265 13.144 1.00 58.16 436 ALA A CA 1
ATOM 3422 C C . ALA A 1 436 ? -18.211 -5.076 14.545 1.00 58.16 436 ALA A C 1
ATOM 3424 O O . ALA A 1 436 ? -17.492 -5.207 15.527 1.00 58.16 436 ALA A O 1
ATOM 3425 N N . LYS A 1 437 ? -19.513 -4.799 14.663 1.00 55.66 437 LYS A N 1
ATOM 3426 C CA . LYS A 1 437 ? -20.216 -4.668 15.951 1.00 55.66 437 LYS A CA 1
ATOM 3427 C C . LYS A 1 437 ? -20.502 -6.022 16.602 1.00 55.66 437 LYS A C 1
ATOM 3429 O O . LYS A 1 437 ? -20.415 -6.123 17.817 1.00 55.66 437 LYS A O 1
ATOM 3434 N N . ALA A 1 438 ? -20.803 -7.051 15.813 1.00 61.53 438 ALA A N 1
ATOM 3435 C CA . ALA A 1 438 ? -21.007 -8.418 16.285 1.00 61.53 438 ALA A CA 1
ATOM 3436 C C . ALA A 1 438 ? -19.687 -9.106 16.672 1.00 61.53 438 ALA A C 1
ATOM 3438 O O . ALA A 1 438 ? -19.680 -9.952 17.559 1.00 61.53 438 ALA A O 1
ATOM 3439 N N . SER A 1 439 ? -18.573 -8.717 16.040 1.00 55.38 439 SER A N 1
ATOM 3440 C CA . SER A 1 439 ? -17.247 -9.334 16.223 1.00 55.38 439 SER A CA 1
ATOM 3441 C C . SER A 1 439 ? -16.213 -8.411 16.888 1.00 55.38 439 SER A C 1
ATOM 3443 O O . SER A 1 439 ? -15.036 -8.748 16.923 1.00 55.38 439 SER A O 1
ATOM 3445 N N . ASN A 1 440 ? -16.627 -7.241 17.387 1.00 40.03 440 ASN A N 1
ATOM 3446 C CA . ASN A 1 440 ? -15.783 -6.247 18.069 1.00 40.03 440 ASN A CA 1
ATOM 3447 C C . ASN A 1 440 ? -14.549 -5.740 17.263 1.00 40.03 440 ASN A C 1
ATOM 3449 O O . ASN A 1 440 ? -13.470 -5.598 17.818 1.00 40.03 440 ASN A O 1
ATOM 3453 N N . TYR A 1 441 ? -14.753 -5.488 15.960 1.00 47.62 441 TYR A N 1
ATOM 3454 C CA . TYR A 1 441 ? -13.908 -4.902 14.891 1.00 47.62 441 TYR A CA 1
ATOM 3455 C C . TYR A 1 441 ? -12.393 -5.207 14.809 1.00 47.62 441 TYR A C 1
ATOM 3457 O O . TYR A 1 441 ? -11.657 -5.279 15.781 1.00 47.62 441 TYR A O 1
ATOM 3465 N N . ALA A 1 442 ? -11.884 -5.255 13.569 1.00 45.72 442 ALA A N 1
ATOM 3466 C CA . ALA A 1 442 ? -10.453 -5.274 13.253 1.00 45.72 442 ALA A CA 1
ATOM 3467 C C . ALA A 1 442 ? -10.053 -3.996 12.495 1.00 45.72 442 ALA A C 1
ATOM 3469 O O . ALA A 1 442 ? -10.626 -3.684 11.447 1.00 45.72 442 ALA A O 1
ATOM 3470 N N . LEU A 1 443 ? -9.052 -3.278 13.010 1.00 42.72 443 LEU A N 1
ATOM 3471 C CA . LEU A 1 443 ? -8.358 -2.201 12.306 1.00 42.72 443 LEU A CA 1
ATOM 3472 C C . LEU A 1 443 ? -7.305 -2.828 11.381 1.00 42.72 443 LEU A C 1
ATOM 3474 O O . LEU A 1 443 ? -6.366 -3.472 11.845 1.00 42.72 443 LEU A O 1
ATOM 3478 N N . GLY A 1 444 ? -7.461 -2.662 10.069 1.00 49.94 444 GLY A N 1
ATOM 3479 C CA . GLY A 1 444 ? -6.456 -3.099 9.102 1.00 49.94 444 GLY A CA 1
ATOM 3480 C C . GLY A 1 444 ? -5.289 -2.117 9.062 1.00 49.94 444 GLY A C 1
ATOM 3481 O O . GLY A 1 444 ? -5.343 -1.141 8.323 1.00 49.94 444 GLY A O 1
ATOM 3482 N N . VAL A 1 445 ? -4.237 -2.363 9.842 1.00 49.22 445 VAL A N 1
ATOM 3483 C CA . VAL A 1 445 ? -2.999 -1.572 9.783 1.00 49.22 445 VAL A CA 1
ATOM 3484 C C . VAL A 1 445 ? -2.036 -2.233 8.805 1.00 49.22 445 VAL A C 1
ATOM 3486 O O . VAL A 1 445 ? -1.591 -3.362 9.014 1.00 49.22 445 VAL A O 1
ATOM 3489 N N . LYS A 1 446 ? -1.700 -1.532 7.719 1.00 63.88 446 LYS A N 1
ATOM 3490 C CA . LYS A 1 446 ? -0.657 -1.976 6.792 1.00 63.88 446 LYS A CA 1
ATOM 3491 C C . LYS A 1 446 ? 0.697 -1.480 7.292 1.00 63.88 446 LYS A C 1
ATOM 3493 O O . LYS A 1 446 ? 1.065 -0.337 7.042 1.00 63.88 446 LYS A O 1
ATOM 3498 N N . LEU A 1 447 ? 1.443 -2.353 7.962 1.00 63.41 447 LEU A N 1
ATOM 3499 C CA . LEU A 1 447 ? 2.831 -2.074 8.317 1.00 63.41 447 LEU A CA 1
ATOM 3500 C C . LEU A 1 447 ? 3.725 -2.240 7.079 1.00 63.41 447 LEU A C 1
ATOM 3502 O O . LEU A 1 447 ? 3.700 -3.274 6.409 1.00 63.41 447 LEU A O 1
ATOM 3506 N N . VAL A 1 448 ? 4.504 -1.208 6.763 1.00 76.25 448 VAL A N 1
ATOM 3507 C CA . VAL A 1 448 ? 5.469 -1.198 5.656 1.00 76.25 448 VAL A CA 1
ATOM 3508 C C . VAL A 1 448 ? 6.811 -0.681 6.155 1.00 76.25 448 VAL A C 1
ATOM 3510 O O . VAL A 1 448 ? 6.861 0.106 7.090 1.00 76.25 448 VAL A O 1
ATOM 3513 N N . ARG A 1 449 ? 7.900 -1.089 5.500 1.00 78.06 449 ARG A N 1
ATOM 3514 C CA . ARG A 1 449 ? 9.265 -0.651 5.849 1.00 78.06 449 ARG A CA 1
ATOM 3515 C C . ARG A 1 449 ? 9.604 0.770 5.382 1.00 78.06 449 ARG A C 1
ATOM 3517 O O . ARG A 1 449 ? 10.591 1.330 5.830 1.00 78.06 449 ARG A O 1
ATOM 3524 N N . GLY A 1 450 ? 8.810 1.319 4.462 1.00 78.81 450 GLY A N 1
ATOM 3525 C CA . GLY A 1 450 ? 9.076 2.588 3.783 1.00 78.81 450 GLY A CA 1
ATOM 3526 C C . GLY A 1 450 ? 9.575 2.396 2.347 1.00 78.81 450 GLY A C 1
ATOM 3527 O O . GLY A 1 450 ? 10.258 1.421 2.036 1.00 78.81 450 GLY A O 1
ATOM 3528 N N . ALA A 1 451 ? 9.187 3.315 1.460 1.00 83.31 451 ALA A N 1
ATOM 3529 C CA . ALA A 1 451 ? 9.558 3.310 0.038 1.00 83.31 451 ALA A CA 1
ATOM 3530 C C . ALA A 1 451 ? 10.564 4.419 -0.331 1.00 83.31 451 ALA A C 1
ATOM 3532 O O . ALA A 1 451 ? 11.110 4.402 -1.429 1.00 83.31 451 ALA A O 1
ATOM 3533 N N . TYR A 1 452 ? 10.833 5.351 0.590 1.00 84.00 452 TYR A N 1
ATOM 3534 C CA . TYR A 1 452 ? 11.560 6.597 0.321 1.00 84.00 452 TYR A CA 1
ATOM 3535 C C . TYR A 1 452 ? 12.894 6.716 1.080 1.00 84.00 452 TYR A C 1
ATOM 3537 O O . TYR A 1 452 ? 13.427 7.810 1.200 1.00 84.00 452 TYR A O 1
ATOM 3545 N N . HIS A 1 453 ? 13.469 5.598 1.552 1.00 88.00 453 HIS A N 1
ATOM 3546 C CA . HIS A 1 453 ? 14.677 5.573 2.403 1.00 88.00 453 HIS A CA 1
ATOM 3547 C C . HIS A 1 453 ? 15.822 6.463 1.890 1.00 88.00 453 HIS A C 1
ATOM 3549 O O . HIS A 1 453 ? 16.294 7.335 2.609 1.00 88.00 453 HIS A O 1
ATOM 3555 N N . LEU A 1 454 ? 16.218 6.301 0.624 1.00 85.06 454 LEU A N 1
ATOM 3556 C CA . LEU A 1 454 ? 17.315 7.079 0.043 1.00 85.06 454 LEU A CA 1
ATOM 3557 C C . LEU A 1 454 ? 17.001 8.583 -0.032 1.00 85.06 454 LEU A C 1
ATOM 3559 O O . LEU A 1 454 ? 17.881 9.398 0.219 1.00 85.06 454 LEU A O 1
ATOM 3563 N N . HIS A 1 455 ? 15.756 8.947 -0.354 1.00 83.94 455 HIS A N 1
ATOM 3564 C CA . HIS A 1 455 ? 15.341 10.349 -0.464 1.00 83.94 455 HIS A CA 1
ATOM 3565 C C . HIS A 1 455 ? 15.376 11.036 0.904 1.00 83.94 455 HIS A C 1
ATOM 3567 O O . HIS A 1 455 ? 15.899 12.138 1.018 1.00 83.94 455 HIS A O 1
ATOM 3573 N N . GLU A 1 456 ? 14.895 10.354 1.945 1.00 84.62 456 GLU A N 1
ATOM 3574 C CA . GLU A 1 456 ? 14.915 10.839 3.330 1.00 84.62 456 GLU A CA 1
ATOM 3575 C C . GLU A 1 456 ? 16.348 11.014 3.861 1.00 84.62 456 GLU A C 1
ATOM 3577 O O . GLU A 1 456 ? 16.659 12.037 4.470 1.00 84.62 456 GLU A O 1
ATOM 3582 N N . MET A 1 457 ? 17.249 10.061 3.577 1.00 86.19 457 MET A N 1
ATOM 3583 C CA . MET A 1 457 ? 18.670 10.175 3.940 1.00 86.19 457 MET A CA 1
ATOM 3584 C C . MET A 1 457 ? 19.326 11.383 3.262 1.00 86.19 457 MET A C 1
ATOM 3586 O O . MET A 1 457 ? 19.936 12.209 3.936 1.00 86.19 457 MET A O 1
ATOM 3590 N N . ILE A 1 458 ? 19.155 11.525 1.941 1.00 86.38 458 ILE A N 1
ATOM 3591 C CA . ILE A 1 458 ? 19.730 12.640 1.173 1.00 86.38 458 ILE A CA 1
ATOM 3592 C C . ILE A 1 458 ? 19.155 13.980 1.643 1.00 86.38 458 ILE A C 1
ATOM 3594 O O . ILE A 1 458 ? 19.896 14.954 1.786 1.00 86.38 458 ILE A O 1
ATOM 3598 N N . ALA A 1 459 ? 17.846 14.052 1.900 1.00 84.25 459 ALA A N 1
ATOM 3599 C CA . ALA A 1 459 ? 17.203 15.266 2.387 1.00 84.25 459 ALA A CA 1
ATOM 3600 C C . ALA A 1 459 ? 17.749 15.669 3.767 1.00 84.25 459 ALA A C 1
ATOM 3602 O O . ALA A 1 459 ? 18.085 16.838 3.979 1.00 84.25 459 ALA A O 1
ATOM 3603 N N . HIS A 1 460 ? 17.896 14.714 4.691 1.00 85.00 460 HIS A N 1
ATOM 3604 C CA . HIS A 1 460 ? 18.443 14.970 6.028 1.00 85.00 460 HIS A CA 1
ATOM 3605 C C . HIS A 1 460 ? 19.917 15.397 5.984 1.00 85.00 460 HIS A C 1
ATOM 3607 O O . HIS A 1 460 ? 20.285 16.405 6.589 1.00 85.00 460 HIS A O 1
ATOM 3613 N N . GLU A 1 461 ? 20.749 14.716 5.193 1.00 85.50 461 GLU A N 1
ATOM 3614 C CA . GLU A 1 461 ? 22.148 15.104 4.962 1.00 85.50 461 GLU A CA 1
ATOM 3615 C C . GLU A 1 461 ? 22.247 16.515 4.359 1.00 85.50 461 GLU A C 1
ATOM 3617 O O . GLU A 1 461 ? 23.025 17.357 4.810 1.00 85.50 461 GLU A O 1
ATOM 3622 N N . THR A 1 462 ? 21.396 16.831 3.383 1.00 84.31 462 THR A N 1
ATOM 3623 C CA . THR A 1 462 ? 21.370 18.164 2.762 1.00 84.31 462 THR A CA 1
ATOM 3624 C C . THR A 1 462 ? 20.973 19.251 3.767 1.00 84.31 462 THR A C 1
ATOM 3626 O O . THR A 1 462 ? 21.534 20.344 3.726 1.00 84.31 462 THR A O 1
ATOM 3629 N N . ALA A 1 463 ? 20.047 18.963 4.692 1.00 82.44 463 ALA A N 1
ATOM 3630 C CA . ALA A 1 463 ? 19.653 19.898 5.751 1.00 82.44 463 ALA A CA 1
ATOM 3631 C C . ALA A 1 463 ? 20.749 20.101 6.810 1.00 82.44 463 ALA A C 1
ATOM 3633 O O . ALA A 1 463 ? 20.885 21.195 7.350 1.00 82.44 463 ALA A O 1
ATOM 3634 N N . THR A 1 464 ? 21.521 19.058 7.120 1.00 78.62 464 THR A N 1
ATOM 3635 C CA . THR A 1 464 ? 22.551 19.095 8.171 1.00 78.62 464 THR A CA 1
ATOM 3636 C C . THR A 1 464 ? 23.865 19.717 7.701 1.00 78.62 464 THR A C 1
ATOM 3638 O O . THR A 1 464 ? 24.521 20.406 8.483 1.00 78.62 464 THR A O 1
ATOM 3641 N N . PHE A 1 465 ? 24.243 19.523 6.432 1.00 73.69 465 PHE A N 1
ATOM 3642 C CA . PHE A 1 465 ? 25.506 20.021 5.869 1.00 73.69 465 PHE A CA 1
ATOM 3643 C C . PHE A 1 465 ? 25.363 21.267 4.974 1.00 73.69 465 PHE A C 1
ATOM 3645 O O . PHE A 1 465 ? 26.366 21.917 4.670 1.00 73.69 465 PHE A O 1
ATOM 3652 N N . GLY A 1 466 ? 24.152 21.618 4.529 1.00 57.88 466 GLY A N 1
ATOM 3653 C CA . GLY A 1 466 ? 23.902 22.721 3.597 1.00 57.88 466 GLY A CA 1
ATOM 3654 C C . GLY A 1 466 ? 23.369 23.997 4.260 1.00 57.88 466 GLY A C 1
ATOM 3655 O O . GLY A 1 466 ? 22.322 23.990 4.891 1.00 57.88 466 GLY A O 1
ATOM 3656 N N . HIS A 1 467 ? 24.018 25.140 4.016 1.00 53.06 467 HIS A N 1
ATOM 3657 C CA . HIS A 1 467 ? 23.526 26.483 4.382 1.00 53.06 467 HIS A CA 1
ATOM 3658 C C . HIS A 1 467 ? 22.378 27.013 3.486 1.00 53.06 467 HIS A C 1
ATOM 3660 O O . HIS A 1 467 ? 22.054 28.198 3.549 1.00 53.06 467 HIS A O 1
ATOM 3666 N N . ASN A 1 468 ? 21.760 26.178 2.643 1.00 52.28 468 ASN A N 1
ATOM 3667 C CA . ASN A 1 468 ? 20.761 26.616 1.664 1.00 52.28 468 ASN A CA 1
ATOM 3668 C C . ASN A 1 468 ? 19.361 26.065 1.967 1.00 52.28 468 ASN A C 1
ATOM 3670 O O . ASN A 1 468 ? 19.191 24.873 2.204 1.00 52.28 468 ASN A O 1
ATOM 3674 N N . ASN A 1 469 ? 18.360 26.942 1.834 1.00 56.25 469 ASN A N 1
ATOM 3675 C CA . ASN A 1 469 ? 16.910 26.726 1.998 1.00 56.25 469 ASN A CA 1
ATOM 3676 C C . ASN A 1 469 ? 16.267 25.692 1.033 1.00 56.25 469 ASN A C 1
ATOM 3678 O O . ASN A 1 469 ? 15.076 25.786 0.759 1.00 56.25 469 ASN A O 1
ATOM 3682 N N . MET A 1 470 ? 17.019 24.742 0.465 1.00 58.66 470 MET A N 1
ATOM 3683 C CA . MET A 1 470 ? 16.522 23.784 -0.540 1.00 58.66 470 MET A CA 1
ATOM 3684 C C . MET A 1 470 ? 16.377 22.342 -0.036 1.00 58.66 470 MET A C 1
ATOM 3686 O O . MET A 1 470 ? 15.996 21.476 -0.821 1.00 58.66 470 MET A O 1
ATOM 3690 N N . SER A 1 471 ? 16.676 22.042 1.232 1.00 70.81 471 SER A N 1
ATOM 3691 C CA . SER A 1 471 ? 16.388 20.700 1.750 1.00 70.81 471 SER A CA 1
ATOM 3692 C C . SER A 1 471 ? 14.880 20.489 1.936 1.00 70.81 471 SER A C 1
ATOM 3694 O O . SER A 1 471 ? 14.192 21.350 2.478 1.00 70.81 471 SER A O 1
ATOM 3696 N N . LEU A 1 472 ? 14.393 19.313 1.528 1.00 73.19 472 LEU A N 1
ATOM 3697 C CA . LEU A 1 472 ? 13.023 18.843 1.767 1.00 73.19 472 LEU A CA 1
ATOM 3698 C C . LEU A 1 472 ? 12.846 18.193 3.153 1.00 73.19 472 LEU A C 1
ATOM 3700 O O . LEU A 1 472 ? 11.732 17.819 3.517 1.00 73.19 472 LEU A O 1
ATOM 3704 N N . SER A 1 473 ? 13.921 18.039 3.935 1.00 79.69 473 SER A N 1
ATOM 3705 C CA . SER A 1 473 ? 13.834 17.457 5.276 1.00 79.69 473 SER A CA 1
ATOM 3706 C C . SER A 1 473 ? 13.188 18.441 6.245 1.00 79.69 473 SER A C 1
ATOM 3708 O O . SER A 1 473 ? 13.699 19.534 6.478 1.00 79.69 473 SER A O 1
ATOM 3710 N N . ILE A 1 474 ? 12.098 18.005 6.873 1.00 76.50 474 ILE A N 1
ATOM 3711 C CA . ILE A 1 474 ? 11.395 18.752 7.926 1.00 76.50 474 ILE A CA 1
ATOM 3712 C C . ILE A 1 474 ? 11.782 18.299 9.342 1.00 76.50 474 ILE A C 1
ATOM 3714 O O . ILE A 1 474 ? 11.288 18.861 10.319 1.00 76.50 474 ILE A O 1
ATOM 3718 N N . SER A 1 475 ? 12.634 17.273 9.469 1.00 80.00 475 SER A N 1
ATOM 3719 C CA . SER A 1 475 ? 13.069 16.763 10.771 1.00 80.00 475 SER A CA 1
ATOM 3720 C C . SER A 1 475 ? 14.035 17.752 11.437 1.00 80.00 475 SER A C 1
ATOM 3722 O O . SER A 1 475 ? 15.066 18.072 10.839 1.00 80.00 475 SER A O 1
ATOM 3724 N N . PRO A 1 476 ? 13.749 18.219 12.667 1.00 73.44 476 PRO A N 1
ATOM 3725 C CA . PRO A 1 476 ? 14.680 19.037 13.442 1.00 73.44 476 PRO A CA 1
ATOM 3726 C C . PRO A 1 476 ? 15.733 18.195 14.185 1.00 73.44 476 PRO A C 1
ATOM 3728 O O . PRO A 1 476 ? 16.600 18.757 14.855 1.00 73.44 476 PRO A O 1
ATOM 3731 N N . ASP A 1 477 ? 15.635 16.863 14.123 1.00 78.38 477 ASP A N 1
ATOM 3732 C CA . ASP A 1 477 ? 16.455 15.960 14.922 1.00 78.38 477 ASP A CA 1
ATOM 3733 C C . ASP A 1 477 ? 17.872 15.803 14.331 1.00 78.38 477 ASP A C 1
ATOM 3735 O O . ASP A 1 477 ? 18.050 15.792 13.107 1.00 78.38 477 ASP A O 1
ATOM 3739 N N . PRO A 1 478 ? 18.904 15.617 15.181 1.00 79.75 478 PRO A N 1
ATOM 3740 C CA . PRO A 1 478 ? 20.288 15.454 14.726 1.00 79.75 478 PRO A CA 1
ATOM 3741 C C . PRO A 1 478 ? 20.523 14.154 13.940 1.00 79.75 478 PRO A C 1
ATOM 3743 O O . PRO A 1 478 ? 21.548 14.019 13.278 1.00 79.75 478 PRO A O 1
ATOM 3746 N N . HIS A 1 479 ? 19.587 13.206 14.008 1.00 80.88 479 HIS A N 1
ATOM 3747 C CA . HIS A 1 479 ? 19.619 11.939 13.282 1.00 80.88 479 HIS A CA 1
ATOM 3748 C C . HIS A 1 479 ? 18.468 11.893 12.267 1.00 80.88 479 HIS A C 1
ATOM 3750 O O . HIS A 1 479 ? 17.431 12.522 12.506 1.00 80.88 479 HIS A O 1
ATOM 3756 N N . PRO A 1 480 ? 18.621 11.153 11.153 1.00 83.06 480 PRO A N 1
ATOM 3757 C CA . PRO A 1 480 ? 17.554 11.007 10.173 1.00 83.06 480 PRO A CA 1
ATOM 3758 C C . PRO A 1 480 ? 16.307 10.372 10.808 1.00 83.06 480 PRO A C 1
ATOM 3760 O O . PRO A 1 480 ? 16.428 9.546 11.715 1.00 83.06 480 PRO A O 1
ATOM 3763 N N . PRO A 1 481 ? 15.099 10.698 10.312 1.00 80.12 481 PRO A N 1
ATOM 3764 C CA . PRO A 1 481 ? 13.837 10.158 10.834 1.00 80.12 481 PRO A CA 1
ATOM 3765 C C . PRO A 1 481 ? 13.624 8.668 10.497 1.00 80.12 481 PRO A C 1
ATOM 3767 O O . PRO A 1 481 ? 12.555 8.112 10.741 1.00 80.12 481 PRO A O 1
ATOM 3770 N N . ILE A 1 482 ? 14.629 8.020 9.907 1.00 85.31 482 ILE A N 1
ATOM 3771 C CA . ILE A 1 482 ? 14.620 6.641 9.430 1.00 85.31 482 ILE A CA 1
ATOM 3772 C C . ILE A 1 482 ? 15.914 5.938 9.840 1.00 85.31 482 ILE A C 1
ATOM 3774 O O . ILE A 1 482 ? 16.962 6.565 9.999 1.00 85.31 482 ILE A O 1
ATOM 3778 N N . TRP A 1 483 ? 15.858 4.614 9.971 1.00 85.00 483 TRP A N 1
ATOM 3779 C CA . TRP A 1 483 ? 17.044 3.816 10.265 1.00 85.00 483 TRP A CA 1
ATOM 3780 C C . TRP A 1 483 ? 18.047 3.861 9.100 1.00 85.00 483 TRP A C 1
ATOM 3782 O O . TRP A 1 483 ? 17.648 3.632 7.954 1.00 85.00 483 TRP A O 1
ATOM 3792 N N . PRO A 1 484 ? 19.348 4.097 9.351 1.00 86.31 484 PRO A N 1
ATOM 3793 C CA . PRO A 1 484 ? 20.341 4.226 8.286 1.00 86.31 484 PRO A CA 1
ATOM 3794 C C . PRO A 1 484 ? 20.587 2.901 7.561 1.00 86.31 484 PRO A C 1
ATOM 3796 O O . PRO A 1 484 ? 20.943 2.900 6.381 1.00 86.31 484 PRO A O 1
ATOM 3799 N N . THR A 1 485 ? 20.364 1.761 8.225 1.00 86.38 485 THR A N 1
ATOM 3800 C CA . THR A 1 485 ? 20.600 0.446 7.630 1.00 86.38 485 THR A CA 1
ATOM 3801 C C . THR A 1 485 ? 19.339 -0.415 7.523 1.00 86.38 485 THR A C 1
ATOM 3803 O O . THR A 1 485 ? 18.391 -0.358 8.313 1.00 86.38 485 THR A O 1
ATOM 3806 N N . LYS A 1 486 ? 19.344 -1.296 6.517 1.00 85.31 486 LYS A N 1
ATOM 3807 C CA . LYS A 1 486 ? 18.279 -2.283 6.305 1.00 85.31 486 LYS A CA 1
ATOM 3808 C C . LYS A 1 486 ? 18.120 -3.266 7.480 1.00 85.31 486 LYS A C 1
ATOM 3810 O O . LYS A 1 486 ? 16.973 -3.574 7.794 1.00 85.31 486 LYS A O 1
ATOM 3815 N N . PRO A 1 487 ? 19.188 -3.797 8.118 1.00 90.00 487 PRO A N 1
ATOM 3816 C CA . PRO A 1 487 ? 19.044 -4.647 9.301 1.00 90.00 487 PRO A CA 1
ATOM 3817 C C . PRO A 1 487 ? 18.295 -3.972 10.451 1.00 90.00 487 PRO A C 1
ATOM 3819 O O . PRO A 1 487 ? 17.405 -4.597 11.014 1.00 90.00 487 PRO A O 1
ATOM 3822 N N . GLU A 1 488 ? 18.572 -2.699 10.736 1.00 83.31 488 GLU A N 1
ATOM 3823 C CA . GLU A 1 488 ? 17.867 -1.937 11.778 1.00 83.31 488 GLU A CA 1
ATOM 3824 C C . GLU A 1 488 ? 16.387 -1.741 11.426 1.00 83.31 488 GLU A C 1
ATOM 3826 O O . GLU A 1 488 ? 15.515 -2.018 12.244 1.00 83.31 488 GLU A O 1
ATOM 3831 N N . THR A 1 489 ? 16.089 -1.406 10.164 1.00 82.75 489 THR A N 1
ATOM 3832 C CA . THR A 1 489 ? 14.701 -1.343 9.663 1.00 82.75 489 THR A CA 1
ATOM 3833 C C . THR A 1 489 ? 13.972 -2.688 9.781 1.00 82.75 489 THR A C 1
ATOM 3835 O O . THR A 1 489 ? 12.755 -2.716 9.903 1.00 82.75 489 THR A O 1
ATOM 3838 N N . ASN A 1 490 ? 14.686 -3.819 9.707 1.00 72.88 490 ASN A N 1
ATOM 3839 C CA . ASN A 1 490 ? 14.082 -5.145 9.880 1.00 72.88 490 ASN A CA 1
ATOM 3840 C C . ASN A 1 490 ? 13.864 -5.522 11.352 1.00 72.88 490 ASN A C 1
ATOM 3842 O O . ASN A 1 490 ? 13.086 -6.438 11.608 1.00 72.88 490 ASN A O 1
ATOM 3846 N N . MET A 1 491 ? 14.623 -4.923 12.275 1.00 72.38 491 MET A N 1
ATOM 3847 C CA . MET A 1 491 ? 14.506 -5.174 13.714 1.00 72.38 491 MET A CA 1
ATOM 3848 C C . MET A 1 491 ? 13.370 -4.371 14.353 1.00 72.38 491 MET A C 1
ATOM 3850 O O . MET A 1 491 ? 12.808 -4.832 15.344 1.00 72.38 491 MET A O 1
ATOM 3854 N N . CYS A 1 492 ? 13.078 -3.189 13.804 1.00 62.06 492 CYS A N 1
ATOM 3855 C CA . CYS A 1 492 ? 11.936 -2.346 14.153 1.00 62.06 492 CYS A CA 1
ATOM 3856 C C . CYS A 1 492 ? 10.615 -2.967 13.684 1.00 62.06 492 CYS A C 1
ATOM 3858 O O . CYS A 1 492 ? 9.616 -2.794 14.419 1.00 62.06 492 CYS A O 1
#

Radius of gyration: 51.45 Å; chains: 1; bounding box: 86×66×206 Å

InterPro domains:
  IPR015659 Proline oxidase family [PTHR13914] (235-425)
  IPR029041 FAD-linked oxidoreductase-like [SSF51730] (264-467)

Organism: NCBI:txid1095465

Secondary structure (DSSP, 8-state):
--SSSS-------------PPP---S-----------------TTSHHHHHHHHHHHHHHHHHHHHHHHHHHHHHHHHHHHHHHHHHHHHHHHHHHHHHHHHHHHHHHHHHHHHHHHHHHHHHHHHHHHHHHHHHHHHHHHHHHHHHHHHHHHHHHHHHHHHHHHHHHHHHHHHHHHHHHHHHHHHHHHHHHHHHHHHHHTT--------PPPS-SGGGSS----SSSHHHHTTTS--SHHHHHHHHHHHIIIIIIS-TTT---SSTGGGHHHHHHHHHTT---EEE------TTIIIII--TTHHHHHHHHHHHHHHHHHHHHHHHHHHHTT-S-------EEE--GGGSSS-THHHHHHHHHHHHHS-TT--PPTT----TTTTHHHH-S---SS-S--HHHHHHHHHHHHHHHHHHHHHHHSTHHHHHHHHHHHHTT----------S-HHHHHHHHHHHHH--STT------SSS-SS-SSHHHHHH-

pLDDT: mean 71.39, std 19.02, range [25.86, 96.94]